Protein AF-A0AAN6M0U7-F1 (afdb_monomer)

Solvent-accessible surface area (backbone atoms only — not comparable to full-atom values): 28280 Å² total; per-residue (Å²): 135,63,72,52,74,40,36,27,44,81,74,29,41,81,88,40,36,76,38,84,53,20,48,44,66,71,53,47,57,76,80,60,44,86,78,57,84,77,58,72,67,93,69,64,72,50,48,48,64,58,48,49,39,26,59,69,40,37,64,84,67,47,64,60,60,38,55,77,67,38,46,66,39,51,91,37,41,65,60,54,50,52,48,49,50,54,52,50,50,49,35,51,50,56,59,31,68,68,37,42,51,46,51,34,52,55,49,39,52,51,38,53,46,29,48,54,46,28,52,30,49,35,52,43,31,50,76,69,71,39,86,80,72,67,59,49,37,59,51,49,50,52,50,51,52,51,39,55,51,41,21,31,52,48,41,48,51,50,50,54,52,54,52,49,50,23,43,53,48,30,49,51,55,36,56,48,46,49,68,76,42,67,89,41,60,65,64,38,20,55,39,42,44,57,38,47,55,50,44,52,55,52,47,59,51,52,58,49,44,70,40,44,53,45,69,51,56,59,83,32,74,95,52,82,72,60,95,48,49,52,38,41,54,61,66,57,29,45,54,50,50,49,59,51,52,72,74,50,84,56,66,36,55,50,52,53,53,54,50,62,71,65,60,50,69,61,73,63,87,46,73,67,49,44,54,47,26,74,73,74,44,73,55,75,48,77,74,92,33,60,61,61,68,44,57,56,43,34,52,56,50,48,55,50,50,51,53,53,43,44,35,72,53,72,41,78,86,72,84,78,70,54,42,63,70,57,52,52,51,50,53,50,51,49,47,45,72,74,69,50,73,88,53,93,75,60,54,82,26,40,71,44,48,30,35,40,27,55,76,90,62,53,74,68,57,48,51,53,49,48,55,51,51,55,51,43,19,60,56,37,29,79,82,43,59,68,32,81,84,49,49,92,31,57,48,73,50,76,39,58,26,72,85,73,73,36,58,74,62,42,60,66,55,48,46,57,48,46,66,67,71,42,76,68,47,64,38,61,66,78,79,61,77,49,48,34,35,36,37,32,62,67,26,52,40,27,62,78,60,57,62,79,81,87,74,73,55,64,88,91,47,50,71,40,98,73,82,60,62,38,31,31,33,40,37,51,66,70,88,71,60,66,72,56,37,58,74,77,41,65,88,65,76,53,58,43,85,36,58,45,63,48,74,98

Organism: NCBI:txid1892770

pLDDT: mean 83.92, std 13.7, range [38.03, 97.81]

Mean predicted aligned error: 9.3 Å

Foldseek 3Di:
DDQQAAQCLVQFDPPRVPGRGGLVSLLVCLLVVPPCPLPAPDDQPLLVVLLVCLLLLHESDFPVLCVVQPCLALVNVVLVLVSLVSVLSSLVSLQDPRRLVSVLVSLQSNLVSQVVVQVRVQVSCVVVVHPDGDDRSVVSVVVNVVSQVSSLQSHLVSLVVSLCSSLVVLVVQLVVQCVVCPPVQPSNLVSQVSSCVSNVSSLVSNLLSLLRRARACPNRPPDDDDPASNNDRSVVSNVLLVVLLVVADQPLVVVLVVLVVVQDQPDQPDPVQVVCCVVPNTDHGDRSRRPPVSSVCNSVSSSVSVVVSSCVRHNDRDDNDFRPVLVVLVVLLVCCVVPPDPPVLQLQADEFAEEEQEDPDDPVLVVVLVVVLFCLLLVSCVVTPNSVVRSVRYDYRYDYCVVVVHHRPRVVVVLVCLQVPPVFPSHSTDPPSFKHWYDHPVLSCLAVPFDDPPDADDPPDGRHSPPRHRWIKMAGSDDDDPVSCCVPPNPDPRIDTGHSSPPD

Structure (mmCIF, N/CA/C/O backbone):
data_AF-A0AAN6M0U7-F1
#
_entry.id   AF-A0AAN6M0U7-F1
#
loop_
_atom_site.group_PDB
_atom_site.id
_atom_site.type_symbol
_atom_site.label_atom_id
_atom_site.label_alt_id
_atom_site.label_comp_id
_atom_site.label_asym_id
_atom_site.label_entity_id
_atom_site.label_seq_id
_atom_site.pdbx_PDB_ins_code
_atom_site.Cartn_x
_atom_site.Cartn_y
_atom_site.Cartn_z
_atom_site.occupancy
_atom_site.B_iso_or_equiv
_atom_site.auth_seq_id
_atom_site.auth_comp_id
_atom_site.auth_asym_id
_atom_site.auth_atom_id
_atom_site.pdbx_PDB_model_num
ATOM 1 N N . MET A 1 1 ? 20.886 -4.375 -27.803 1.00 48.69 1 MET A N 1
ATOM 2 C CA . MET A 1 1 ? 19.687 -3.525 -27.634 1.00 48.69 1 MET A CA 1
ATOM 3 C C . MET A 1 1 ? 18.500 -4.249 -28.238 1.00 48.69 1 MET A C 1
ATOM 5 O O . MET A 1 1 ? 18.674 -4.862 -29.282 1.00 48.69 1 MET A O 1
ATOM 9 N N . GLY A 1 2 ? 17.346 -4.259 -27.567 1.00 78.06 2 GLY A N 1
ATOM 10 C CA . GLY A 1 2 ? 16.115 -4.837 -28.122 1.00 78.06 2 GLY A CA 1
ATOM 11 C C . GLY A 1 2 ? 15.474 -3.912 -29.163 1.00 78.06 2 GLY A C 1
ATOM 12 O O . GLY A 1 2 ? 15.731 -2.710 -29.140 1.00 78.06 2 GLY A O 1
ATOM 13 N N . LEU A 1 3 ? 14.624 -4.460 -30.040 1.00 88.75 3 LEU A N 1
ATOM 14 C CA . LEU A 1 3 ? 13.948 -3.723 -31.127 1.00 88.75 3 LEU A CA 1
ATOM 15 C C . LEU A 1 3 ? 13.138 -2.505 -30.648 1.00 88.75 3 LEU A C 1
ATOM 17 O O . LEU A 1 3 ? 12.924 -1.577 -31.416 1.00 88.75 3 LEU A O 1
ATOM 21 N N . LEU A 1 4 ? 12.737 -2.478 -29.373 1.00 88.44 4 LEU A N 1
ATOM 22 C CA . LEU A 1 4 ? 12.035 -1.355 -28.740 1.00 88.44 4 LEU A CA 1
ATOM 23 C C . LEU A 1 4 ? 12.787 -0.018 -28.842 1.00 88.44 4 LEU A C 1
ATOM 25 O O . LEU A 1 4 ? 12.147 1.026 -28.862 1.00 88.44 4 LEU A O 1
ATOM 29 N N . GLN A 1 5 ? 14.121 -0.065 -28.898 1.00 90.31 5 GLN A N 1
ATOM 30 C CA . GLN A 1 5 ? 15.014 1.102 -28.907 1.00 90.31 5 GLN A CA 1
ATOM 31 C C . GLN A 1 5 ? 15.569 1.416 -30.307 1.00 90.31 5 GLN A C 1
ATOM 33 O O . GLN A 1 5 ? 16.395 2.309 -30.458 1.00 90.31 5 GLN A O 1
ATOM 38 N N . VAL A 1 6 ? 15.193 0.638 -31.329 1.00 94.19 6 VAL A N 1
ATOM 39 C CA . VAL A 1 6 ? 15.719 0.790 -32.692 1.00 94.19 6 VAL A CA 1
ATOM 40 C C . VAL A 1 6 ? 14.633 1.406 -33.573 1.00 94.19 6 VAL A C 1
ATOM 42 O O . VAL A 1 6 ? 13.504 0.899 -33.554 1.00 94.19 6 VAL A O 1
ATOM 45 N N . PRO A 1 7 ? 14.939 2.454 -34.359 1.00 96.25 7 PRO A N 1
ATOM 46 C CA . PRO A 1 7 ? 13.989 3.029 -35.299 1.00 96.25 7 PRO A CA 1
ATOM 47 C C . PRO A 1 7 ? 13.366 1.980 -36.218 1.00 96.25 7 PRO A C 1
ATOM 49 O O . PRO A 1 7 ? 14.067 1.115 -36.748 1.00 96.25 7 PRO A O 1
ATOM 52 N N . TYR A 1 8 ? 12.054 2.058 -36.441 1.00 97.12 8 TYR A N 1
ATOM 53 C CA . TYR A 1 8 ? 11.343 1.059 -37.246 1.00 97.12 8 TYR A CA 1
ATOM 54 C C . TYR A 1 8 ? 11.919 0.921 -38.659 1.00 97.12 8 TYR A C 1
ATOM 56 O O . TYR A 1 8 ? 12.026 -0.195 -39.157 1.00 97.12 8 TYR A O 1
ATOM 64 N N . LYS A 1 9 ? 12.346 2.014 -39.302 1.00 96.81 9 LYS A N 1
ATOM 65 C CA . LYS A 1 9 ? 12.954 1.990 -40.645 1.00 96.81 9 LYS A CA 1
ATOM 66 C C . LYS A 1 9 ? 14.136 1.023 -40.794 1.00 96.81 9 LYS A C 1
ATOM 68 O O . LYS A 1 9 ? 14.389 0.556 -41.901 1.00 96.81 9 LYS A O 1
ATOM 73 N N . ASP A 1 10 ? 14.835 0.713 -39.702 1.00 96.38 10 ASP A N 1
ATOM 74 C CA . ASP A 1 10 ? 16.048 -0.105 -39.735 1.00 96.38 10 ASP A CA 1
ATOM 75 C C . ASP A 1 10 ? 15.751 -1.614 -39.689 1.00 96.38 10 ASP A C 1
ATOM 77 O O . ASP A 1 10 ? 16.620 -2.424 -40.015 1.00 96.38 10 ASP A O 1
ATOM 81 N N . TRP A 1 11 ? 14.539 -2.020 -39.293 1.00 95.69 11 TRP A N 1
ATOM 82 C CA . TRP A 1 11 ? 14.211 -3.438 -39.077 1.00 95.69 11 TRP A CA 1
ATOM 83 C C . TRP A 1 11 ? 12.787 -3.845 -39.470 1.00 95.69 11 TRP A C 1
ATOM 85 O O . TRP A 1 11 ? 12.545 -5.010 -39.798 1.00 95.69 11 TRP A O 1
ATOM 95 N N . ALA A 1 12 ? 11.828 -2.926 -39.412 1.00 96.50 12 ALA A N 1
ATOM 96 C CA . ALA A 1 12 ? 10.419 -3.233 -39.556 1.00 96.50 12 ALA A CA 1
ATOM 97 C C . ALA A 1 12 ? 10.022 -3.412 -41.029 1.00 96.50 12 ALA A C 1
ATOM 99 O O . ALA A 1 12 ? 10.479 -2.679 -41.906 1.00 96.50 12 ALA A O 1
ATOM 100 N N . PRO A 1 13 ? 9.125 -4.359 -41.334 1.00 96.25 13 PRO A N 1
ATOM 101 C CA . PRO A 1 13 ? 8.433 -4.438 -42.616 1.00 96.25 13 PRO A CA 1
ATOM 102 C C . PRO A 1 13 ? 7.582 -3.209 -42.956 1.00 96.25 13 PRO A C 1
ATOM 104 O O . PRO A 1 13 ? 7.108 -2.497 -42.074 1.00 96.25 13 PRO A O 1
ATOM 107 N N . ALA A 1 14 ? 7.283 -3.019 -44.246 1.00 94.00 14 ALA A N 1
ATOM 108 C CA . ALA A 1 14 ? 6.204 -2.123 -44.670 1.00 94.00 14 ALA A CA 1
ATOM 109 C C . ALA A 1 14 ? 4.868 -2.521 -44.000 1.00 94.00 14 ALA A C 1
ATOM 111 O O . ALA A 1 14 ? 4.598 -3.723 -43.915 1.00 94.00 14 ALA A O 1
ATOM 112 N N . PRO A 1 15 ? 4.035 -1.557 -43.557 1.00 95.69 15 PRO A N 1
ATOM 113 C CA . PRO A 1 15 ? 4.149 -0.109 -43.796 1.00 95.69 15 PRO A CA 1
ATOM 114 C C . PRO A 1 15 ? 5.032 0.658 -42.791 1.00 95.69 15 PRO A C 1
ATOM 116 O O . PRO A 1 15 ? 5.173 1.868 -42.915 1.00 95.69 15 PRO A O 1
ATOM 119 N N . TYR A 1 16 ? 5.628 -0.012 -41.804 1.00 96.88 16 TYR A N 1
ATOM 120 C CA . TYR A 1 16 ? 6.379 0.632 -40.716 1.00 96.88 16 TYR A CA 1
ATOM 121 C C . TYR A 1 16 ? 7.821 1.003 -41.092 1.00 96.88 16 TYR A C 1
ATOM 123 O O . TYR A 1 16 ? 8.460 1.793 -40.403 1.00 96.88 16 TYR A O 1
ATOM 131 N N . ASN A 1 17 ? 8.332 0.476 -42.209 1.00 95.88 17 ASN A N 1
ATOM 132 C CA . ASN A 1 17 ? 9.706 0.672 -42.683 1.00 95.88 17 ASN A CA 1
ATOM 133 C C . ASN A 1 17 ? 10.066 2.119 -43.078 1.00 95.88 17 ASN A C 1
ATOM 135 O O . ASN A 1 17 ? 11.190 2.372 -43.504 1.00 95.88 17 ASN A O 1
ATOM 139 N N . THR A 1 18 ? 9.127 3.061 -42.988 1.00 96.31 18 THR A N 1
ATOM 140 C CA . THR A 1 18 ? 9.360 4.491 -43.234 1.00 96.31 18 THR A CA 1
ATOM 141 C C . THR A 1 18 ? 9.397 5.326 -41.957 1.00 96.31 18 THR A C 1
ATOM 143 O O . THR A 1 18 ? 9.660 6.522 -42.042 1.00 96.31 18 THR A O 1
ATOM 146 N N . LEU A 1 19 ? 9.107 4.741 -40.790 1.00 96.44 19 LEU A N 1
ATOM 147 C CA . LEU A 1 19 ? 9.079 5.463 -39.518 1.00 96.44 19 LEU A CA 1
ATOM 148 C C . LEU A 1 19 ? 10.504 5.577 -38.959 1.00 96.44 19 LEU A C 1
ATOM 150 O O . LEU A 1 19 ? 11.207 4.581 -38.791 1.00 96.44 19 LEU A O 1
ATOM 154 N N . ASP A 1 20 ? 10.948 6.801 -38.696 1.00 96.44 20 ASP A N 1
ATOM 155 C CA . ASP A 1 20 ? 12.318 7.137 -38.299 1.00 96.44 20 ASP A CA 1
ATOM 156 C C . ASP A 1 20 ? 12.552 7.178 -36.785 1.00 96.44 20 ASP A C 1
ATOM 158 O O . ASP A 1 20 ? 13.669 7.459 -36.355 1.00 96.44 20 ASP A O 1
ATOM 162 N N . TYR A 1 21 ? 11.531 6.831 -36.008 1.00 94.94 21 TYR A N 1
ATOM 163 C CA . TYR A 1 21 ? 11.545 6.736 -34.553 1.00 94.94 21 TYR A CA 1
ATOM 164 C C . TYR A 1 21 ? 11.372 5.283 -34.090 1.00 94.94 21 TYR A C 1
ATOM 166 O O . TYR A 1 21 ? 10.974 4.408 -34.861 1.00 94.94 21 TYR A O 1
ATOM 174 N N . SER A 1 22 ? 11.694 5.011 -32.829 1.00 94.25 22 SER A N 1
ATOM 175 C CA . SER A 1 22 ? 11.481 3.729 -32.152 1.00 94.25 22 SER A CA 1
ATOM 176 C C . SER A 1 22 ? 10.204 3.735 -31.300 1.00 94.25 22 SER A C 1
ATOM 178 O O . SER A 1 22 ? 9.597 4.777 -31.044 1.00 94.25 22 SER A O 1
ATOM 180 N N . CYS A 1 23 ? 9.788 2.563 -30.810 1.00 91.94 23 CYS A N 1
ATOM 181 C CA . CYS A 1 23 ? 8.691 2.480 -29.840 1.00 91.94 23 CYS A CA 1
ATOM 182 C C . CYS A 1 23 ? 9.007 3.293 -28.571 1.00 91.94 23 CYS A C 1
ATOM 184 O O . CYS A 1 23 ? 8.139 3.988 -28.050 1.00 91.94 23 CYS A O 1
ATOM 186 N N . MET A 1 24 ? 10.260 3.262 -28.110 1.00 88.06 24 MET A N 1
ATOM 187 C CA . MET A 1 24 ? 10.688 4.003 -26.925 1.00 88.06 24 MET A CA 1
ATOM 188 C C . MET A 1 24 ? 10.735 5.510 -27.150 1.00 88.06 24 MET A C 1
ATOM 190 O O . MET A 1 24 ? 10.311 6.230 -26.257 1.00 88.06 24 MET A O 1
ATOM 194 N N . ASP A 1 25 ? 11.113 5.993 -28.336 1.00 88.06 25 ASP A N 1
ATOM 195 C CA . ASP A 1 25 ? 11.001 7.424 -28.673 1.00 88.06 25 ASP A CA 1
ATOM 196 C C . ASP A 1 25 ? 9.546 7.883 -28.625 1.00 88.06 25 ASP A C 1
ATOM 198 O O . ASP A 1 25 ? 9.230 8.979 -28.163 1.00 88.06 25 ASP A O 1
ATOM 202 N N . ARG A 1 26 ? 8.632 7.008 -29.060 1.00 87.12 26 ARG A N 1
ATOM 203 C CA . ARG A 1 26 ? 7.207 7.274 -28.945 1.00 87.12 26 ARG A CA 1
ATOM 204 C C . ARG A 1 26 ? 6.759 7.271 -27.494 1.00 87.12 26 ARG A C 1
ATOM 206 O O . ARG A 1 26 ? 5.876 8.057 -27.220 1.00 87.12 26 ARG A O 1
ATOM 213 N N . ILE A 1 27 ? 7.336 6.455 -26.603 1.00 84.88 27 ILE A N 1
ATOM 214 C CA . ILE A 1 27 ? 6.946 6.323 -25.184 1.00 84.88 27 ILE A CA 1
ATOM 215 C C . ILE A 1 27 ? 7.623 7.353 -24.248 1.00 84.88 27 ILE A C 1
ATOM 217 O O . ILE A 1 27 ? 7.022 7.762 -23.250 1.00 84.88 27 ILE A O 1
ATOM 221 N N . SER A 1 28 ? 8.830 7.822 -24.574 1.00 77.81 28 SER A N 1
ATOM 222 C CA . SER A 1 28 ? 9.637 8.729 -23.736 1.00 77.81 28 SER A CA 1
ATOM 223 C C . SER A 1 28 ? 8.909 10.006 -23.297 1.00 77.81 28 SER A C 1
ATOM 225 O O . SER A 1 28 ? 9.002 10.361 -22.122 1.00 77.81 28 SER A O 1
ATOM 227 N N . PRO A 1 29 ? 8.085 10.659 -24.148 1.00 76.31 29 PRO A N 1
ATOM 228 C CA . PRO A 1 29 ? 7.399 11.897 -23.776 1.00 76.31 29 PRO A CA 1
ATOM 229 C C . PRO A 1 29 ? 6.443 11.798 -22.578 1.00 76.31 29 PRO A C 1
ATOM 231 O O . PRO A 1 29 ? 6.055 12.830 -22.044 1.00 76.31 29 PRO A O 1
ATOM 234 N N . ILE A 1 30 ? 6.028 10.598 -22.143 1.00 69.62 30 ILE A N 1
ATOM 235 C CA . ILE A 1 30 ? 5.304 10.450 -20.862 1.00 69.62 30 ILE A CA 1
ATOM 236 C C . ILE A 1 30 ? 6.188 10.842 -19.683 1.00 69.62 30 ILE A C 1
ATOM 238 O O . ILE A 1 30 ? 5.698 11.404 -18.706 1.00 69.62 30 ILE A O 1
ATOM 242 N N . PHE A 1 31 ? 7.464 10.480 -19.747 1.00 61.75 31 PHE A N 1
ATOM 243 C CA . PHE A 1 31 ? 8.409 10.685 -18.661 1.00 61.75 31 PHE A CA 1
ATOM 244 C C . PHE A 1 31 ? 8.968 12.103 -18.661 1.00 61.75 31 PHE A C 1
ATOM 246 O O . PHE A 1 31 ? 9.351 12.585 -17.605 1.00 61.75 31 PHE A O 1
ATOM 253 N N . GLU A 1 32 ? 8.977 12.767 -19.816 1.00 59.16 32 GLU A N 1
ATOM 254 C CA . GLU A 1 32 ? 9.613 14.074 -20.005 1.00 59.16 32 GLU A CA 1
ATOM 255 C C . GLU A 1 32 ? 8.624 15.256 -20.021 1.00 59.16 32 GLU A C 1
ATOM 257 O O . GLU A 1 32 ? 9.087 16.388 -20.033 1.00 59.16 32 GLU A O 1
ATOM 262 N N . ASP A 1 33 ? 7.300 15.001 -20.012 1.00 59.03 33 ASP A N 1
ATOM 263 C CA . ASP A 1 33 ? 6.166 15.941 -20.221 1.00 59.03 33 ASP A CA 1
ATOM 264 C C . ASP A 1 33 ? 6.505 17.453 -20.170 1.00 59.03 33 ASP A C 1
ATOM 266 O O . ASP A 1 33 ? 6.201 18.130 -19.182 1.00 59.03 33 ASP A O 1
ATOM 270 N N . PRO A 1 34 ? 7.077 18.019 -21.253 1.00 46.75 34 PRO A N 1
ATOM 271 C CA . PRO A 1 34 ? 7.597 19.389 -21.241 1.00 46.75 34 PRO A CA 1
ATOM 272 C C . PRO A 1 34 ? 6.488 20.447 -21.192 1.00 46.75 34 PRO A C 1
ATOM 274 O O . PRO A 1 34 ? 6.724 21.595 -20.825 1.00 46.75 34 PRO A O 1
ATOM 277 N N . GLU A 1 35 ? 5.269 20.069 -21.589 1.00 46.78 35 GLU A N 1
ATOM 278 C CA . GLU A 1 35 ? 4.113 20.964 -21.703 1.00 46.78 35 GLU A CA 1
ATOM 279 C C . GLU A 1 35 ? 3.132 20.823 -20.527 1.00 46.78 35 GLU A C 1
ATOM 281 O O . GLU A 1 35 ? 2.128 21.536 -20.474 1.00 46.78 35 GLU A O 1
ATOM 286 N N . GLY A 1 36 ? 3.383 19.899 -19.590 1.00 52.44 36 GLY A N 1
ATOM 287 C CA . GLY A 1 36 ? 2.506 19.621 -18.447 1.00 52.44 36 GLY A CA 1
ATOM 288 C C . GLY A 1 36 ? 1.133 19.048 -18.825 1.00 52.44 36 GLY A C 1
ATOM 289 O O . GLY A 1 36 ? 0.261 18.916 -17.962 1.00 52.44 36 GLY A O 1
ATOM 290 N N . THR A 1 37 ? 0.909 18.718 -20.101 1.00 51.56 37 THR A N 1
ATOM 291 C CA . THR A 1 37 ? -0.397 18.305 -20.640 1.00 51.56 37 THR A CA 1
ATOM 292 C C . THR A 1 37 ? -0.739 16.850 -20.326 1.00 51.56 37 THR A C 1
ATOM 294 O O . THR A 1 37 ? -1.899 16.454 -20.464 1.00 51.56 37 THR A O 1
ATOM 297 N N . LYS A 1 38 ? 0.243 16.057 -19.878 1.00 58.09 38 LYS A N 1
ATOM 298 C CA . LYS A 1 38 ? 0.098 14.644 -19.485 1.00 58.09 38 LYS A CA 1
ATOM 299 C C . LYS A 1 38 ? 0.458 14.391 -18.016 1.00 58.09 38 LYS A C 1
ATOM 301 O O . LYS A 1 38 ? 0.418 13.244 -17.564 1.00 58.09 38 LYS A O 1
ATOM 306 N N . SER A 1 39 ? 0.784 15.445 -17.275 1.00 58.97 39 SER A N 1
ATOM 307 C CA . SER A 1 39 ? 1.132 15.390 -15.865 1.00 58.97 39 SER A CA 1
ATOM 308 C C . SER A 1 39 ? -0.091 15.016 -15.028 1.00 58.97 39 SER A C 1
ATOM 310 O O . SER A 1 39 ? -1.186 15.566 -15.179 1.00 58.97 39 SER A O 1
ATOM 312 N N . ALA A 1 40 ? 0.081 14.035 -14.138 1.00 62.97 40 ALA A N 1
ATOM 313 C CA . ALA A 1 40 ? -0.966 13.694 -13.186 1.00 62.97 40 ALA A CA 1
ATOM 314 C C . ALA A 1 40 ? -1.319 14.944 -12.356 1.00 62.97 40 ALA A C 1
ATOM 316 O O . ALA A 1 40 ? -0.405 15.690 -11.988 1.00 62.97 40 ALA A O 1
ATOM 317 N N . PRO A 1 41 ? -2.603 15.167 -12.011 1.00 73.69 41 PRO A N 1
ATOM 318 C CA . PRO A 1 41 ? -2.990 16.312 -11.199 1.00 73.69 41 PRO A CA 1
ATOM 319 C C . PRO A 1 41 ? -2.133 16.412 -9.938 1.00 73.69 41 PRO A C 1
ATOM 321 O O . PRO A 1 41 ? -1.808 15.387 -9.329 1.00 73.69 41 PRO A O 1
ATOM 324 N N . SER A 1 42 ? -1.794 17.642 -9.538 1.00 72.44 42 SER A N 1
ATOM 325 C CA . SER A 1 42 ? -0.986 17.885 -8.341 1.00 72.44 42 SER A CA 1
ATOM 326 C C . SER A 1 42 ? -1.522 17.078 -7.156 1.00 72.44 42 SER A C 1
ATOM 328 O O . SER A 1 42 ? -2.725 17.062 -6.875 1.00 72.44 42 SER A O 1
ATOM 330 N N . PHE A 1 43 ? -0.618 16.374 -6.482 1.00 79.31 43 PHE A N 1
ATOM 331 C CA . PHE A 1 43 ? -0.927 15.541 -5.332 1.00 79.31 43 PHE A CA 1
ATOM 332 C C . PHE A 1 43 ? -0.046 15.942 -4.157 1.00 79.31 43 PHE A C 1
ATOM 334 O O . PHE A 1 43 ? 1.059 16.456 -4.328 1.00 79.31 43 PHE A O 1
ATOM 341 N N . TRP A 1 44 ? -0.542 15.727 -2.942 1.00 75.94 44 TRP A N 1
ATOM 342 C CA . TRP A 1 44 ? 0.158 16.155 -1.740 1.00 75.94 44 TRP A CA 1
ATOM 343 C C . TRP A 1 44 ? 1.494 15.426 -1.619 1.00 75.94 44 TRP A C 1
ATOM 345 O O . TRP A 1 44 ? 1.521 14.202 -1.483 1.00 75.94 44 TRP A O 1
ATOM 355 N N . ALA A 1 45 ? 2.596 16.183 -1.615 1.00 72.94 45 ALA A N 1
ATOM 356 C CA . ALA A 1 45 ? 3.950 15.633 -1.563 1.00 72.94 45 ALA A CA 1
ATOM 357 C C . ALA A 1 45 ? 4.136 14.655 -0.390 1.00 72.94 45 ALA A C 1
ATOM 359 O O . ALA A 1 45 ? 4.662 13.560 -0.580 1.00 72.94 45 ALA A O 1
ATOM 360 N N . ARG A 1 46 ? 3.580 14.983 0.789 1.00 73.94 46 ARG A N 1
ATOM 361 C CA . ARG A 1 46 ? 3.620 14.114 1.978 1.00 73.94 46 ARG A CA 1
ATOM 362 C C . ARG A 1 46 ? 2.963 12.745 1.776 1.00 73.94 46 ARG A C 1
ATOM 364 O O . ARG A 1 46 ? 3.237 11.830 2.529 1.00 73.94 46 ARG A O 1
ATOM 371 N N . LEU A 1 47 ? 2.062 12.586 0.808 1.00 82.00 47 LEU A N 1
ATOM 372 C CA . LEU A 1 47 ? 1.358 11.325 0.552 1.00 82.00 47 LEU A CA 1
ATOM 373 C C . LEU A 1 47 ? 1.957 10.541 -0.620 1.00 82.00 47 LEU A C 1
ATOM 375 O O . LEU A 1 47 ? 1.509 9.427 -0.895 1.00 82.00 47 LEU A O 1
ATOM 379 N N . ASN A 1 48 ? 2.965 11.082 -1.314 1.00 78.06 48 ASN A N 1
ATOM 380 C CA . ASN A 1 48 ? 3.548 10.432 -2.486 1.00 78.06 48 ASN A CA 1
ATOM 381 C C . ASN A 1 48 ? 4.179 9.081 -2.155 1.00 78.06 48 ASN A C 1
ATOM 383 O O . ASN A 1 48 ? 3.964 8.132 -2.906 1.00 78.06 48 ASN A O 1
ATOM 387 N N . VAL A 1 49 ? 4.894 8.975 -1.033 1.00 77.94 49 VAL A N 1
ATOM 388 C CA . VAL A 1 49 ? 5.526 7.719 -0.599 1.00 77.94 49 VAL A CA 1
ATOM 389 C C . VAL A 1 49 ? 4.465 6.651 -0.338 1.00 77.94 49 VAL A C 1
ATOM 391 O O . VAL A 1 49 ? 4.526 5.566 -0.913 1.00 77.94 49 VAL A O 1
ATOM 394 N N . LEU A 1 50 ? 3.439 6.978 0.455 1.00 84.75 50 LEU A N 1
ATOM 395 C CA . LEU A 1 50 ? 2.322 6.074 0.736 1.00 84.75 50 LEU A CA 1
ATOM 396 C C . LEU A 1 50 ? 1.602 5.648 -0.554 1.00 84.75 50 LEU A C 1
ATOM 398 O O . LEU A 1 50 ? 1.349 4.463 -0.762 1.00 84.75 50 LEU A O 1
ATOM 402 N N . ARG A 1 51 ? 1.323 6.602 -1.454 1.00 88.44 51 ARG A N 1
ATOM 403 C CA . ARG A 1 51 ? 0.729 6.328 -2.769 1.00 88.44 51 ARG A CA 1
ATOM 404 C C . ARG A 1 51 ? 1.587 5.360 -3.579 1.00 88.44 51 ARG A C 1
ATOM 406 O O . ARG A 1 51 ? 1.043 4.410 -4.126 1.00 88.44 51 ARG A O 1
ATOM 413 N N . LYS A 1 52 ? 2.900 5.591 -3.666 1.00 84.12 52 LYS A N 1
ATOM 414 C CA . LYS A 1 52 ? 3.828 4.752 -4.439 1.00 84.12 52 LYS A CA 1
ATOM 415 C C . LYS A 1 52 ? 3.918 3.339 -3.866 1.00 84.12 52 LYS A C 1
ATOM 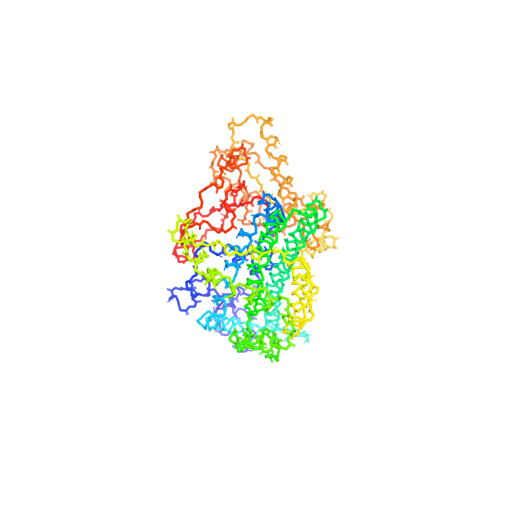417 O O . LYS A 1 52 ? 3.784 2.398 -4.638 1.00 84.12 52 LYS A O 1
ATOM 422 N N . LYS A 1 53 ? 4.024 3.182 -2.541 1.00 84.62 53 LYS A N 1
ATOM 423 C CA . LYS A 1 53 ? 3.981 1.864 -1.879 1.00 84.62 53 LYS A CA 1
ATOM 424 C C . LYS A 1 53 ? 2.735 1.078 -2.286 1.00 84.62 53 LYS A C 1
ATOM 426 O O . LYS A 1 53 ? 2.838 -0.022 -2.818 1.00 84.62 53 LYS A O 1
ATOM 431 N N . MET A 1 54 ? 1.554 1.677 -2.126 1.00 90.75 54 MET A N 1
ATOM 432 C CA . MET A 1 54 ? 0.300 1.017 -2.505 1.00 90.75 54 MET A CA 1
ATOM 433 C C . MET A 1 54 ? 0.233 0.733 -4.012 1.00 90.75 54 MET A C 1
ATOM 435 O O . MET A 1 54 ? -0.200 -0.348 -4.401 1.00 90.75 54 MET A O 1
ATOM 439 N N . TRP A 1 55 ? 0.698 1.660 -4.857 1.00 88.75 55 TRP A N 1
ATOM 440 C CA . TRP A 1 55 ? 0.734 1.499 -6.316 1.00 88.75 55 TRP A CA 1
ATOM 441 C C . TRP A 1 55 ? 1.586 0.308 -6.765 1.00 88.75 55 TRP A C 1
ATOM 443 O O . TRP A 1 55 ? 1.190 -0.424 -7.666 1.00 88.75 55 TRP A O 1
ATOM 453 N N . HIS A 1 56 ? 2.713 0.064 -6.092 1.00 84.62 56 HIS A N 1
ATOM 454 C CA . HIS A 1 56 ? 3.548 -1.124 -6.300 1.00 84.62 56 HIS A CA 1
ATOM 455 C C . HIS A 1 56 ? 2.964 -2.398 -5.673 1.00 84.62 56 HIS A C 1
ATOM 457 O O . HIS A 1 56 ? 3.583 -3.459 -5.710 1.00 84.62 56 HIS A O 1
ATOM 463 N N . GLY A 1 57 ? 1.749 -2.314 -5.130 1.00 85.75 57 GLY A N 1
ATOM 464 C CA . GLY A 1 57 ? 1.067 -3.426 -4.502 1.00 85.75 57 GLY A CA 1
ATOM 465 C C . GLY A 1 57 ? 1.649 -3.765 -3.141 1.00 85.75 57 GLY A C 1
ATOM 466 O O . GLY A 1 57 ? 1.548 -4.911 -2.748 1.00 85.75 57 GLY A O 1
ATOM 467 N N . MET A 1 58 ? 2.252 -2.830 -2.416 1.00 84.81 58 MET A N 1
ATOM 468 C CA . MET A 1 58 ? 2.772 -3.071 -1.068 1.00 84.81 58 MET A CA 1
ATOM 469 C C . MET A 1 58 ? 1.719 -2.734 -0.012 1.00 84.81 58 MET A C 1
ATOM 471 O O . MET A 1 58 ? 0.760 -1.998 -0.272 1.00 84.81 58 MET A O 1
ATOM 475 N N . VAL A 1 59 ? 1.891 -3.248 1.205 1.00 86.44 59 VAL A N 1
ATOM 476 C CA . VAL A 1 59 ? 1.036 -2.853 2.334 1.00 86.44 59 VAL A CA 1
ATOM 477 C C . VAL A 1 59 ? 1.325 -1.406 2.773 1.00 86.44 59 VAL A C 1
ATOM 479 O O . VAL A 1 59 ? 2.470 -0.959 2.695 1.00 86.44 59 VAL A O 1
ATOM 482 N N . PRO A 1 60 ? 0.322 -0.655 3.276 1.00 87.81 60 PRO A N 1
ATOM 483 C CA . PRO A 1 60 ? 0.525 0.722 3.739 1.00 87.81 60 PRO A CA 1
ATOM 484 C C . PRO A 1 60 ? 1.576 0.867 4.843 1.00 87.81 60 PRO A C 1
ATOM 486 O O . PRO A 1 60 ? 2.294 1.865 4.893 1.00 87.81 60 PRO A O 1
ATOM 489 N N . LEU A 1 61 ? 1.649 -0.128 5.730 1.00 85.94 61 LEU A N 1
ATOM 490 C CA . LEU A 1 61 ? 2.579 -0.172 6.845 1.00 85.94 61 LEU A CA 1
ATOM 491 C C . LEU A 1 61 ? 3.024 -1.613 7.107 1.00 85.94 61 LEU A C 1
ATOM 493 O O . LEU A 1 61 ? 2.194 -2.530 7.131 1.00 85.94 61 LEU A O 1
ATOM 497 N N . THR A 1 62 ? 4.327 -1.796 7.316 1.00 81.38 62 THR A N 1
ATOM 498 C CA . THR A 1 62 ? 4.919 -3.087 7.687 1.00 81.38 62 THR A CA 1
ATOM 499 C C . THR A 1 62 ? 4.512 -3.491 9.101 1.00 81.38 62 THR A C 1
ATOM 501 O O . THR A 1 62 ? 4.040 -2.676 9.900 1.00 81.38 62 THR A O 1
ATOM 504 N N . ARG A 1 63 ? 4.689 -4.773 9.425 1.00 83.38 63 ARG A N 1
ATOM 505 C CA . ARG A 1 63 ? 4.400 -5.298 10.761 1.00 83.38 63 ARG A CA 1
ATOM 506 C C . ARG A 1 63 ? 5.214 -4.612 11.838 1.00 83.38 63 ARG A C 1
ATOM 508 O O . ARG A 1 63 ? 4.701 -4.285 12.900 1.00 83.38 63 ARG A O 1
ATOM 515 N N . GLU A 1 64 ? 6.499 -4.476 11.575 1.00 80.50 64 GLU A N 1
ATOM 516 C CA . GLU A 1 64 ? 7.492 -4.027 12.530 1.00 80.50 64 GLU A CA 1
ATOM 517 C C . GLU A 1 64 ? 7.146 -2.596 12.921 1.00 80.50 64 GLU A C 1
ATOM 519 O O . GLU A 1 64 ? 6.922 -2.339 14.097 1.00 80.50 64 GLU A O 1
ATOM 524 N N . ARG A 1 65 ? 6.888 -1.711 11.946 1.00 80.62 65 ARG A N 1
ATOM 525 C CA . ARG A 1 65 ? 6.402 -0.358 12.245 1.00 80.62 65 ARG A CA 1
ATOM 526 C C . ARG A 1 65 ? 5.050 -0.336 12.932 1.00 80.62 65 ARG A C 1
ATOM 528 O O . ARG A 1 65 ? 4.840 0.507 13.802 1.00 80.62 65 ARG A O 1
ATOM 535 N N . TRP A 1 66 ? 4.138 -1.227 12.560 1.00 86.50 66 TRP A N 1
ATOM 536 C CA . TRP A 1 66 ? 2.846 -1.350 13.227 1.00 86.50 66 TRP A CA 1
ATOM 537 C C . TRP A 1 66 ? 3.001 -1.656 14.729 1.00 86.50 66 TRP A C 1
ATOM 539 O O . TRP A 1 66 ? 2.354 -1.011 15.557 1.00 86.50 66 TRP A O 1
ATOM 549 N N . LEU A 1 67 ? 3.900 -2.579 15.083 1.00 87.69 67 LEU A N 1
ATOM 550 C CA . LEU A 1 67 ? 4.173 -2.982 16.466 1.00 87.69 67 LEU A CA 1
ATOM 551 C C . LEU A 1 67 ? 5.060 -1.983 17.221 1.00 87.69 67 LEU A C 1
ATOM 553 O O . LEU A 1 67 ? 4.772 -1.682 18.378 1.00 87.69 67 LEU A O 1
ATOM 557 N N . ASP A 1 68 ? 6.087 -1.419 16.581 1.00 81.75 68 ASP A N 1
ATOM 558 C CA . ASP A 1 68 ? 6.963 -0.387 17.159 1.00 81.75 68 ASP A CA 1
ATOM 559 C C . ASP A 1 68 ? 6.140 0.816 17.631 1.00 81.75 68 ASP A C 1
ATOM 561 O O . ASP A 1 68 ? 6.335 1.345 18.727 1.00 81.75 68 ASP A O 1
ATOM 565 N N . LYS A 1 69 ? 5.157 1.210 16.813 1.00 80.12 69 LYS A N 1
ATOM 566 C CA . LYS A 1 69 ? 4.217 2.296 17.110 1.00 80.12 69 LYS A CA 1
ATOM 567 C C . LYS A 1 69 ? 3.082 1.881 18.043 1.00 80.12 69 LYS A C 1
ATOM 569 O O . LYS A 1 69 ? 2.232 2.713 18.357 1.00 80.12 69 LYS A O 1
ATOM 574 N N . LYS A 1 70 ? 3.046 0.615 18.474 1.00 89.38 70 LYS A N 1
ATOM 575 C CA . LYS A 1 70 ? 1.988 0.030 19.311 1.00 89.38 70 LYS A CA 1
ATOM 576 C C . LYS A 1 70 ? 0.596 0.319 18.754 1.00 89.38 70 LYS A C 1
ATOM 578 O O . LYS A 1 70 ? -0.332 0.616 19.508 1.00 89.38 70 LYS A O 1
ATOM 583 N N . MET A 1 71 ? 0.454 0.304 17.429 1.00 90.12 71 MET A N 1
ATOM 584 C CA . MET A 1 71 ? -0.826 0.578 16.767 1.00 90.12 71 MET A CA 1
ATOM 585 C C . MET A 1 71 ? -1.812 -0.582 16.928 1.00 90.12 71 MET A C 1
ATOM 587 O O . MET A 1 71 ? -3.002 -0.421 16.672 1.00 90.12 71 MET A O 1
ATOM 591 N N . ASP A 1 72 ? -1.325 -1.730 17.394 1.00 92.31 72 ASP A N 1
ATOM 592 C CA . ASP A 1 72 ? -2.113 -2.870 17.832 1.00 92.31 72 ASP A CA 1
ATOM 593 C C . ASP A 1 72 ? -2.729 -2.702 19.234 1.00 92.31 72 ASP A C 1
ATOM 595 O O . ASP A 1 72 ? -3.583 -3.502 19.619 1.00 92.31 72 ASP A O 1
ATOM 599 N N . ASP A 1 73 ? -2.326 -1.686 20.004 1.00 93.62 73 ASP A N 1
ATOM 600 C CA . ASP A 1 73 ? -2.955 -1.323 21.278 1.00 93.62 73 ASP A CA 1
ATOM 601 C C . ASP A 1 73 ? -4.192 -0.436 21.016 1.00 93.62 73 ASP A C 1
ATOM 603 O O . ASP A 1 73 ? -4.062 0.642 20.420 1.00 93.62 73 ASP A O 1
ATOM 607 N N . PRO A 1 74 ? -5.396 -0.825 21.487 1.00 94.25 74 PRO A N 1
ATOM 608 C CA . PRO A 1 74 ? -6.605 -0.013 21.374 1.00 94.25 74 PRO A CA 1
ATOM 609 C C . PRO A 1 74 ? -6.474 1.424 21.875 1.00 94.25 74 PRO A C 1
ATOM 611 O O . PRO A 1 74 ? -7.205 2.285 21.397 1.00 94.25 74 PRO A O 1
ATOM 614 N N . LYS A 1 75 ? -5.552 1.725 22.794 1.00 90.31 75 LYS A N 1
ATOM 615 C CA . LYS A 1 75 ? -5.302 3.092 23.285 1.00 90.31 75 LYS A CA 1
ATOM 616 C C . LYS A 1 75 ? -4.702 4.007 22.220 1.00 90.31 75 LYS A C 1
ATOM 618 O O . LYS A 1 75 ? -4.882 5.221 22.292 1.00 90.31 75 LYS A O 1
ATOM 623 N N . ASN A 1 76 ? -4.044 3.433 21.215 1.00 89.06 76 ASN A N 1
ATOM 624 C CA . ASN A 1 76 ? -3.380 4.157 20.134 1.00 89.06 76 ASN A CA 1
ATOM 625 C C . ASN A 1 76 ? -4.195 4.152 18.828 1.00 89.06 76 ASN A C 1
ATOM 627 O O . ASN A 1 76 ? -3.687 4.567 17.789 1.00 89.06 76 ASN A O 1
ATOM 631 N N . TYR A 1 77 ? -5.471 3.738 18.850 1.00 89.31 77 TYR A N 1
ATOM 632 C CA . TYR A 1 77 ? -6.298 3.571 17.642 1.00 89.31 77 TYR A CA 1
ATOM 633 C C . TYR A 1 77 ? -6.401 4.827 16.755 1.00 89.31 77 TYR A C 1
ATOM 635 O O . TYR A 1 77 ? -6.597 4.722 15.544 1.00 89.31 77 TYR A O 1
ATOM 643 N N . ARG A 1 78 ? -6.240 6.027 17.327 1.00 86.88 78 ARG A N 1
ATOM 644 C CA . ARG A 1 78 ? -6.252 7.293 16.573 1.00 86.88 78 ARG A CA 1
ATOM 645 C C . ARG A 1 78 ? -5.120 7.380 15.556 1.00 86.88 78 ARG A C 1
ATOM 647 O O . ARG A 1 78 ? -5.323 7.919 14.475 1.00 86.88 78 ARG A O 1
ATOM 654 N N . MET A 1 79 ? -3.973 6.773 15.855 1.00 86.50 79 MET A N 1
ATOM 655 C CA . MET A 1 79 ? -2.882 6.631 14.894 1.00 86.50 79 MET A CA 1
ATOM 656 C C . MET A 1 79 ? -3.349 5.822 13.675 1.00 86.50 79 MET A C 1
ATOM 658 O O . MET A 1 79 ? -3.135 6.224 12.538 1.00 86.50 79 MET A O 1
ATOM 662 N N . MET A 1 80 ? -4.076 4.720 13.884 1.00 90.12 80 MET A N 1
ATOM 663 C CA . MET A 1 80 ? -4.652 3.958 12.772 1.00 90.12 80 MET A CA 1
ATOM 664 C C . MET A 1 80 ? -5.659 4.793 11.966 1.00 90.12 80 MET A C 1
ATOM 666 O O . MET A 1 80 ? -5.648 4.744 10.738 1.00 90.12 80 MET A O 1
ATOM 670 N N . MET A 1 81 ? -6.496 5.603 12.623 1.00 88.44 81 MET A N 1
ATOM 671 C CA . MET A 1 81 ? -7.434 6.480 11.912 1.00 88.44 81 MET A CA 1
ATOM 672 C C . MET A 1 81 ? -6.735 7.479 10.994 1.00 88.44 81 MET A C 1
ATOM 674 O O . MET A 1 81 ? -7.196 7.689 9.876 1.00 88.44 81 MET A O 1
ATOM 678 N N . GLU A 1 82 ? -5.654 8.102 11.452 1.00 86.62 82 GLU A N 1
ATOM 679 C CA . GLU A 1 82 ? -4.888 9.063 10.656 1.00 86.62 82 GLU A CA 1
ATOM 680 C C . GLU A 1 82 ? -4.291 8.396 9.410 1.00 86.62 82 GLU A C 1
ATOM 682 O O . GLU A 1 82 ? -4.478 8.895 8.301 1.00 86.62 82 GLU A O 1
ATOM 687 N N . LEU A 1 83 ? -3.683 7.213 9.558 1.00 90.50 83 LEU A N 1
ATOM 688 C CA . LEU A 1 83 ? -3.211 6.430 8.413 1.00 90.50 83 LEU A CA 1
ATOM 689 C C . LEU A 1 83 ? -4.360 6.090 7.450 1.00 90.50 83 LEU A C 1
ATOM 691 O O . LEU A 1 83 ? -4.219 6.219 6.235 1.00 90.50 83 LEU A O 1
ATOM 695 N N . MET A 1 84 ? -5.527 5.699 7.972 1.00 93.88 84 MET A N 1
ATOM 696 C CA . MET A 1 84 ? -6.713 5.452 7.149 1.00 93.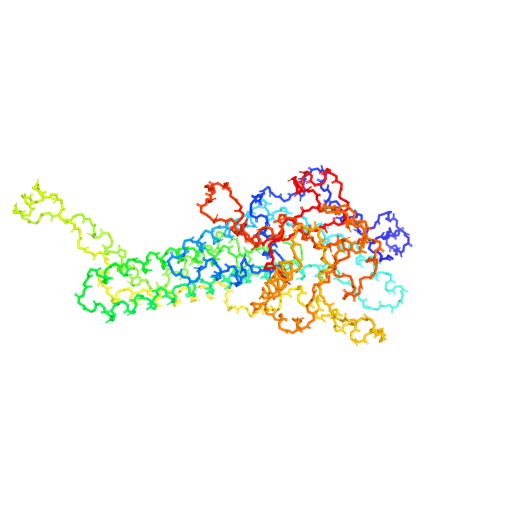88 84 MET A CA 1
ATOM 697 C C . MET A 1 84 ? -7.180 6.709 6.410 1.00 93.88 84 MET A C 1
ATOM 699 O O . MET A 1 84 ? -7.587 6.605 5.257 1.00 93.88 84 MET A O 1
ATOM 703 N N . GLN A 1 85 ? -7.136 7.889 7.033 1.00 91.75 85 GLN A N 1
ATOM 704 C CA . GLN A 1 85 ? -7.481 9.155 6.375 1.00 91.75 85 GLN A CA 1
ATOM 705 C C . GLN A 1 85 ? -6.524 9.461 5.223 1.00 91.75 85 GLN A C 1
ATOM 707 O O . GLN A 1 85 ? -6.977 9.843 4.142 1.00 91.75 85 GLN A O 1
ATOM 712 N N . ASP A 1 86 ? -5.227 9.234 5.417 1.00 90.88 86 ASP A N 1
ATOM 713 C CA . ASP A 1 86 ? -4.214 9.408 4.377 1.00 90.88 86 ASP A CA 1
ATOM 714 C C . ASP A 1 86 ? -4.437 8.438 3.206 1.00 90.88 86 ASP A C 1
ATOM 716 O O . ASP A 1 86 ? -4.469 8.863 2.048 1.00 90.88 86 ASP A O 1
ATOM 720 N N . ILE A 1 87 ? -4.713 7.160 3.490 1.00 95.19 87 ILE A N 1
ATOM 721 C CA . ILE A 1 87 ? -5.070 6.163 2.467 1.00 95.19 87 ILE A CA 1
ATOM 722 C C . ILE A 1 87 ? -6.341 6.585 1.716 1.00 95.19 87 ILE A C 1
ATOM 724 O O . ILE A 1 87 ? -6.360 6.608 0.485 1.00 95.19 87 ILE A O 1
ATOM 728 N N . LEU A 1 88 ? -7.409 6.960 2.427 1.00 95.50 88 LEU A N 1
ATOM 729 C CA . LEU A 1 88 ? -8.658 7.411 1.805 1.00 95.50 88 LEU A CA 1
ATOM 730 C C . LEU A 1 88 ? -8.451 8.663 0.947 1.00 95.50 88 LEU A C 1
ATOM 732 O O . LEU A 1 88 ? -9.097 8.791 -0.091 1.00 95.50 88 LEU A O 1
ATOM 736 N N . THR A 1 89 ? -7.547 9.561 1.342 1.00 94.00 89 THR A N 1
ATOM 737 C CA . THR A 1 89 ? -7.189 10.755 0.564 1.00 94.00 89 THR A CA 1
ATOM 738 C C . THR A 1 89 ? -6.527 10.365 -0.756 1.00 94.00 89 THR A C 1
ATOM 740 O O . THR A 1 89 ? -6.938 10.860 -1.807 1.00 94.00 89 THR A O 1
ATOM 743 N N . VAL A 1 90 ? -5.581 9.417 -0.733 1.00 94.38 90 VAL A N 1
ATOM 744 C CA . VAL A 1 90 ? -4.960 8.866 -1.953 1.00 94.38 90 VAL A CA 1
ATOM 745 C C . VAL A 1 90 ? -6.019 8.269 -2.881 1.00 94.38 90 VAL A C 1
ATOM 747 O O . VAL A 1 90 ? -6.067 8.611 -4.061 1.00 94.38 90 VAL A O 1
ATOM 750 N N . PHE A 1 91 ? -6.902 7.407 -2.367 1.00 96.31 91 PHE A N 1
ATOM 751 C CA . PHE A 1 91 ? -7.922 6.764 -3.202 1.00 96.31 91 PHE A CA 1
ATOM 752 C C . PHE A 1 91 ? -9.002 7.733 -3.684 1.00 96.31 91 PHE A C 1
ATOM 754 O O . PHE A 1 91 ? -9.506 7.566 -4.789 1.00 96.31 91 PHE A O 1
ATOM 761 N N . THR A 1 92 ? -9.337 8.765 -2.911 1.00 95.19 92 THR A N 1
ATOM 762 C CA . THR A 1 92 ? -10.251 9.821 -3.367 1.00 95.19 92 THR A CA 1
ATOM 763 C C . THR A 1 92 ? -9.637 10.593 -4.533 1.00 95.19 92 THR A C 1
ATOM 765 O O . THR A 1 92 ? -10.317 10.811 -5.532 1.00 95.19 92 THR A O 1
ATOM 768 N N . TRP A 1 93 ? -8.343 10.926 -4.456 1.00 94.12 93 TRP A N 1
ATOM 769 C CA . TRP A 1 93 ? -7.611 11.554 -5.560 1.00 94.12 93 TRP A CA 1
ATOM 770 C C . TRP A 1 93 ? -7.534 10.650 -6.798 1.00 94.12 93 TRP A C 1
ATOM 772 O O . TRP A 1 93 ? -7.836 11.110 -7.895 1.00 94.12 93 TRP A O 1
ATOM 782 N N . LEU A 1 94 ? -7.232 9.354 -6.630 1.00 93.88 94 LEU A N 1
ATOM 783 C CA . LEU A 1 94 ? -7.230 8.370 -7.728 1.00 93.88 94 LEU A CA 1
ATOM 784 C C . LEU A 1 94 ? -8.600 8.218 -8.405 1.00 93.88 94 LEU A C 1
ATOM 786 O O . LEU A 1 94 ? -8.668 7.848 -9.572 1.00 93.88 94 LEU A O 1
ATOM 790 N N . ASN A 1 95 ? -9.685 8.483 -7.675 1.00 94.75 95 ASN A N 1
ATOM 791 C CA . ASN A 1 95 ? -11.054 8.436 -8.184 1.00 94.75 95 ASN A CA 1
ATOM 792 C C . ASN A 1 95 ? -11.569 9.783 -8.701 1.00 94.75 95 ASN A C 1
ATOM 794 O O . ASN A 1 95 ? -12.706 9.837 -9.177 1.00 94.75 95 ASN A O 1
ATOM 798 N N . SER A 1 96 ? -10.790 10.865 -8.597 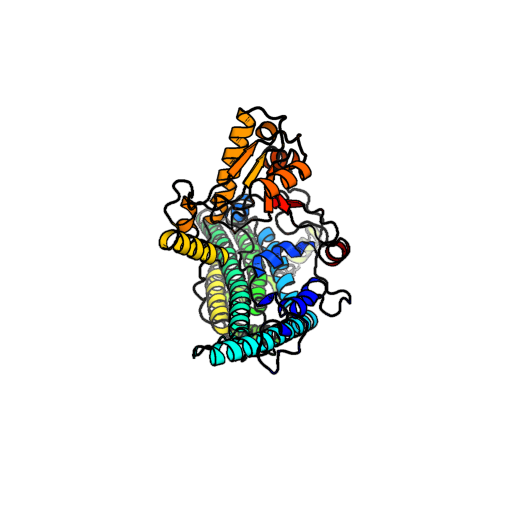1.00 93.69 96 SER A N 1
ATOM 799 C CA . SER A 1 96 ? -11.218 12.155 -9.131 1.00 93.69 96 SER A CA 1
ATOM 800 C C . SER A 1 96 ? -11.331 12.072 -10.651 1.00 93.69 96 SER A C 1
ATOM 802 O O . SER A 1 96 ? -10.613 11.316 -11.315 1.00 93.69 96 SER A O 1
ATOM 804 N N . LYS A 1 97 ? -12.261 12.846 -11.212 1.00 91.94 97 LYS A N 1
ATOM 805 C CA . LYS A 1 97 ? -12.505 12.848 -12.654 1.00 91.94 97 LYS A CA 1
ATOM 806 C C . LYS A 1 97 ? -11.235 13.235 -13.414 1.00 91.94 97 LYS A C 1
ATOM 808 O O . LYS A 1 97 ? -10.891 12.579 -14.389 1.00 91.94 97 LYS A O 1
ATOM 813 N N . GLU A 1 98 ? -10.534 14.254 -12.931 1.00 90.50 98 GLU A N 1
ATOM 814 C CA . GLU A 1 98 ? -9.299 14.784 -13.506 1.00 90.50 98 GLU A CA 1
ATOM 815 C C . GLU A 1 98 ? -8.204 13.713 -13.536 1.00 90.50 98 GLU A C 1
ATOM 817 O O . GLU A 1 98 ? -7.605 13.468 -14.583 1.00 90.50 98 GLU A O 1
ATOM 822 N N . THR A 1 99 ? -7.982 13.023 -12.412 1.00 89.88 99 THR A N 1
ATOM 823 C CA . THR A 1 99 ? -6.965 11.970 -12.314 1.00 89.88 99 THR A CA 1
ATOM 824 C C . THR A 1 99 ? -7.306 10.785 -13.210 1.00 89.88 99 THR A C 1
ATOM 826 O O . THR A 1 99 ? -6.433 10.290 -13.925 1.00 89.88 99 THR A O 1
ATOM 829 N N . LEU A 1 100 ? -8.568 10.341 -13.223 1.00 91.81 100 LEU A N 1
ATOM 830 C CA . LEU A 1 100 ? -9.010 9.237 -14.077 1.00 91.81 100 LEU A CA 1
ATOM 831 C C . LEU A 1 100 ? -8.925 9.587 -15.566 1.00 91.81 100 LEU A C 1
ATOM 833 O O . LEU A 1 100 ? -8.509 8.742 -16.351 1.00 91.81 100 LEU A O 1
ATOM 837 N N . ASP A 1 101 ? -9.304 10.803 -15.966 1.00 91.12 101 ASP A N 1
ATOM 838 C CA . ASP A 1 101 ? -9.219 11.258 -17.357 1.00 91.12 101 ASP A CA 1
ATOM 839 C C . ASP A 1 101 ? -7.759 11.329 -17.826 1.00 91.12 101 ASP A C 1
ATOM 841 O O . ASP A 1 101 ? -7.432 10.789 -18.884 1.00 91.12 101 ASP A O 1
ATOM 845 N N . CYS A 1 102 ? -6.873 11.911 -17.010 1.00 88.12 102 CYS A N 1
ATOM 846 C CA . CYS A 1 102 ? -5.436 11.951 -17.280 1.00 88.12 102 CYS A CA 1
ATOM 847 C C . CYS A 1 102 ? -4.860 10.535 -17.416 1.00 88.12 102 CYS A C 1
ATOM 849 O O . CYS A 1 102 ? -4.203 10.207 -18.403 1.00 88.12 102 CYS A O 1
ATOM 851 N N . THR A 1 103 ? -5.165 9.664 -16.452 1.00 89.75 103 THR A N 1
ATOM 852 C CA . THR A 1 103 ? -4.689 8.275 -16.439 1.00 89.75 103 THR A CA 1
ATOM 853 C C . THR A 1 103 ? -5.197 7.502 -17.658 1.00 89.75 103 THR A C 1
ATOM 855 O O . THR A 1 103 ? -4.425 6.780 -18.284 1.00 89.75 103 THR A O 1
ATOM 858 N N . ARG A 1 104 ? -6.466 7.693 -18.050 1.00 91.31 104 ARG A N 1
ATOM 859 C CA . ARG A 1 104 ? -7.042 7.109 -19.272 1.00 91.31 104 ARG A CA 1
ATOM 860 C C . ARG A 1 104 ? -6.325 7.587 -20.529 1.00 91.31 104 ARG A C 1
ATOM 862 O O . ARG A 1 104 ? -6.037 6.763 -21.393 1.00 91.31 104 ARG A O 1
ATOM 869 N N . GLY A 1 105 ? -6.022 8.881 -20.624 1.00 89.75 105 GLY A N 1
ATOM 870 C CA . GLY A 1 105 ? -5.289 9.455 -21.754 1.00 89.75 105 GLY A CA 1
ATOM 871 C C . GLY A 1 105 ? -3.886 8.864 -21.898 1.00 89.75 105 GLY A C 1
ATOM 872 O O . GLY A 1 105 ? -3.531 8.370 -22.967 1.00 89.75 105 GLY A O 1
ATOM 873 N N . VAL A 1 106 ? -3.124 8.837 -20.800 1.00 88.06 106 VAL A N 1
ATOM 874 C CA . VAL A 1 106 ? -1.774 8.250 -20.752 1.00 88.06 106 VAL A CA 1
ATOM 875 C C . VAL A 1 106 ? -1.809 6.758 -21.094 1.00 88.06 106 VAL A C 1
ATOM 877 O O . VAL A 1 106 ? -1.026 6.283 -21.915 1.00 88.06 106 VAL A O 1
ATOM 880 N N . TYR A 1 107 ? -2.757 6.018 -20.520 1.00 91.38 107 TYR A N 1
ATOM 881 C CA . TYR A 1 107 ? -2.932 4.598 -20.796 1.00 91.38 107 TYR A CA 1
ATOM 882 C C . TYR A 1 107 ? -3.272 4.329 -22.271 1.00 91.38 107 TYR A C 1
ATOM 884 O O . TYR A 1 107 ? -2.668 3.455 -22.887 1.00 91.38 107 TYR A O 1
ATOM 892 N N . ALA A 1 108 ? -4.219 5.072 -22.856 1.00 91.31 108 ALA A N 1
ATOM 893 C CA . ALA A 1 108 ? -4.619 4.886 -24.252 1.00 91.31 108 ALA A CA 1
ATOM 894 C C . ALA A 1 108 ? -3.457 5.164 -25.213 1.00 91.31 108 ALA A C 1
ATOM 896 O O . ALA A 1 108 ? -3.257 4.422 -26.171 1.00 91.31 108 ALA A O 1
ATOM 897 N N . TRP A 1 109 ? -2.655 6.182 -24.907 1.00 90.00 109 TRP A N 1
ATOM 898 C CA . TRP A 1 109 ? -1.458 6.508 -25.667 1.00 90.00 109 TRP A CA 1
ATOM 899 C C . TRP A 1 109 ? -0.396 5.403 -25.599 1.00 90.00 109 TRP A C 1
ATOM 901 O O . TRP A 1 109 ? 0.192 5.059 -26.625 1.00 90.00 109 TRP A O 1
ATOM 911 N N . LEU A 1 110 ? -0.189 4.795 -24.423 1.00 90.81 110 LEU A N 1
ATOM 912 C CA . LEU A 1 110 ? 0.697 3.634 -24.289 1.00 90.81 110 LEU A CA 1
ATOM 913 C C . LEU A 1 110 ? 0.179 2.460 -25.115 1.00 90.81 110 LEU A C 1
ATOM 915 O O . LEU A 1 110 ? 0.955 1.840 -25.834 1.00 90.81 110 LEU A O 1
ATOM 919 N N . VAL A 1 111 ? -1.122 2.171 -25.056 1.00 92.19 111 VAL A N 1
ATOM 920 C CA . VAL A 1 111 ? -1.735 1.122 -25.884 1.00 92.19 111 VAL A CA 1
ATOM 921 C C . VAL A 1 111 ? -1.480 1.384 -27.371 1.00 92.19 111 VAL A C 1
ATOM 923 O O . VAL A 1 111 ? -1.083 0.466 -28.077 1.00 92.19 111 VAL A O 1
ATOM 926 N N . ASP A 1 112 ? -1.634 2.620 -27.850 1.00 92.62 112 ASP A N 1
ATOM 927 C CA . ASP A 1 112 ? -1.375 2.963 -29.256 1.00 92.62 112 ASP A CA 1
ATOM 928 C C . ASP A 1 112 ? 0.077 2.707 -29.676 1.00 92.62 112 ASP A C 1
ATOM 930 O O . ASP A 1 112 ? 0.318 2.180 -30.763 1.00 92.62 112 ASP A O 1
ATOM 934 N N . ALA A 1 113 ? 1.042 3.049 -28.817 1.00 92.69 113 ALA A N 1
ATOM 935 C CA . ALA A 1 113 ? 2.455 2.776 -29.072 1.00 92.69 113 ALA A CA 1
ATOM 936 C C . ALA A 1 113 ? 2.751 1.265 -29.122 1.00 92.69 113 ALA A C 1
ATOM 938 O O . ALA A 1 113 ? 3.501 0.814 -29.989 1.00 92.69 113 ALA A O 1
ATOM 939 N N . HIS A 1 114 ? 2.127 0.474 -28.241 1.00 93.25 114 HIS A N 1
ATOM 940 C CA . HIS A 1 114 ? 2.264 -0.985 -28.244 1.00 93.25 114 HIS A CA 1
ATOM 941 C C . HIS A 1 114 ? 1.609 -1.633 -29.472 1.00 93.25 114 HIS A C 1
ATOM 943 O O . HIS A 1 114 ? 2.211 -2.534 -30.048 1.00 93.25 114 HIS A O 1
ATOM 949 N N . VAL A 1 115 ? 0.439 -1.153 -29.917 1.00 95.12 115 VAL A N 1
ATOM 950 C CA . VAL A 1 115 ? -0.243 -1.648 -31.131 1.00 95.12 115 VAL A CA 1
ATOM 951 C C . VAL A 1 115 ? 0.591 -1.401 -32.395 1.00 95.12 115 VAL A C 1
ATOM 953 O O . VAL A 1 115 ? 0.661 -2.249 -33.285 1.00 95.12 115 VAL A O 1
ATOM 956 N N . GLU A 1 116 ? 1.250 -0.246 -32.504 1.00 96.00 116 GLU A N 1
ATOM 957 C CA . GLU A 1 116 ? 2.162 0.007 -33.625 1.00 96.00 116 GLU A CA 1
ATOM 958 C C . GLU A 1 116 ? 3.365 -0.940 -33.595 1.00 96.00 116 GLU A C 1
ATOM 960 O O . GLU A 1 116 ? 3.694 -1.568 -34.606 1.00 96.00 116 GLU A O 1
ATOM 965 N N . PHE A 1 117 ? 3.982 -1.084 -32.419 1.00 95.81 117 PHE A N 1
ATOM 966 C CA . PHE A 1 117 ? 5.147 -1.939 -32.244 1.00 95.81 117 PHE A CA 1
ATOM 967 C C . PHE A 1 117 ? 4.835 -3.414 -32.513 1.00 95.81 117 PHE A C 1
ATOM 969 O O . PHE A 1 117 ? 5.552 -4.071 -33.270 1.00 95.81 117 PHE A O 1
ATOM 976 N N . GLU A 1 118 ? 3.752 -3.943 -31.941 1.00 95.31 118 GLU A N 1
ATOM 977 C CA . GLU A 1 118 ? 3.348 -5.335 -32.148 1.00 95.31 118 GLU A CA 1
ATOM 978 C C . GLU A 1 118 ? 2.961 -5.599 -33.607 1.00 95.31 118 GLU A C 1
ATOM 980 O O . GLU A 1 118 ? 3.254 -6.674 -34.124 1.00 95.31 118 GLU A O 1
ATOM 985 N N . GLY A 1 119 ? 2.364 -4.625 -34.306 1.00 96.25 119 GLY A N 1
ATOM 986 C CA . GLY A 1 119 ? 2.071 -4.727 -35.734 1.00 96.25 119 GLY A CA 1
ATOM 987 C C . GLY A 1 119 ? 3.344 -4.929 -36.558 1.00 96.25 119 GLY A C 1
ATOM 988 O O . GLY A 1 119 ? 3.426 -5.861 -37.362 1.00 96.25 119 GLY A O 1
ATOM 989 N N . ALA A 1 120 ? 4.370 -4.115 -36.302 1.00 96.50 120 ALA A N 1
ATOM 990 C CA . ALA A 1 120 ? 5.674 -4.230 -36.952 1.00 96.50 120 ALA A CA 1
ATOM 991 C C . ALA A 1 120 ? 6.379 -5.561 -36.633 1.00 96.50 120 ALA A C 1
ATOM 993 O O . ALA A 1 120 ? 6.882 -6.235 -37.538 1.00 96.50 120 ALA A O 1
ATOM 994 N N . VAL A 1 121 ? 6.386 -5.970 -35.359 1.00 95.94 121 VAL A N 1
ATOM 995 C CA . VAL A 1 121 ? 6.988 -7.238 -34.916 1.00 95.94 121 VAL A CA 1
ATOM 996 C C . VAL A 1 121 ? 6.270 -8.438 -35.528 1.00 95.94 121 VAL A C 1
ATOM 998 O O . VAL A 1 121 ? 6.926 -9.351 -36.023 1.00 95.94 121 VAL A O 1
ATOM 1001 N N . ASN A 1 122 ? 4.938 -8.443 -35.546 1.00 96.81 122 ASN A N 1
ATOM 1002 C CA . ASN A 1 122 ? 4.161 -9.557 -36.084 1.00 96.81 122 ASN A CA 1
ATOM 1003 C C . ASN A 1 122 ? 4.372 -9.733 -37.589 1.00 96.81 122 ASN A C 1
ATOM 1005 O O . ASN A 1 122 ? 4.571 -10.858 -38.034 1.00 96.81 122 ASN A O 1
ATOM 1009 N N . LEU A 1 123 ? 4.451 -8.646 -38.364 1.00 96.12 123 LEU A N 1
ATOM 1010 C CA . LEU A 1 123 ? 4.806 -8.738 -39.785 1.00 96.12 123 LEU A CA 1
ATOM 1011 C C . LEU A 1 123 ? 6.217 -9.303 -39.997 1.00 96.12 123 LEU A C 1
ATOM 1013 O O . LEU A 1 123 ? 6.463 -10.034 -40.959 1.00 96.12 123 LEU A O 1
ATOM 1017 N N . LEU A 1 124 ? 7.167 -8.960 -39.121 1.00 94.62 124 LEU A N 1
ATOM 1018 C CA . LEU A 1 124 ? 8.527 -9.492 -39.199 1.00 94.62 124 LEU A CA 1
ATOM 1019 C C . LEU A 1 124 ? 8.551 -10.996 -38.887 1.00 94.62 124 LEU A C 1
ATOM 1021 O O . LEU A 1 124 ? 9.224 -11.763 -39.582 1.00 94.62 124 LEU A O 1
ATOM 1025 N N . ARG A 1 125 ? 7.798 -11.414 -37.866 1.00 94.44 125 ARG A N 1
ATOM 1026 C CA . ARG A 1 125 ? 7.631 -12.817 -37.461 1.00 94.44 125 ARG A CA 1
ATOM 1027 C C . ARG A 1 125 ? 6.985 -13.642 -38.570 1.00 94.44 125 ARG A C 1
ATOM 1029 O O . ARG A 1 125 ? 7.553 -14.661 -38.954 1.00 94.44 125 ARG A O 1
ATOM 1036 N N . GLU A 1 126 ? 5.907 -13.143 -39.172 1.00 94.81 126 GLU A N 1
ATOM 1037 C CA . GLU A 1 126 ? 5.237 -13.773 -40.317 1.00 94.81 126 GLU A CA 1
ATOM 1038 C C . GLU A 1 126 ? 6.202 -13.995 -41.492 1.00 94.81 126 GLU A C 1
ATOM 1040 O O . GLU A 1 126 ? 6.290 -15.099 -42.029 1.00 94.81 126 GLU A O 1
ATOM 1045 N N . ARG A 1 127 ? 7.001 -12.981 -41.857 1.00 92.81 127 ARG A N 1
ATOM 1046 C CA . ARG A 1 127 ? 8.029 -13.109 -42.912 1.00 92.81 127 ARG A CA 1
ATOM 1047 C C . ARG A 1 127 ? 9.122 -14.119 -42.574 1.00 92.81 127 ARG A C 1
ATOM 1049 O O . ARG A 1 127 ? 9.714 -14.700 -43.478 1.00 92.81 127 ARG A O 1
ATOM 1056 N N . SER A 1 128 ? 9.384 -14.310 -41.287 1.00 91.62 128 SER A N 1
ATOM 1057 C CA . SER A 1 128 ? 10.367 -15.265 -40.774 1.00 91.62 128 SER A CA 1
ATOM 1058 C C . SER A 1 128 ? 9.773 -16.664 -40.555 1.00 91.62 128 SER A C 1
ATOM 1060 O O . SER A 1 128 ? 10.457 -17.532 -40.018 1.00 91.62 128 SER A O 1
ATOM 1062 N N . GLY A 1 129 ? 8.512 -16.894 -40.949 1.00 93.00 129 GLY A N 1
ATOM 1063 C CA . GLY A 1 129 ? 7.818 -18.174 -40.793 1.00 93.00 129 GLY A CA 1
ATOM 1064 C C . GLY A 1 129 ? 7.385 -18.492 -39.358 1.00 93.00 129 GLY A C 1
ATOM 1065 O O . GLY A 1 129 ? 7.132 -19.652 -39.047 1.00 93.00 129 GLY A O 1
ATOM 1066 N N . GLN A 1 130 ? 7.322 -17.496 -38.470 1.00 93.19 130 GLN A N 1
ATOM 1067 C CA . GLN A 1 130 ? 6.828 -17.658 -37.102 1.00 93.19 130 GLN A CA 1
ATOM 1068 C C . GLN A 1 130 ? 5.329 -17.346 -37.048 1.00 93.19 130 GLN A C 1
ATOM 1070 O O . GLN A 1 130 ? 4.923 -16.205 -37.258 1.00 93.19 130 GLN A O 1
ATOM 1075 N N . GLU A 1 131 ? 4.515 -18.362 -36.754 1.00 88.69 131 GLU A N 1
ATOM 1076 C CA . GLU A 1 131 ? 3.047 -18.246 -36.703 1.00 88.69 131 GLU A CA 1
ATOM 1077 C C . GLU A 1 131 ? 2.534 -17.582 -35.416 1.00 88.69 131 GLU A C 1
ATOM 1079 O O . GLU A 1 131 ? 1.472 -16.961 -35.407 1.00 88.69 131 GLU A O 1
ATOM 1084 N N . GLU A 1 132 ? 3.284 -17.703 -34.319 1.00 92.75 132 GLU A N 1
ATOM 1085 C CA . GLU A 1 132 ? 2.912 -17.105 -33.039 1.00 92.75 132 GLU A CA 1
ATOM 1086 C C . GLU A 1 132 ? 3.024 -15.579 -33.115 1.00 92.75 132 GLU A C 1
ATOM 1088 O O . GLU A 1 132 ? 4.095 -15.038 -33.409 1.00 92.75 132 GLU A O 1
ATOM 1093 N N . ARG A 1 133 ? 1.925 -14.893 -32.796 1.00 94.12 133 ARG A N 1
ATOM 1094 C CA . ARG A 1 133 ? 1.849 -13.433 -32.737 1.00 94.12 133 ARG A CA 1
ATOM 1095 C C . ARG A 1 133 ? 2.089 -12.934 -31.318 1.00 94.12 133 ARG A C 1
ATOM 1097 O O . ARG A 1 133 ? 1.695 -13.570 -30.348 1.00 94.12 133 ARG A O 1
ATOM 1104 N N . VAL A 1 134 ? 2.688 -11.759 -31.225 1.00 93.62 134 VAL A N 1
ATOM 1105 C CA . VAL A 1 134 ? 2.822 -10.987 -29.993 1.00 93.62 134 VAL A CA 1
ATOM 1106 C C . VAL A 1 134 ? 1.597 -10.083 -29.840 1.00 93.62 134 VAL A C 1
ATOM 1108 O O . VAL A 1 134 ? 1.190 -9.443 -30.811 1.00 93.62 134 VAL A O 1
ATOM 1111 N N . ASP A 1 135 ? 1.048 -10.022 -28.629 1.00 92.88 135 ASP A N 1
ATOM 1112 C CA . ASP A 1 135 ? -0.021 -9.104 -28.220 1.00 92.88 135 ASP A CA 1
ATOM 1113 C C . ASP A 1 135 ? 0.484 -8.233 -27.059 1.00 92.88 135 ASP A C 1
ATOM 1115 O O . ASP A 1 135 ? 0.275 -8.517 -25.875 1.00 92.88 135 ASP A O 1
ATOM 1119 N N . MET A 1 136 ? 1.255 -7.200 -27.403 1.00 91.62 136 MET A N 1
ATOM 1120 C CA . MET A 1 136 ? 1.845 -6.294 -26.417 1.00 91.62 136 MET A CA 1
ATOM 1121 C C . MET A 1 136 ? 0.770 -5.419 -25.780 1.00 91.62 136 MET A C 1
ATOM 1123 O O . MET A 1 136 ? 0.824 -5.156 -24.578 1.00 91.62 136 MET A O 1
ATOM 1127 N N . ALA A 1 137 ? -0.200 -4.966 -26.575 1.00 91.25 137 ALA A N 1
ATOM 1128 C CA . ALA A 1 137 ? -1.291 -4.129 -26.102 1.00 91.25 137 ALA A CA 1
ATOM 1129 C C . ALA A 1 137 ? -2.190 -4.877 -25.105 1.00 91.25 137 ALA A C 1
ATOM 1131 O O . ALA A 1 137 ? -2.515 -4.328 -24.047 1.00 91.25 137 ALA A O 1
ATOM 1132 N N . GLY A 1 138 ? -2.540 -6.131 -25.401 1.00 91.44 138 GLY A N 1
ATOM 1133 C CA . GLY A 1 138 ? -3.264 -7.018 -24.493 1.00 91.44 138 GLY A CA 1
ATOM 1134 C C . GLY A 1 138 ? -2.473 -7.303 -23.220 1.00 91.44 138 GLY A C 1
ATOM 1135 O O . GLY A 1 138 ? -2.994 -7.107 -22.123 1.00 91.44 138 GLY A O 1
ATOM 1136 N N . THR A 1 139 ? -1.183 -7.634 -23.343 1.00 91.00 139 THR A N 1
ATOM 1137 C CA . THR A 1 139 ? -0.304 -7.868 -22.180 1.00 91.00 139 THR A CA 1
ATOM 1138 C C . THR A 1 139 ? -0.210 -6.633 -21.276 1.00 91.00 139 THR A C 1
ATOM 1140 O O . THR A 1 139 ? -0.273 -6.747 -20.051 1.00 91.00 139 THR A O 1
ATOM 1143 N N . TRP A 1 140 ? -0.106 -5.429 -21.852 1.00 90.50 140 TRP A N 1
ATOM 1144 C CA . TRP A 1 140 ? -0.123 -4.175 -21.094 1.00 90.50 140 TRP A CA 1
ATOM 1145 C C . TRP A 1 140 ? -1.454 -3.961 -20.361 1.00 90.50 140 TRP A C 1
ATOM 1147 O O . TRP A 1 140 ? -1.457 -3.576 -19.189 1.00 90.50 140 TRP A O 1
ATOM 1157 N N . ALA A 1 141 ? -2.582 -4.234 -21.023 1.00 90.62 141 ALA A N 1
ATOM 1158 C CA . ALA A 1 141 ? -3.905 -4.117 -20.418 1.00 90.62 141 ALA A CA 1
ATOM 1159 C C . ALA A 1 141 ? -4.081 -5.076 -19.232 1.00 90.62 141 ALA A C 1
ATOM 1161 O O . ALA A 1 141 ? -4.558 -4.670 -18.167 1.00 90.62 141 ALA A O 1
ATOM 1162 N N . GLU A 1 142 ? -3.649 -6.328 -19.392 1.00 89.81 142 GLU A N 1
ATOM 1163 C CA . GLU A 1 142 ? -3.658 -7.337 -18.334 1.00 89.81 142 GLU A CA 1
ATOM 1164 C C . GLU A 1 142 ? -2.762 -6.936 -17.161 1.00 89.81 142 GLU A C 1
ATOM 1166 O O . GLU A 1 142 ? -3.217 -6.947 -16.012 1.00 89.81 142 GLU A O 1
ATOM 1171 N N . PHE A 1 143 ? -1.525 -6.512 -17.441 1.00 89.06 143 PHE A N 1
ATOM 1172 C CA . PHE A 1 143 ? -0.581 -6.031 -16.433 1.00 89.06 143 PHE A CA 1
ATOM 1173 C C . PHE A 1 143 ? -1.160 -4.862 -15.632 1.00 89.06 143 PHE A C 1
ATOM 1175 O O . PHE A 1 143 ? -1.181 -4.891 -14.399 1.00 89.06 143 PHE A O 1
ATOM 1182 N N . TYR A 1 144 ? -1.676 -3.843 -16.320 1.00 90.94 144 TYR A N 1
ATOM 1183 C CA . TYR A 1 144 ? -2.202 -2.649 -15.671 1.00 90.94 144 TYR A CA 1
ATOM 1184 C C . TYR A 1 144 ? -3.425 -2.973 -14.803 1.00 90.94 144 TYR A C 1
ATOM 1186 O O . TYR A 1 144 ? -3.519 -2.526 -13.656 1.00 90.94 144 TYR A O 1
ATOM 1194 N N . HIS A 1 145 ? -4.342 -3.803 -15.309 1.00 90.44 145 HIS A N 1
ATOM 1195 C CA . HIS A 1 145 ? -5.497 -4.262 -14.541 1.00 90.44 145 HIS A CA 1
ATOM 1196 C C . HIS A 1 145 ? -5.086 -5.087 -13.313 1.00 90.44 145 HIS A C 1
ATOM 1198 O O . HIS A 1 145 ? -5.648 -4.896 -12.228 1.00 90.44 145 HIS A O 1
ATOM 1204 N N . ALA A 1 146 ? -4.091 -5.968 -13.446 1.00 89.12 146 ALA A N 1
ATOM 1205 C CA . ALA A 1 146 ? -3.549 -6.743 -12.334 1.00 89.12 146 ALA A CA 1
ATOM 1206 C C . ALA A 1 146 ? -2.898 -5.842 -11.272 1.00 89.12 146 ALA A C 1
ATOM 1208 O O . ALA A 1 146 ? -3.142 -6.035 -10.079 1.00 89.12 146 ALA A O 1
ATOM 1209 N N . MET A 1 147 ? -2.142 -4.823 -11.686 1.00 90.00 147 MET A N 1
ATOM 1210 C CA . MET A 1 147 ? -1.516 -3.842 -10.796 1.00 90.00 147 MET A CA 1
ATOM 1211 C C . MET A 1 147 ? -2.565 -3.059 -9.993 1.00 90.00 147 MET A C 1
ATOM 1213 O O . MET A 1 147 ? -2.522 -3.050 -8.761 1.00 90.00 147 MET A O 1
ATOM 1217 N N . VAL A 1 148 ? -3.563 -2.469 -10.663 1.00 92.00 148 VAL A N 1
ATOM 1218 C CA . VAL A 1 148 ? -4.639 -1.706 -10.000 1.00 92.00 148 VAL A CA 1
ATOM 1219 C C . VAL A 1 148 ? -5.478 -2.599 -9.078 1.00 92.00 148 VAL A C 1
ATOM 1221 O O . VAL A 1 148 ? -5.804 -2.213 -7.949 1.00 92.00 148 VAL A O 1
ATOM 1224 N N . SER A 1 149 ? -5.794 -3.818 -9.520 1.00 90.75 149 SER A N 1
ATOM 1225 C CA . SER A 1 149 ? -6.508 -4.806 -8.702 1.00 90.75 149 SER A CA 1
ATOM 1226 C C . SER A 1 149 ? -5.711 -5.191 -7.453 1.00 90.75 149 SER A C 1
ATOM 1228 O O . SER A 1 149 ? -6.267 -5.248 -6.360 1.00 90.75 149 SER A O 1
ATOM 1230 N N . THR A 1 150 ? -4.405 -5.417 -7.589 1.00 90.56 150 THR A N 1
ATOM 1231 C CA . THR A 1 150 ? -3.535 -5.796 -6.466 1.00 90.56 150 THR A CA 1
ATOM 1232 C C . THR A 1 150 ? -3.420 -4.661 -5.457 1.00 90.56 150 THR A C 1
ATOM 1234 O O . THR A 1 150 ? -3.622 -4.892 -4.267 1.00 90.56 150 THR A O 1
ATOM 1237 N N . MET A 1 151 ? -3.184 -3.429 -5.922 1.00 92.44 151 MET A N 1
ATOM 1238 C CA . MET A 1 151 ? -3.162 -2.231 -5.077 1.00 92.44 151 MET A CA 1
ATOM 1239 C C . MET A 1 151 ? -4.451 -2.107 -4.252 1.00 92.44 151 MET A C 1
ATOM 1241 O O . MET A 1 151 ? -4.406 -1.998 -3.023 1.00 92.44 151 MET A O 1
ATOM 1245 N N . THR A 1 152 ? -5.604 -2.122 -4.930 1.00 94.25 152 THR A N 1
ATOM 1246 C CA . THR A 1 152 ? -6.914 -1.900 -4.298 1.00 94.25 152 THR A CA 1
ATOM 1247 C C . THR A 1 152 ? -7.251 -2.989 -3.281 1.00 94.25 152 THR A C 1
ATOM 1249 O O . THR A 1 152 ? -7.609 -2.665 -2.146 1.00 94.25 152 THR A O 1
ATOM 1252 N N . GLU A 1 153 ? -7.097 -4.265 -3.643 1.00 92.88 153 GLU A N 1
ATOM 1253 C CA . GLU A 1 153 ? -7.486 -5.372 -2.766 1.00 92.88 153 GLU A CA 1
ATOM 1254 C C . GLU A 1 153 ? -6.510 -5.587 -1.620 1.00 92.88 153 GLU A C 1
ATOM 1256 O O . GLU A 1 153 ? -6.945 -5.817 -0.493 1.00 92.88 153 GLU A O 1
ATOM 1261 N N . ARG A 1 154 ? -5.201 -5.458 -1.856 1.00 92.62 154 ARG A N 1
ATOM 1262 C CA . ARG A 1 154 ? -4.218 -5.623 -0.783 1.00 92.62 154 ARG A CA 1
ATOM 1263 C C . ARG A 1 154 ? -4.340 -4.528 0.264 1.00 92.62 154 ARG A C 1
ATOM 1265 O O . ARG A 1 154 ? -4.355 -4.832 1.454 1.00 92.62 154 ARG A O 1
ATOM 1272 N N . THR A 1 155 ? -4.492 -3.271 -0.158 1.00 94.38 155 THR A N 1
ATOM 1273 C CA . THR A 1 155 ? -4.698 -2.167 0.791 1.00 94.38 155 THR A CA 1
ATOM 1274 C C . THR A 1 155 ? -6.001 -2.346 1.568 1.00 94.38 155 THR A C 1
ATOM 1276 O O . THR A 1 155 ? -6.022 -2.168 2.787 1.00 94.38 155 THR A O 1
ATOM 1279 N N . HIS A 1 156 ? -7.089 -2.733 0.894 1.00 95.94 156 HIS A N 1
ATOM 1280 C CA . HIS A 1 156 ? -8.384 -2.928 1.547 1.00 95.94 156 HIS A CA 1
ATOM 1281 C C . HIS A 1 156 ? -8.355 -4.072 2.565 1.00 95.94 156 HIS A C 1
ATOM 1283 O O . HIS A 1 156 ? -8.744 -3.871 3.716 1.00 95.94 156 HIS A O 1
ATOM 1289 N N . GLN A 1 157 ? -7.828 -5.238 2.190 1.00 94.00 157 GLN A N 1
ATOM 1290 C CA . GLN A 1 157 ? -7.707 -6.377 3.101 1.00 94.00 157 GLN A CA 1
ATOM 1291 C C . GLN A 1 157 ? -6.794 -6.070 4.286 1.00 94.00 157 GLN A C 1
ATOM 1293 O O . GLN A 1 157 ? -7.127 -6.428 5.417 1.00 94.00 157 GLN A O 1
ATOM 1298 N N . TRP A 1 158 ? -5.687 -5.357 4.053 1.00 93.50 158 TRP A N 1
ATOM 1299 C CA . TRP A 1 158 ? -4.806 -4.909 5.127 1.00 93.50 158 TRP A CA 1
ATOM 1300 C C . TRP A 1 158 ? -5.557 -4.022 6.130 1.00 93.50 158 TRP A C 1
ATOM 1302 O O . TRP A 1 158 ? -5.502 -4.283 7.332 1.00 93.50 158 TRP A O 1
ATOM 1312 N N . LEU A 1 159 ? -6.337 -3.040 5.658 1.00 96.00 159 LEU A N 1
ATOM 1313 C CA . LEU A 1 159 ? -7.162 -2.193 6.527 1.00 96.00 159 LEU A CA 1
ATOM 1314 C C . LEU A 1 159 ? -8.187 -2.997 7.330 1.00 96.00 159 LEU A C 1
ATOM 1316 O O . LEU A 1 159 ? -8.313 -2.793 8.536 1.00 96.00 159 LEU A O 1
ATOM 1320 N N . VAL A 1 160 ? -8.907 -3.914 6.678 1.00 96.06 160 VAL A N 1
ATOM 1321 C CA . VAL A 1 160 ? -9.914 -4.757 7.338 1.00 96.06 160 VAL A CA 1
ATOM 1322 C C . VAL A 1 160 ? -9.274 -5.609 8.434 1.00 96.06 160 VAL A C 1
ATOM 1324 O O . VAL A 1 160 ? -9.805 -5.665 9.543 1.00 96.06 160 VAL A O 1
ATOM 1327 N N . ALA A 1 161 ? -8.122 -6.224 8.156 1.00 94.50 161 ALA A N 1
ATOM 1328 C CA . ALA A 1 161 ? -7.401 -7.042 9.123 1.00 94.50 161 ALA A CA 1
ATOM 1329 C C . ALA A 1 161 ? -6.921 -6.221 10.331 1.00 94.50 161 ALA A C 1
ATOM 1331 O O . ALA A 1 161 ? -7.143 -6.625 11.471 1.00 94.50 161 ALA A O 1
ATOM 1332 N N . ARG A 1 162 ? -6.315 -5.049 10.100 1.00 95.38 162 ARG A N 1
ATOM 1333 C CA . ARG A 1 162 ? -5.787 -4.185 11.171 1.00 95.38 162 ARG A CA 1
ATOM 1334 C C . ARG A 1 162 ? -6.884 -3.568 12.034 1.00 95.38 162 ARG A C 1
ATOM 1336 O O . ARG A 1 162 ? -6.764 -3.548 13.256 1.00 95.38 162 ARG A O 1
ATOM 1343 N N . VAL A 1 163 ? -7.984 -3.122 11.423 1.00 96.94 163 VAL A N 1
ATOM 1344 C CA . VAL A 1 163 ? -9.159 -2.656 12.174 1.00 96.94 163 VAL A CA 1
ATOM 1345 C C . VAL A 1 163 ? -9.751 -3.800 12.997 1.00 96.94 163 VAL A C 1
ATOM 1347 O O . VAL A 1 163 ? -10.014 -3.616 14.183 1.00 96.94 163 VAL A O 1
ATOM 1350 N N . GLY A 1 164 ? -9.905 -4.989 12.406 1.00 96.75 164 GLY A N 1
ATOM 1351 C CA . GLY A 1 164 ? -10.409 -6.167 13.113 1.00 96.75 164 GLY A CA 1
ATOM 1352 C C . GLY A 1 164 ? -9.540 -6.568 14.308 1.00 96.75 164 GLY A C 1
ATOM 1353 O O . GLY A 1 164 ? -10.074 -6.902 15.366 1.00 96.75 164 GLY A O 1
ATOM 1354 N N . GLU A 1 165 ? -8.214 -6.480 14.174 1.00 96.12 165 GLU A N 1
ATOM 1355 C CA . GLU A 1 165 ? -7.256 -6.739 15.253 1.00 96.12 165 GLU A CA 1
ATOM 1356 C C . GLU A 1 165 ? -7.452 -5.779 16.437 1.00 96.12 165 GLU A C 1
ATOM 1358 O O . GLU A 1 165 ? -7.629 -6.239 17.568 1.00 96.12 165 GLU A O 1
ATOM 1363 N N . ILE A 1 166 ? -7.501 -4.463 16.184 1.00 97.25 166 ILE A N 1
ATOM 1364 C CA . ILE A 1 166 ? -7.719 -3.458 17.239 1.00 97.25 166 ILE A CA 1
ATOM 1365 C C . ILE A 1 166 ? -9.084 -3.660 17.906 1.00 97.25 166 ILE A C 1
ATOM 1367 O O . ILE A 1 166 ? -9.176 -3.684 19.132 1.00 97.25 166 ILE A O 1
ATOM 1371 N N . GLN A 1 167 ? -10.149 -3.832 17.117 1.00 97.00 167 GLN A N 1
ATOM 1372 C CA . GLN A 1 167 ? -11.506 -3.993 17.645 1.00 97.00 167 GLN A CA 1
ATOM 1373 C C . GLN A 1 167 ? -11.639 -5.250 18.509 1.00 97.00 167 GLN A C 1
ATOM 1375 O O . GLN A 1 167 ? -12.259 -5.200 19.572 1.00 97.00 167 GLN A O 1
ATOM 1380 N N . SER A 1 168 ? -11.018 -6.356 18.092 1.00 97.12 168 SER A N 1
ATOM 1381 C CA . SER A 1 168 ? -11.014 -7.608 18.855 1.00 97.12 168 SER A CA 1
ATOM 1382 C C . SER A 1 168 ? -10.292 -7.450 20.192 1.00 97.12 168 SER A C 1
ATOM 1384 O O . SER A 1 168 ? -10.781 -7.925 21.217 1.00 97.12 168 SER A O 1
ATOM 1386 N N . ARG A 1 169 ? -9.152 -6.747 20.210 1.00 97.31 169 ARG A N 1
ATOM 1387 C CA . ARG A 1 169 ? -8.409 -6.458 21.445 1.00 97.31 169 ARG A CA 1
ATOM 1388 C C . ARG A 1 169 ? -9.178 -5.510 22.364 1.00 97.31 169 ARG A C 1
ATOM 1390 O O . ARG A 1 169 ? -9.319 -5.811 23.546 1.00 97.31 169 ARG A O 1
ATOM 1397 N N . ALA A 1 170 ? -9.759 -4.437 21.824 1.00 96.88 170 ALA A N 1
ATOM 1398 C CA . ALA A 1 170 ? -10.600 -3.505 22.580 1.00 96.88 170 ALA A CA 1
ATOM 1399 C C . ALA A 1 170 ? -11.785 -4.230 23.238 1.00 96.88 170 ALA A C 1
ATOM 1401 O O . ALA A 1 170 ? -12.100 -4.008 24.407 1.00 96.88 170 ALA A O 1
ATOM 1402 N N . PHE A 1 171 ? -12.418 -5.146 22.502 1.00 97.19 171 PHE A N 1
ATOM 1403 C CA . PHE A 1 171 ? -13.503 -5.975 23.014 1.00 97.19 171 PHE A CA 1
ATOM 1404 C C . PHE A 1 171 ? -13.034 -6.959 24.099 1.00 97.19 171 PHE A C 1
ATOM 1406 O O . PHE A 1 171 ? -13.706 -7.137 25.118 1.00 97.19 171 PHE A O 1
ATOM 1413 N N . ALA A 1 172 ? -11.862 -7.576 23.934 1.00 97.25 172 ALA A N 1
ATOM 1414 C CA . ALA A 1 172 ? -11.276 -8.454 24.946 1.00 97.25 172 ALA A CA 1
ATOM 1415 C C . ALA A 1 172 ? -10.954 -7.701 26.256 1.00 97.25 172 ALA A C 1
ATOM 1417 O O . ALA A 1 172 ? -11.271 -8.187 27.342 1.00 97.25 172 ALA A O 1
ATOM 1418 N N . GLU A 1 173 ? -10.392 -6.492 26.173 1.00 96.06 173 GLU A N 1
ATOM 1419 C CA . GLU A 1 173 ? -10.122 -5.634 27.338 1.00 96.06 173 GLU A CA 1
ATOM 1420 C C . GLU A 1 173 ? -11.409 -5.184 28.042 1.00 96.06 173 GLU A C 1
ATOM 1422 O O . GLU A 1 173 ? -11.505 -5.215 29.275 1.00 96.06 173 GLU A O 1
ATOM 1427 N N . TYR A 1 174 ? -12.427 -4.822 27.260 1.00 95.50 174 TYR A N 1
ATOM 1428 C CA . TYR A 1 174 ? -13.747 -4.465 27.767 1.00 95.50 174 TYR A CA 1
ATOM 1429 C C . TYR A 1 174 ? -14.402 -5.624 28.527 1.00 95.50 174 TYR A C 1
ATOM 1431 O O . TYR A 1 174 ? -14.774 -5.488 29.695 1.00 95.50 174 TYR A O 1
ATOM 1439 N N . THR A 1 175 ? -14.488 -6.796 27.896 1.00 95.62 175 THR A N 1
ATOM 1440 C CA . THR A 1 175 ? -15.107 -7.989 28.496 1.00 95.62 175 THR A CA 1
ATOM 1441 C C . THR A 1 175 ? -14.360 -8.479 29.733 1.00 95.62 175 THR A C 1
ATOM 1443 O O . THR A 1 175 ? -14.990 -8.948 30.683 1.00 95.62 175 THR A O 1
ATOM 1446 N N . LYS A 1 176 ? -13.029 -8.339 29.767 1.00 95.75 176 LYS A N 1
ATOM 1447 C CA . LYS A 1 176 ? -12.226 -8.588 30.968 1.00 95.75 176 LYS A CA 1
ATOM 1448 C C . LYS A 1 176 ? -12.615 -7.636 32.101 1.00 95.75 176 LYS A C 1
ATOM 1450 O O . LYS A 1 176 ? -12.864 -8.094 33.214 1.00 95.75 176 LYS A O 1
ATOM 1455 N N . THR A 1 177 ? -12.746 -6.343 31.810 1.00 93.50 177 THR A N 1
ATOM 1456 C CA . THR A 1 177 ? -13.100 -5.330 32.816 1.00 93.50 177 THR A CA 1
ATOM 1457 C C . THR A 1 177 ? -14.488 -5.574 33.407 1.00 93.50 177 THR A C 1
ATOM 1459 O O . THR A 1 177 ? -14.637 -5.528 34.625 1.00 93.50 177 THR A O 1
ATOM 1462 N N . ILE A 1 178 ? -15.485 -5.927 32.584 1.00 92.81 178 ILE A N 1
ATOM 1463 C CA . ILE A 1 178 ? -16.829 -6.300 33.070 1.00 92.81 178 ILE A CA 1
ATOM 1464 C C . ILE A 1 178 ? -16.757 -7.467 34.067 1.00 92.81 178 ILE A C 1
ATOM 1466 O O . ILE A 1 178 ? -17.451 -7.463 35.083 1.00 92.81 178 ILE A O 1
ATOM 1470 N N . LYS A 1 179 ? -15.912 -8.471 33.794 1.00 92.69 179 LYS A N 1
ATOM 1471 C CA . LYS A 1 179 ? -15.750 -9.647 34.662 1.00 92.69 179 LYS A CA 1
ATOM 1472 C C . LYS A 1 179 ? -15.034 -9.326 35.974 1.00 92.69 179 LYS A C 1
ATOM 1474 O O . LYS A 1 179 ? -15.408 -9.878 37.001 1.00 92.69 179 LYS A O 1
ATOM 1479 N N . GLU A 1 180 ? -14.014 -8.473 35.947 1.00 94.25 180 GLU A N 1
ATOM 1480 C CA . GLU A 1 180 ? -13.197 -8.143 37.126 1.00 94.25 180 GLU A CA 1
ATOM 1481 C C . GLU A 1 180 ? -13.841 -7.089 38.034 1.00 94.25 180 GLU A C 1
ATOM 1483 O O . GLU A 1 180 ? -13.609 -7.085 39.242 1.00 94.25 180 GLU A O 1
ATOM 1488 N N . LYS A 1 181 ? -14.641 -6.184 37.464 1.00 90.25 181 LYS A N 1
ATOM 1489 C CA . LYS A 1 181 ? -15.258 -5.041 38.153 1.00 90.25 181 LYS A CA 1
ATOM 1490 C C . LYS A 1 181 ? -16.760 -5.228 38.361 1.00 90.25 181 LYS A C 1
ATOM 1492 O O . LYS A 1 181 ? -17.512 -4.259 38.359 1.00 90.25 181 LYS A O 1
ATOM 1497 N N . GLN A 1 182 ? -17.207 -6.474 38.526 1.00 80.81 182 GLN A N 1
ATOM 1498 C CA . GLN A 1 182 ? -18.620 -6.794 38.748 1.00 80.81 182 GLN A CA 1
ATOM 1499 C C . GLN A 1 182 ? -19.220 -5.919 39.860 1.00 80.81 182 GLN A C 1
ATOM 1501 O O . GLN A 1 182 ? -18.698 -5.867 40.971 1.00 80.81 182 GLN A O 1
ATOM 1506 N N . GLY A 1 183 ? -20.316 -5.224 39.546 1.00 78.69 183 GLY A N 1
ATOM 1507 C CA . GLY A 1 183 ? -21.010 -4.324 40.473 1.00 78.69 183 GLY A CA 1
ATOM 1508 C C . GLY A 1 183 ? -20.440 -2.902 40.568 1.00 78.69 183 GLY A C 1
ATOM 1509 O O . GLY A 1 183 ? -21.141 -2.020 41.061 1.00 78.69 183 GLY A O 1
ATOM 1510 N N . ASP A 1 184 ? -19.236 -2.637 40.049 1.00 88.00 184 ASP A N 1
ATOM 1511 C CA . ASP A 1 184 ? -18.694 -1.280 39.908 1.00 88.00 184 ASP A CA 1
ATOM 1512 C C . ASP A 1 184 ? -19.202 -0.654 38.605 1.00 88.00 184 ASP A C 1
ATOM 1514 O O . ASP A 1 184 ? -18.599 -0.729 37.530 1.00 88.00 184 ASP A O 1
ATOM 1518 N N . VAL A 1 185 ? -20.380 -0.050 38.722 1.00 84.81 185 VAL A N 1
ATOM 1519 C CA . VAL A 1 185 ? -21.111 0.543 37.604 1.00 84.81 185 VAL A CA 1
ATOM 1520 C C . VAL A 1 185 ? -20.313 1.663 36.920 1.00 84.81 185 VAL A C 1
ATOM 1522 O O . VAL A 1 185 ? -20.456 1.858 35.712 1.00 84.81 185 VAL A O 1
ATOM 1525 N N . GLU A 1 186 ? -19.466 2.388 37.655 1.00 84.50 186 GLU A N 1
ATOM 1526 C CA . GLU A 1 186 ? -18.692 3.504 37.103 1.00 84.50 186 GLU A CA 1
ATOM 1527 C C . GLU A 1 186 ? -17.478 3.006 36.317 1.00 84.50 186 GLU A C 1
ATOM 1529 O O . GLU A 1 186 ? -17.247 3.446 35.188 1.00 84.50 186 GLU A O 1
ATOM 1534 N N . ALA A 1 187 ? -16.753 2.018 36.851 1.00 87.12 187 ALA A N 1
ATOM 1535 C CA . ALA A 1 187 ? -15.662 1.379 36.119 1.00 87.12 187 ALA A CA 1
ATOM 1536 C C . ALA A 1 187 ? -16.156 0.720 34.819 1.00 87.12 187 ALA A C 1
ATOM 1538 O O . ALA A 1 187 ? -15.504 0.839 33.779 1.00 87.12 187 ALA A O 1
ATOM 1539 N N . ILE A 1 188 ? -17.328 0.074 34.854 1.00 88.50 188 ILE A N 1
ATOM 1540 C CA . ILE A 1 188 ? -17.960 -0.510 33.663 1.00 88.50 188 ILE A CA 1
ATOM 1541 C C . ILE A 1 188 ? -18.348 0.583 32.662 1.00 88.50 188 ILE A C 1
ATOM 1543 O O . ILE A 1 188 ? -18.052 0.444 31.477 1.00 88.50 188 ILE A O 1
ATOM 1547 N N . ALA A 1 189 ? -18.952 1.686 33.116 1.00 86.81 189 ALA A N 1
ATOM 1548 C CA . ALA A 1 189 ? -19.316 2.796 32.237 1.00 86.81 189 ALA A CA 1
ATOM 1549 C C . ALA A 1 189 ? -18.092 3.404 31.536 1.00 86.81 189 ALA A C 1
ATOM 1551 O O . ALA A 1 189 ? -18.110 3.623 30.323 1.00 86.81 189 ALA A O 1
ATOM 1552 N N . GLN A 1 190 ? -16.999 3.616 32.269 1.00 88.50 190 GLN A N 1
ATOM 1553 C CA . GLN A 1 190 ? -15.762 4.128 31.691 1.00 88.50 190 GLN A CA 1
ATOM 1554 C C . GLN A 1 190 ? -15.154 3.147 30.676 1.00 88.50 190 GLN A C 1
ATOM 1556 O O . GLN A 1 190 ? -14.695 3.567 29.613 1.00 88.50 190 GLN A O 1
ATOM 1561 N N . ALA A 1 191 ? -15.191 1.843 30.962 1.00 90.75 191 ALA A N 1
ATOM 1562 C CA . ALA A 1 191 ? -14.713 0.820 30.039 1.00 90.75 191 ALA A CA 1
ATOM 1563 C C . ALA A 1 191 ? -15.561 0.750 28.758 1.00 90.75 191 ALA A C 1
ATOM 1565 O O . ALA A 1 191 ? -14.992 0.725 27.665 1.00 90.75 191 ALA A O 1
ATOM 1566 N N . SER A 1 192 ? -16.900 0.784 28.857 1.00 90.75 192 SER A N 1
ATOM 1567 C CA . SER A 1 192 ? -17.756 0.768 27.662 1.00 90.75 192 SER A CA 1
ATOM 1568 C C . SER A 1 192 ? -17.576 2.035 26.826 1.00 90.75 192 SER A C 1
ATOM 1570 O O . SER A 1 192 ? -17.634 1.955 25.602 1.00 90.75 192 SER A O 1
ATOM 1572 N N . LYS A 1 193 ? -17.313 3.192 27.455 1.00 88.81 193 LYS A N 1
ATOM 1573 C CA . LYS A 1 193 ? -16.990 4.439 26.745 1.00 88.81 193 LYS A CA 1
ATOM 1574 C C . LYS A 1 193 ? -15.726 4.297 25.900 1.00 88.81 193 LYS A C 1
ATOM 1576 O O . LYS A 1 193 ? -15.779 4.544 24.700 1.00 88.81 193 LYS A O 1
ATOM 1581 N N . ILE A 1 194 ? -14.618 3.874 26.515 1.00 89.62 194 ILE A N 1
ATOM 1582 C CA . ILE A 1 194 ? -13.325 3.699 25.830 1.00 89.62 194 ILE A CA 1
ATOM 1583 C C . ILE A 1 194 ? -13.469 2.716 24.663 1.00 89.62 194 ILE A C 1
ATOM 1585 O O . ILE A 1 194 ? -13.029 2.994 23.547 1.00 89.62 194 ILE A O 1
ATOM 1589 N N . TYR A 1 195 ? -14.129 1.583 24.912 1.00 94.38 195 TYR A N 1
ATOM 1590 C CA . TYR A 1 195 ? -14.426 0.586 23.890 1.00 94.38 195 TYR A CA 1
ATOM 1591 C C . TYR A 1 195 ? -15.253 1.173 22.738 1.00 94.38 195 TYR A C 1
ATOM 1593 O O . TYR A 1 195 ? -14.886 1.022 21.572 1.00 94.38 195 TYR A O 1
ATOM 1601 N N . TYR A 1 196 ? -16.357 1.855 23.052 1.00 91.69 196 TYR A N 1
ATOM 1602 C CA . TYR A 1 196 ? -17.267 2.398 22.051 1.00 91.69 196 TYR A CA 1
ATOM 1603 C C . TYR A 1 196 ? -16.606 3.466 21.183 1.00 91.69 196 TYR A C 1
ATOM 1605 O O . TYR A 1 196 ? -16.753 3.404 19.967 1.00 91.69 196 TYR A O 1
ATOM 1613 N N . GLU A 1 197 ? -15.864 4.404 21.779 1.00 89.00 197 GLU A N 1
ATOM 1614 C CA . GLU A 1 197 ? -15.135 5.446 21.044 1.00 89.00 197 GLU A CA 1
ATOM 1615 C C . GLU A 1 197 ? -14.148 4.817 20.050 1.00 89.00 197 GLU A C 1
ATOM 1617 O O . GLU A 1 197 ? -14.228 5.088 18.853 1.00 89.00 197 GLU A O 1
ATOM 1622 N N . CYS A 1 198 ? -13.306 3.887 20.514 1.00 92.31 198 CYS A N 1
ATOM 1623 C CA . CYS A 1 198 ? -12.354 3.170 19.664 1.00 92.31 198 CYS A CA 1
ATOM 1624 C C . CYS A 1 198 ? -13.047 2.433 18.506 1.00 92.31 198 CYS A C 1
ATOM 1626 O O . CYS A 1 198 ? -12.698 2.601 17.334 1.00 92.31 198 CYS A O 1
ATOM 1628 N N . VAL A 1 199 ? -14.069 1.630 18.811 1.00 93.75 199 VAL A N 1
ATOM 1629 C CA . VAL A 1 199 ? -14.743 0.805 17.805 1.00 93.75 199 VAL A CA 1
ATOM 1630 C C . VAL A 1 199 ? -15.533 1.656 16.817 1.00 93.75 199 VAL A C 1
ATOM 1632 O O . VAL A 1 199 ? -15.446 1.410 15.613 1.00 93.75 199 VAL A O 1
ATOM 1635 N N . GLN A 1 200 ? -16.295 2.645 17.286 1.00 90.06 200 GLN A N 1
ATOM 1636 C CA . GLN A 1 200 ? -17.158 3.458 16.432 1.00 90.06 200 GLN A CA 1
ATOM 1637 C C . GLN A 1 200 ? -16.360 4.358 15.488 1.00 90.06 200 GLN A C 1
ATOM 1639 O O . GLN A 1 200 ? -16.709 4.471 14.310 1.00 90.06 200 GLN A O 1
ATOM 1644 N N . ASP A 1 201 ? -15.261 4.932 15.967 1.00 89.62 201 ASP A N 1
ATOM 1645 C CA . ASP A 1 201 ? -14.375 5.747 15.144 1.00 89.62 201 ASP A CA 1
ATOM 1646 C C . ASP A 1 201 ? -13.735 4.920 14.016 1.00 89.62 201 ASP A C 1
ATOM 1648 O O . ASP A 1 201 ? -13.777 5.305 12.841 1.00 89.62 201 ASP A O 1
ATOM 1652 N N . LEU A 1 202 ? -13.211 3.731 14.339 1.00 95.06 202 LEU A N 1
ATOM 1653 C CA . LEU A 1 202 ? -12.667 2.812 13.334 1.00 95.06 202 LEU A CA 1
ATOM 1654 C C . LEU A 1 202 ? -13.750 2.311 12.367 1.00 95.06 202 LEU A C 1
ATOM 1656 O O . LEU A 1 202 ? -13.491 2.162 11.171 1.00 95.06 202 LEU A O 1
ATOM 1660 N N . ASN A 1 203 ? -14.979 2.104 12.849 1.00 93.94 203 ASN A N 1
ATOM 1661 C CA . ASN A 1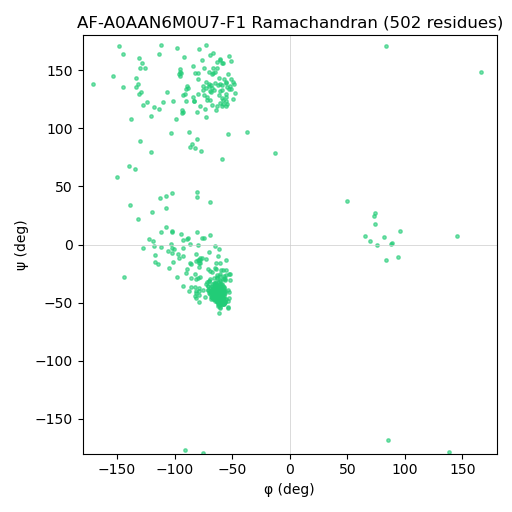 203 ? -16.108 1.707 12.009 1.00 93.94 203 ASN A CA 1
ATOM 1662 C C . ASN A 1 203 ? -16.454 2.765 10.966 1.00 93.94 203 ASN A C 1
ATOM 1664 O O . ASN A 1 203 ? -16.699 2.418 9.808 1.00 93.94 203 ASN A O 1
ATOM 1668 N N . ALA A 1 204 ? -16.452 4.043 11.345 1.00 91.31 204 ALA A N 1
ATOM 1669 C CA . ALA A 1 204 ? -16.699 5.137 10.412 1.00 91.31 204 ALA A CA 1
ATOM 1670 C C . ALA A 1 204 ? -15.652 5.158 9.285 1.00 91.31 204 ALA A C 1
ATOM 1672 O O . ALA A 1 204 ? -15.987 5.374 8.119 1.00 91.31 204 ALA A O 1
ATOM 1673 N N . MET A 1 205 ? -14.390 4.880 9.619 1.00 94.00 205 MET A N 1
ATOM 1674 C CA . MET A 1 205 ? -13.288 4.858 8.659 1.00 94.00 205 MET A CA 1
ATOM 1675 C C . MET A 1 205 ? -13.318 3.627 7.747 1.00 94.00 205 MET A C 1
ATOM 1677 O O . MET A 1 205 ? -13.189 3.770 6.530 1.00 94.00 205 MET A O 1
ATOM 1681 N N . ILE A 1 206 ? -13.539 2.424 8.289 1.00 96.19 206 ILE A N 1
ATOM 1682 C CA . ILE A 1 206 ? -13.555 1.197 7.474 1.00 96.19 206 ILE A CA 1
ATOM 1683 C C . ILE A 1 206 ? -14.783 1.136 6.559 1.00 96.19 206 ILE A C 1
ATOM 1685 O O . ILE A 1 206 ? -14.687 0.662 5.431 1.00 96.19 206 ILE A O 1
ATOM 1689 N N . THR A 1 207 ? -15.909 1.707 7.002 1.00 94.75 207 THR A N 1
ATOM 1690 C CA . THR A 1 207 ? -17.114 1.891 6.180 1.00 94.75 207 THR A CA 1
ATOM 1691 C C . THR A 1 207 ? -16.800 2.708 4.931 1.00 94.75 207 THR A C 1
ATOM 1693 O O . THR A 1 207 ? -17.149 2.305 3.825 1.00 94.75 207 THR A O 1
ATOM 1696 N N . LYS A 1 208 ? -16.078 3.828 5.085 1.00 96.38 208 LYS A N 1
ATOM 1697 C CA . LYS A 1 208 ? -15.607 4.619 3.940 1.00 96.38 208 LYS A CA 1
ATOM 1698 C C . LYS A 1 208 ? -14.678 3.802 3.052 1.00 96.38 208 LYS A C 1
ATOM 1700 O O . LYS A 1 208 ? -14.815 3.830 1.832 1.00 96.38 208 LYS A O 1
ATOM 1705 N N . ALA A 1 209 ? -13.757 3.050 3.652 1.00 96.75 209 ALA A N 1
ATOM 1706 C CA . ALA A 1 209 ? -12.798 2.260 2.895 1.00 96.75 209 ALA A CA 1
ATOM 1707 C C . ALA A 1 209 ? -13.465 1.205 1.998 1.00 96.75 209 ALA A C 1
ATOM 1709 O O . ALA A 1 209 ? -13.006 0.998 0.877 1.00 96.75 209 ALA A O 1
ATOM 1710 N N . ASP A 1 210 ? -14.573 0.603 2.440 1.00 96.38 210 ASP A N 1
ATOM 1711 C CA . ASP A 1 210 ? -15.297 -0.422 1.679 1.00 96.38 210 ASP A CA 1
ATOM 1712 C C . ASP A 1 210 ? -15.753 0.054 0.294 1.00 96.38 210 ASP A C 1
ATOM 1714 O O . ASP A 1 210 ? -15.681 -0.722 -0.664 1.00 96.38 210 ASP A O 1
ATOM 1718 N N . TYR A 1 211 ? -16.166 1.321 0.165 1.00 95.75 211 TYR A N 1
ATOM 1719 C CA . TYR A 1 211 ? -16.606 1.891 -1.111 1.00 95.75 211 TYR A CA 1
ATOM 1720 C C . TYR A 1 211 ? -15.585 2.837 -1.764 1.00 95.75 211 TYR A C 1
ATOM 1722 O O . TYR A 1 211 ? -15.652 3.027 -2.976 1.00 95.75 211 TYR A O 1
ATOM 1730 N N . VAL A 1 212 ? -14.621 3.399 -1.024 1.00 96.75 212 VAL A N 1
ATOM 1731 C CA . VAL A 1 212 ? -13.581 4.290 -1.580 1.00 96.75 212 VAL A CA 1
ATOM 1732 C C . VAL A 1 212 ? -12.433 3.513 -2.231 1.00 96.75 212 VAL A C 1
ATOM 1734 O O . VAL A 1 212 ? -11.974 3.909 -3.303 1.00 96.75 212 VAL A O 1
ATOM 1737 N N . LEU A 1 213 ? -11.982 2.398 -1.639 1.00 95.06 213 LEU A N 1
ATOM 1738 C CA . LEU A 1 213 ? -10.813 1.644 -2.122 1.00 95.06 213 LEU A CA 1
ATOM 1739 C C . LEU A 1 213 ? -11.163 0.798 -3.349 1.00 95.06 213 LEU A C 1
ATOM 1741 O O . LEU A 1 213 ? -11.424 -0.399 -3.270 1.00 95.06 213 LEU A O 1
ATOM 1745 N N . GLY A 1 214 ? -11.185 1.447 -4.499 1.00 92.62 214 GLY A N 1
ATOM 1746 C CA . GLY A 1 214 ? -11.403 0.861 -5.814 1.00 92.62 214 GLY A CA 1
ATOM 1747 C C . GLY A 1 214 ? -11.123 1.935 -6.851 1.00 92.62 214 GLY A C 1
ATOM 1748 O O . GLY A 1 214 ? -11.495 3.087 -6.625 1.00 92.62 214 GLY A O 1
ATOM 1749 N N . VAL A 1 215 ? -10.447 1.586 -7.939 1.00 93.94 215 VAL A N 1
ATOM 1750 C CA . VAL A 1 215 ? -10.132 2.513 -9.033 1.00 93.94 215 VAL A CA 1
ATOM 1751 C C . VAL A 1 215 ? -10.764 1.941 -10.300 1.00 93.94 215 VAL A C 1
ATOM 1753 O O . VAL A 1 215 ? -10.323 0.882 -10.750 1.00 93.94 215 VAL A O 1
ATOM 1756 N N . PRO A 1 216 ? -11.815 2.578 -10.844 1.00 94.00 216 PRO A N 1
ATOM 1757 C CA . PRO A 1 216 ? -12.536 2.033 -11.979 1.00 94.00 216 PRO A CA 1
ATOM 1758 C C . PRO A 1 216 ? -11.712 2.157 -13.254 1.00 94.00 216 PRO A C 1
ATOM 1760 O O . PRO A 1 216 ? -11.177 3.222 -13.564 1.00 94.00 216 PRO A O 1
ATOM 1763 N N . MET A 1 217 ? -11.675 1.073 -14.027 1.00 93.00 217 MET A N 1
ATOM 1764 C CA . MET A 1 217 ? -11.060 1.046 -15.356 1.00 93.00 217 MET A CA 1
ATOM 1765 C C . MET A 1 217 ? -12.071 1.290 -16.486 1.00 93.00 217 MET A C 1
ATOM 1767 O O . MET A 1 217 ? -11.750 1.183 -17.669 1.00 93.00 217 MET A O 1
ATOM 1771 N N . THR A 1 218 ? -13.303 1.669 -16.148 1.00 91.88 218 THR A N 1
ATOM 1772 C CA . THR A 1 218 ? -14.333 2.037 -17.124 1.00 91.88 218 THR A CA 1
ATOM 1773 C C . THR A 1 218 ? -13.832 3.151 -18.049 1.00 91.88 218 THR A C 1
ATOM 1775 O O . THR A 1 218 ? -13.421 4.221 -17.599 1.00 91.88 218 THR A O 1
ATOM 1778 N N . GLY A 1 219 ? -13.867 2.891 -19.360 1.00 90.94 219 GLY A N 1
ATOM 1779 C CA . GLY A 1 219 ? -13.399 3.814 -20.399 1.00 90.94 219 GLY A CA 1
ATOM 1780 C C . GLY A 1 219 ? -11.912 3.700 -20.754 1.00 90.94 219 GLY A C 1
ATOM 1781 O O . GLY A 1 219 ? -11.449 4.447 -21.613 1.00 90.94 219 GLY A O 1
ATOM 1782 N N . PHE A 1 220 ? -11.154 2.792 -20.132 1.00 92.81 220 PHE A N 1
ATOM 1783 C CA . PHE A 1 220 ? -9.791 2.477 -20.566 1.00 92.81 220 PHE A CA 1
ATOM 1784 C C . PHE A 1 220 ? -9.827 1.675 -21.876 1.00 92.81 220 PHE A C 1
ATOM 1786 O O . PHE A 1 220 ? -10.666 0.793 -22.065 1.00 92.81 220 PHE A O 1
ATOM 1793 N N . LYS A 1 221 ? -8.913 1.979 -22.804 1.00 90.94 221 LYS A N 1
ATOM 1794 C CA . LYS A 1 221 ? -8.859 1.327 -24.120 1.00 90.94 221 LYS A CA 1
ATOM 1795 C C . LYS A 1 221 ? -8.611 -0.186 -23.980 1.00 90.94 221 LYS A C 1
ATOM 1797 O O . LYS A 1 221 ? -7.690 -0.607 -23.293 1.00 90.94 221 LYS A O 1
ATOM 1802 N N . GLY A 1 222 ? -9.433 -1.011 -24.626 1.00 85.00 222 GLY A N 1
ATOM 1803 C CA . GLY A 1 222 ? -9.320 -2.474 -24.533 1.00 85.00 222 GLY A CA 1
ATOM 1804 C C . GLY A 1 222 ? -9.833 -3.081 -23.218 1.00 85.00 222 GLY A C 1
ATOM 1805 O O . GLY A 1 222 ? -9.832 -4.300 -23.084 1.00 85.00 222 GLY A O 1
ATOM 1806 N N . TYR A 1 223 ? -10.316 -2.269 -22.270 1.00 89.06 223 TYR A N 1
ATOM 1807 C CA . TYR A 1 223 ? -10.950 -2.766 -21.052 1.00 89.06 223 TYR A CA 1
ATOM 1808 C C . TYR A 1 223 ? -12.461 -2.923 -21.241 1.00 89.06 223 TYR A C 1
ATOM 1810 O O . TYR 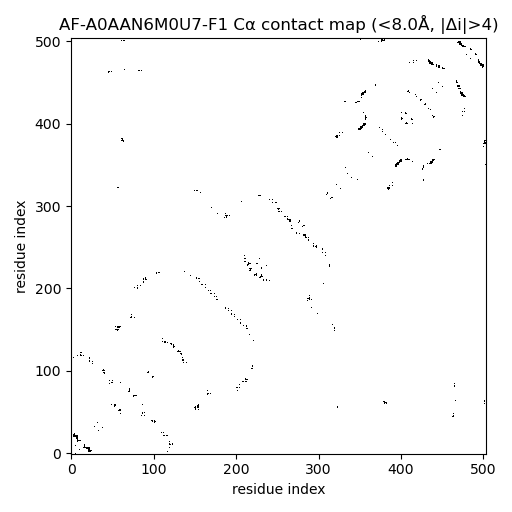A 1 223 ? -13.147 -1.986 -21.654 1.00 89.06 223 TYR A O 1
ATOM 1818 N N . ASN A 1 224 ? -12.989 -4.093 -20.883 1.00 87.69 224 ASN A N 1
ATOM 1819 C CA . ASN A 1 224 ? -14.423 -4.365 -20.896 1.00 87.69 224 ASN A CA 1
ATOM 1820 C C . ASN A 1 224 ? -14.986 -4.214 -19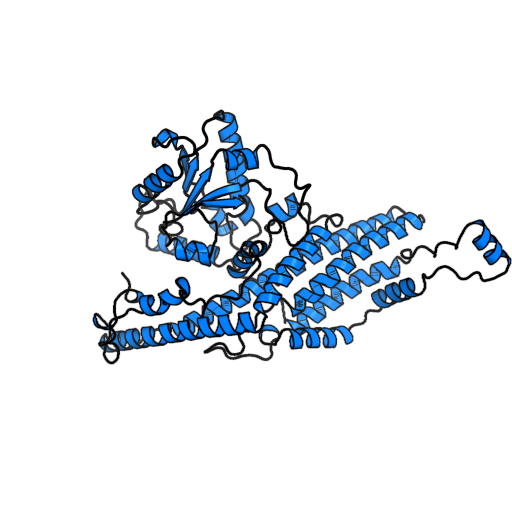.476 1.00 87.69 224 ASN A C 1
ATOM 1822 O O . ASN A 1 224 ? -14.714 -5.075 -18.634 1.00 87.69 224 ASN A O 1
ATOM 1826 N N . PRO A 1 225 ? -15.762 -3.152 -19.188 1.00 86.31 225 PRO A N 1
ATOM 1827 C CA . PRO A 1 225 ? -16.301 -2.933 -17.855 1.00 86.31 225 PRO A CA 1
ATOM 1828 C C . PRO A 1 225 ? -17.316 -4.013 -17.479 1.00 86.31 225 PRO A C 1
ATOM 1830 O O . PRO A 1 225 ? -18.060 -4.526 -18.318 1.00 86.31 225 PRO A O 1
ATOM 1833 N N . SER A 1 226 ? -17.368 -4.330 -16.191 1.00 87.00 226 SER A N 1
ATOM 1834 C CA . SER A 1 226 ? -18.330 -5.254 -15.603 1.00 87.00 226 SER A CA 1
ATOM 1835 C C . SER A 1 226 ? -19.322 -4.527 -14.688 1.00 87.00 226 SER A C 1
ATOM 1837 O O . SER A 1 226 ? -19.153 -3.361 -14.348 1.00 87.00 226 SER A O 1
ATOM 1839 N N . ASN A 1 227 ? -20.358 -5.234 -14.226 1.00 84.06 227 ASN A N 1
ATOM 1840 C CA . ASN A 1 227 ? -21.285 -4.714 -13.209 1.00 84.06 227 ASN A CA 1
ATOM 1841 C C . ASN A 1 227 ? -20.729 -4.822 -11.774 1.00 84.06 227 ASN A C 1
ATOM 1843 O O . ASN A 1 227 ? -21.478 -4.677 -10.806 1.00 84.06 227 ASN A O 1
ATOM 1847 N N . LYS A 1 228 ? -19.440 -5.145 -11.607 1.00 88.12 228 LYS A N 1
ATOM 1848 C CA . LYS A 1 228 ? -18.807 -5.257 -10.288 1.00 88.12 228 LYS A CA 1
ATOM 1849 C C . LYS A 1 228 ? -18.567 -3.872 -9.703 1.00 88.12 228 LYS A C 1
ATOM 1851 O O . LYS A 1 228 ? -18.306 -2.918 -10.429 1.00 88.12 228 LYS A O 1
ATOM 1856 N N . ALA A 1 229 ? -18.561 -3.775 -8.373 1.00 87.94 229 ALA A N 1
ATOM 1857 C CA . ALA A 1 229 ? -18.322 -2.507 -7.688 1.00 87.94 229 ALA A CA 1
ATOM 1858 C C . ALA A 1 229 ? -17.000 -1.832 -8.087 1.00 87.94 229 ALA A C 1
ATOM 1860 O O . ALA A 1 229 ? -16.948 -0.607 -8.100 1.00 87.94 229 ALA A O 1
ATOM 1861 N N . SER A 1 230 ? -15.967 -2.600 -8.452 1.00 85.75 230 SER A N 1
ATOM 1862 C CA . SER A 1 230 ? -14.676 -2.071 -8.912 1.00 85.75 230 SER A CA 1
ATOM 1863 C C . SER A 1 230 ? -14.785 -1.145 -10.125 1.00 85.75 230 SER A C 1
ATOM 1865 O O . SER A 1 230 ? -13.983 -0.227 -10.228 1.00 85.75 230 SER A O 1
ATOM 1867 N N . ASP A 1 231 ? -15.788 -1.340 -10.987 1.00 91.62 231 ASP A N 1
ATOM 1868 C CA . ASP A 1 231 ? -15.976 -0.574 -12.231 1.00 91.62 231 ASP A CA 1
ATOM 1869 C C . ASP A 1 231 ? -16.976 0.577 -12.087 1.00 91.62 231 ASP A C 1
ATOM 1871 O O . ASP A 1 231 ? -17.119 1.417 -12.982 1.00 91.62 231 ASP A O 1
ATOM 1875 N N . LEU A 1 232 ? -17.661 0.642 -10.944 1.00 93.00 232 LEU A N 1
ATOM 1876 C CA . LEU A 1 232 ? -18.619 1.692 -10.637 1.00 93.00 232 LEU A CA 1
ATOM 1877 C C . LEU A 1 232 ? -17.907 2.972 -10.182 1.00 93.00 232 LEU A C 1
ATOM 1879 O O . LEU A 1 232 ? -16.878 2.950 -9.490 1.00 93.00 232 LEU A O 1
ATOM 1883 N N . SER A 1 233 ? -18.518 4.116 -10.502 1.00 93.25 233 SER A N 1
ATOM 1884 C CA . SER A 1 233 ? -18.089 5.405 -9.957 1.00 93.25 233 SER A CA 1
ATOM 1885 C C . SER A 1 233 ? -18.129 5.391 -8.425 1.00 93.25 233 SER A C 1
ATOM 1887 O O . SER A 1 233 ? -18.865 4.618 -7.802 1.00 93.25 233 SER A O 1
ATOM 1889 N N . LEU A 1 234 ? -17.335 6.263 -7.801 1.00 94.25 234 LEU A N 1
ATOM 1890 C CA . LEU A 1 234 ? -17.289 6.366 -6.343 1.00 94.25 234 LEU A CA 1
ATOM 1891 C C . LEU A 1 234 ? -18.671 6.680 -5.739 1.00 94.25 234 LEU A C 1
ATOM 1893 O O . LEU A 1 234 ? -19.047 6.098 -4.722 1.00 94.25 234 LEU A O 1
ATOM 1897 N N . GLU A 1 235 ? -19.442 7.551 -6.390 1.00 94.69 235 GLU A N 1
ATOM 1898 C CA . GLU A 1 235 ? -20.809 7.895 -5.981 1.00 94.69 235 GLU A CA 1
ATOM 1899 C C . GLU A 1 235 ? -21.731 6.674 -6.021 1.00 94.69 235 GLU A C 1
ATOM 1901 O O . GLU A 1 235 ? -22.380 6.360 -5.025 1.00 94.69 235 GLU A O 1
ATOM 1906 N N . LEU A 1 236 ? -21.715 5.912 -7.120 1.00 95.06 236 LEU A N 1
ATOM 1907 C CA . LEU A 1 236 ? -22.536 4.709 -7.249 1.00 95.06 236 LEU A CA 1
ATOM 1908 C C . LEU A 1 236 ? -22.137 3.623 -6.247 1.00 95.06 236 LEU A C 1
ATOM 1910 O O . LEU A 1 236 ? -23.015 2.935 -5.721 1.00 95.06 236 LEU A O 1
ATOM 1914 N N . ARG A 1 237 ? -20.842 3.466 -5.939 1.00 96.19 237 ARG A N 1
ATOM 1915 C CA . ARG A 1 237 ? -20.383 2.546 -4.884 1.00 96.19 237 ARG A CA 1
ATOM 1916 C C . ARG A 1 237 ? -20.887 2.963 -3.509 1.00 96.19 237 ARG A C 1
ATOM 1918 O O . ARG A 1 237 ? -21.381 2.110 -2.776 1.00 96.19 237 ARG A O 1
ATOM 1925 N N . ARG A 1 238 ? -20.794 4.253 -3.170 1.00 96.44 238 ARG A N 1
ATOM 1926 C CA . ARG A 1 238 ? -21.301 4.801 -1.903 1.00 96.44 238 ARG A CA 1
ATOM 1927 C C . ARG A 1 238 ? -22.804 4.567 -1.769 1.00 96.44 238 ARG A C 1
ATOM 1929 O O . ARG A 1 238 ? -23.255 4.065 -0.744 1.00 96.44 238 ARG A O 1
ATOM 1936 N N . ASP A 1 239 ? -23.568 4.882 -2.808 1.00 96.94 239 ASP A N 1
ATOM 1937 C CA . ASP A 1 239 ? -25.023 4.737 -2.789 1.00 96.94 239 ASP A CA 1
ATOM 1938 C C . ASP A 1 239 ? -25.431 3.254 -2.740 1.00 96.94 239 ASP A C 1
ATOM 1940 O O . ASP A 1 239 ? -26.384 2.880 -2.059 1.00 96.94 239 ASP A O 1
ATOM 1944 N N . THR A 1 240 ? -24.673 2.379 -3.409 1.00 96.50 240 THR A N 1
ATOM 1945 C CA . THR A 1 240 ? -24.858 0.923 -3.318 1.00 96.50 240 THR A CA 1
ATOM 1946 C C . THR A 1 240 ? -24.559 0.411 -1.913 1.00 96.50 240 THR A C 1
ATOM 1948 O O . THR A 1 240 ? -25.356 -0.356 -1.379 1.00 96.50 240 THR A O 1
ATOM 1951 N N . TYR A 1 241 ? -23.467 0.864 -1.289 1.00 97.00 241 TYR A N 1
ATOM 1952 C CA . TYR A 1 241 ? -23.151 0.532 0.100 1.00 97.00 241 TYR A CA 1
ATOM 1953 C C . TYR A 1 241 ? -24.299 0.930 1.032 1.00 97.00 241 TYR A C 1
ATOM 1955 O O . TYR A 1 241 ? -24.755 0.096 1.808 1.00 97.00 241 TYR A O 1
ATOM 1963 N N . ALA A 1 242 ? -24.791 2.171 0.925 1.00 97.06 242 ALA A N 1
ATOM 1964 C CA . ALA A 1 242 ? -25.883 2.678 1.755 1.00 97.06 242 ALA A CA 1
ATOM 1965 C C . ALA A 1 242 ? -27.144 1.811 1.621 1.00 97.06 242 ALA A C 1
ATOM 1967 O O . ALA A 1 242 ? -27.657 1.324 2.624 1.00 97.06 242 ALA A O 1
ATOM 1968 N N . ARG A 1 243 ? -27.561 1.494 0.386 1.00 97.62 243 ARG A N 1
ATOM 1969 C CA . ARG A 1 243 ? -28.713 0.610 0.145 1.00 97.62 243 ARG A CA 1
ATOM 1970 C C . ARG A 1 243 ? -28.547 -0.771 0.772 1.00 97.62 243 ARG A C 1
ATOM 1972 O O . ARG A 1 243 ? -29.513 -1.307 1.299 1.00 97.62 243 ARG A O 1
ATOM 1979 N N . ILE A 1 244 ? -27.355 -1.367 0.704 1.00 97.44 244 ILE A N 1
ATOM 1980 C CA . ILE A 1 244 ? -27.104 -2.674 1.331 1.00 97.44 244 ILE A CA 1
ATOM 1981 C C . ILE A 1 244 ? -27.127 -2.530 2.858 1.00 97.44 244 ILE A C 1
ATOM 1983 O O . ILE A 1 244 ? -27.724 -3.365 3.537 1.00 97.44 244 ILE A O 1
ATOM 1987 N N . ALA A 1 245 ? -26.513 -1.479 3.403 1.00 96.75 245 ALA A N 1
ATOM 1988 C CA . ALA A 1 245 ? -26.470 -1.218 4.838 1.00 96.75 245 ALA A CA 1
ATOM 1989 C C . ALA A 1 245 ? -27.866 -0.997 5.446 1.00 96.75 245 ALA A C 1
ATOM 1991 O O . ALA A 1 245 ? -28.112 -1.480 6.551 1.00 96.75 245 ALA A O 1
ATOM 1992 N N . ASP A 1 246 ? -28.784 -0.366 4.708 1.00 97.00 246 ASP A N 1
ATOM 1993 C CA . ASP A 1 246 ? -30.181 -0.149 5.116 1.00 97.00 246 ASP A CA 1
ATOM 1994 C C . ASP A 1 246 ? -30.979 -1.458 5.251 1.00 97.00 246 ASP A C 1
ATOM 1996 O O . ASP A 1 246 ? -31.994 -1.504 5.944 1.00 97.00 246 ASP A O 1
ATOM 2000 N N . THR A 1 247 ? -30.522 -2.551 4.625 1.00 97.25 247 THR A N 1
ATOM 2001 C CA . THR A 1 247 ? -31.150 -3.878 4.773 1.00 97.25 247 THR A CA 1
ATOM 2002 C C . THR A 1 247 ? -30.719 -4.621 6.038 1.00 97.25 247 THR A C 1
ATOM 2004 O O . THR A 1 247 ? -31.256 -5.693 6.326 1.00 97.25 247 THR A O 1
ATOM 2007 N N . LYS A 1 248 ? -29.727 -4.108 6.777 1.00 97.06 248 LYS A N 1
ATOM 2008 C CA . LYS A 1 248 ? -29.152 -4.790 7.942 1.00 97.06 248 LYS A CA 1
ATOM 2009 C C . LYS A 1 248 ? -29.795 -4.325 9.250 1.00 97.06 248 LYS A C 1
ATOM 2011 O O . LYS A 1 248 ? -30.111 -3.144 9.390 1.00 97.06 248 LYS A O 1
ATOM 2016 N N . PRO A 1 249 ? -29.967 -5.224 10.237 1.00 95.62 249 PRO A N 1
ATOM 2017 C CA . PRO A 1 249 ? -30.409 -4.824 11.564 1.00 95.62 249 PRO A CA 1
ATOM 2018 C C . PRO A 1 249 ? -29.277 -4.076 12.276 1.00 95.62 249 PRO A C 1
ATOM 2020 O O . PRO A 1 249 ? -28.183 -4.606 12.418 1.00 95.62 249 PRO A O 1
ATOM 2023 N N . TRP A 1 250 ? -29.530 -2.853 12.735 1.00 94.62 250 TRP A N 1
ATOM 2024 C CA . TRP A 1 250 ? -28.587 -2.062 13.543 1.00 94.62 250 TRP A CA 1
ATOM 2025 C C . TRP A 1 250 ? -29.111 -1.882 14.969 1.00 94.62 250 TRP A C 1
ATOM 2027 O O . TRP A 1 250 ? -29.028 -0.803 15.553 1.00 94.62 250 TRP A O 1
ATOM 2037 N N . THR A 1 251 ? -29.700 -2.943 15.517 1.00 95.69 251 THR A N 1
ATOM 2038 C CA . THR A 1 251 ? -30.487 -2.949 16.753 1.00 95.69 251 THR A CA 1
ATOM 2039 C C . THR A 1 251 ? -29.721 -2.346 17.921 1.00 95.69 251 THR A C 1
ATOM 2041 O O . THR A 1 251 ? -30.247 -1.507 18.656 1.00 95.69 251 THR A O 1
ATOM 2044 N N . TYR A 1 252 ? -28.477 -2.776 18.113 1.00 94.62 252 TYR A N 1
ATOM 2045 C CA . TYR A 1 252 ? -27.676 -2.367 19.259 1.00 94.62 252 TYR A CA 1
ATOM 2046 C C . TYR A 1 252 ? -27.088 -0.974 19.062 1.00 94.62 252 TYR A C 1
ATOM 2048 O O . TYR A 1 252 ? -27.095 -0.174 19.995 1.00 94.62 252 TYR A O 1
ATOM 2056 N N . LEU A 1 253 ? -26.672 -0.636 17.838 1.00 91.25 253 LEU A N 1
ATOM 2057 C CA . LEU A 1 253 ? -26.222 0.718 17.514 1.00 91.25 253 LEU A CA 1
ATOM 2058 C C . LEU A 1 253 ? -27.351 1.744 17.697 1.00 91.25 253 LEU A C 1
ATOM 2060 O O . LEU A 1 253 ? -27.133 2.785 18.316 1.00 91.25 253 LEU A O 1
ATOM 2064 N N . SER A 1 254 ? -28.565 1.439 17.229 1.00 91.94 254 SER A N 1
ATOM 2065 C CA . SER A 1 254 ? -29.743 2.290 17.425 1.00 91.94 254 SER A CA 1
ATOM 2066 C C . SER A 1 254 ? -30.048 2.496 18.907 1.00 91.94 254 SER A C 1
ATOM 2068 O O . SER A 1 254 ? -30.262 3.631 19.321 1.00 91.94 254 SER A O 1
ATOM 2070 N N . LYS A 1 255 ? -29.972 1.442 19.735 1.00 91.00 255 LYS A N 1
ATOM 2071 C CA . LYS A 1 255 ? -30.134 1.567 21.195 1.00 91.00 255 LYS A CA 1
ATOM 2072 C C . LYS A 1 255 ? -29.107 2.517 21.818 1.00 91.00 255 LYS A C 1
ATOM 2074 O O . LYS A 1 255 ? -29.496 3.345 22.640 1.00 91.00 255 LYS A O 1
ATOM 2079 N N . ILE A 1 256 ? -27.836 2.438 21.409 1.00 87.44 256 ILE A N 1
ATOM 2080 C CA . ILE A 1 256 ? -26.782 3.356 21.880 1.00 87.44 256 ILE A CA 1
ATOM 2081 C C . ILE A 1 256 ? -27.097 4.795 21.453 1.00 87.44 256 ILE A C 1
ATOM 2083 O O . ILE A 1 256 ? -27.072 5.700 22.284 1.00 87.44 256 ILE A O 1
ATOM 2087 N N . MET A 1 257 ? -27.439 5.019 20.182 1.00 85.62 257 MET A N 1
ATOM 2088 C CA . MET A 1 257 ? -27.768 6.357 19.673 1.00 85.62 257 MET A CA 1
ATOM 2089 C C . MET A 1 257 ? -29.012 6.953 20.345 1.00 85.62 257 MET A C 1
ATOM 2091 O O . MET A 1 257 ? -29.049 8.146 20.647 1.00 85.62 257 MET A O 1
ATOM 2095 N N . ASP A 1 258 ? -30.035 6.142 20.605 1.00 85.06 258 ASP A N 1
ATOM 2096 C CA . ASP A 1 258 ? -31.252 6.591 21.278 1.00 85.06 258 ASP A CA 1
ATOM 2097 C C . ASP A 1 258 ? -31.018 6.877 22.760 1.00 85.06 258 ASP A C 1
ATOM 2099 O O . ASP A 1 258 ? -31.672 7.762 23.312 1.00 85.06 258 ASP A O 1
ATOM 2103 N N . ALA A 1 259 ? -30.111 6.148 23.417 1.00 80.50 259 ALA A N 1
ATOM 2104 C CA . ALA A 1 259 ? -29.647 6.494 24.758 1.00 80.50 259 ALA A CA 1
ATOM 2105 C C . ALA A 1 259 ? -28.926 7.855 24.737 1.00 80.50 259 ALA A C 1
ATOM 2107 O O . ALA A 1 259 ? -29.321 8.761 25.464 1.00 80.50 259 ALA A O 1
ATOM 2108 N N . GLN A 1 260 ? -27.998 8.065 23.794 1.00 73.94 260 GLN A N 1
ATOM 2109 C CA . GLN A 1 260 ? -27.276 9.338 23.639 1.00 73.94 260 GLN A CA 1
ATOM 2110 C C . GLN A 1 260 ? -28.200 10.543 23.406 1.00 73.94 260 GLN A C 1
ATOM 2112 O O . GLN A 1 260 ? -27.948 11.622 23.937 1.00 73.94 260 GLN A O 1
ATOM 2117 N N . LYS A 1 261 ? -29.276 10.381 22.624 1.00 73.75 261 LYS A N 1
ATOM 2118 C CA . LYS A 1 261 ? -30.271 11.445 22.390 1.00 73.75 261 LYS A CA 1
ATOM 2119 C C . LYS A 1 261 ? -31.108 11.768 23.629 1.00 73.75 261 LYS A C 1
ATOM 2121 O O . LYS A 1 261 ? -31.585 12.893 23.756 1.00 73.75 261 LYS A O 1
ATOM 2126 N N . ARG A 1 262 ? -31.324 10.787 24.511 1.00 69.62 262 ARG A N 1
ATOM 2127 C CA . ARG A 1 262 ? -32.082 10.950 25.761 1.00 69.62 262 ARG A CA 1
ATOM 2128 C C . ARG A 1 262 ? -31.256 11.622 26.866 1.00 69.62 262 ARG A C 1
ATOM 2130 O O . ARG A 1 262 ? -31.852 12.225 27.750 1.00 69.62 262 ARG A O 1
ATOM 2137 N N . ASP A 1 263 ? -29.927 11.624 26.751 1.00 59.91 263 ASP A N 1
ATOM 2138 C CA . ASP A 1 263 ? -28.972 12.195 27.718 1.00 59.91 263 ASP A CA 1
ATOM 2139 C C . ASP A 1 263 ? -28.774 13.726 27.620 1.00 59.91 263 ASP A C 1
ATOM 2141 O O . ASP A 1 263 ? -27.652 14.242 27.748 1.00 59.91 263 ASP A O 1
ATOM 2145 N N . GLY A 1 264 ? -29.865 14.472 27.413 1.00 57.16 264 GLY A N 1
ATOM 2146 C CA . GLY A 1 264 ? -29.918 15.880 27.827 1.00 57.16 264 GLY A CA 1
ATOM 2147 C C . GLY A 1 264 ? -29.881 15.991 29.362 1.00 57.16 264 GLY A C 1
ATOM 2148 O O . GLY A 1 264 ? -30.082 14.978 30.033 1.00 57.16 264 GLY A O 1
ATOM 2149 N N . PRO A 1 265 ? -29.619 17.178 29.950 1.00 58.19 265 PRO A N 1
ATOM 2150 C CA . PRO A 1 265 ? -29.716 17.346 31.402 1.00 58.19 265 PRO A CA 1
ATOM 2151 C C . PRO A 1 265 ? -31.076 16.831 31.890 1.00 58.19 265 PRO A C 1
ATOM 2153 O O . PRO A 1 265 ? -32.101 17.109 31.252 1.00 58.19 265 PRO A O 1
ATOM 2156 N N . GLU A 1 266 ? -31.078 16.043 32.973 1.00 57.25 266 GLU A N 1
ATOM 2157 C CA . GLU A 1 266 ? -32.323 15.559 33.570 1.00 57.25 266 GLU A CA 1
ATOM 2158 C C . GLU A 1 266 ? -33.199 16.770 33.879 1.00 57.25 266 GLU A C 1
ATOM 2160 O O . GLU A 1 266 ? -32.803 17.660 34.628 1.00 57.25 266 GLU A O 1
ATOM 2165 N N . LYS A 1 267 ? -34.385 16.834 33.266 1.00 62.88 267 LYS A N 1
ATOM 2166 C CA . LYS A 1 267 ? -35.318 17.917 33.566 1.00 62.88 267 LYS A CA 1
ATOM 2167 C C . LYS A 1 267 ? -35.834 17.722 34.994 1.00 62.88 267 LYS A C 1
ATOM 2169 O O . LYS A 1 267 ? -36.274 16.610 35.305 1.00 62.88 267 LYS A O 1
ATOM 2174 N N . PRO A 1 268 ? -35.846 18.767 35.835 1.00 66.75 268 PRO A N 1
ATOM 2175 C CA . PRO A 1 268 ? -36.330 18.662 37.203 1.00 66.75 268 PRO A CA 1
ATOM 2176 C C . PRO A 1 268 ? -37.799 18.227 37.188 1.00 66.75 268 PRO A C 1
ATOM 2178 O O . PRO A 1 268 ? -38.644 18.872 36.565 1.00 66.75 268 PRO A O 1
ATOM 2181 N N . GLN A 1 269 ? -38.105 17.096 37.831 1.00 75.00 269 GLN A N 1
ATOM 2182 C CA . GLN A 1 269 ? -39.449 16.504 37.800 1.00 75.00 269 GLN A CA 1
ATOM 2183 C C . GLN A 1 269 ? -40.375 17.069 38.884 1.00 75.00 269 GLN A C 1
ATOM 2185 O O . GLN A 1 269 ? -41.593 16.913 38.806 1.00 75.00 269 GLN A O 1
ATOM 2190 N N . ASN A 1 270 ? -39.818 17.734 39.896 1.00 81.69 270 ASN A N 1
ATOM 2191 C CA . ASN A 1 270 ? -40.560 18.365 40.983 1.00 81.69 270 ASN A CA 1
ATOM 2192 C C . ASN A 1 270 ? -39.833 19.624 41.496 1.00 81.69 270 ASN A C 1
ATOM 2194 O O . ASN A 1 270 ? -38.695 19.905 41.124 1.00 81.69 270 ASN A O 1
ATOM 2198 N N . ILE A 1 271 ? -40.508 20.392 42.360 1.00 81.69 271 ILE A N 1
ATOM 2199 C CA . ILE A 1 271 ? -39.973 21.633 42.952 1.00 81.69 271 ILE A CA 1
ATOM 2200 C C . ILE A 1 271 ? -38.685 21.382 43.746 1.00 81.69 271 ILE A C 1
ATOM 2202 O O . ILE A 1 271 ? -37.798 22.230 43.745 1.00 81.69 271 ILE A O 1
ATOM 2206 N N . THR A 1 272 ? -38.563 20.230 44.402 1.00 81.44 272 THR A N 1
ATOM 2207 C CA . THR A 1 272 ? -37.382 19.869 45.193 1.00 81.44 272 THR A CA 1
ATOM 2208 C C . THR A 1 272 ? -36.156 19.683 44.299 1.00 81.44 272 THR A C 1
ATOM 2210 O O . THR A 1 272 ? -35.115 20.272 44.569 1.00 81.44 272 THR A O 1
ATOM 2213 N N . ASP A 1 273 ? -36.309 18.962 43.186 1.00 71.50 273 ASP A N 1
ATOM 2214 C CA . ASP A 1 273 ? -35.265 18.765 42.174 1.00 71.50 273 ASP A CA 1
ATOM 2215 C C . ASP A 1 273 ? -34.838 20.091 41.531 1.00 71.50 273 ASP A C 1
ATOM 2217 O O . ASP A 1 273 ? -33.658 20.302 41.273 1.00 71.50 273 ASP A O 1
ATOM 2221 N N . LEU A 1 274 ? -35.791 21.004 41.327 1.00 76.31 274 LEU A N 1
ATOM 2222 C CA . LEU A 1 274 ? -35.553 22.328 40.749 1.00 76.31 274 LEU A CA 1
ATOM 2223 C C . LEU A 1 274 ? -34.763 23.235 41.711 1.00 76.31 274 LEU A C 1
ATOM 2225 O O . LEU A 1 274 ? -33.853 23.949 41.297 1.00 76.31 274 LEU A O 1
ATOM 2229 N N . VAL A 1 275 ? -35.070 23.178 43.012 1.00 79.94 275 VAL A N 1
ATOM 2230 C CA . VAL A 1 275 ? -34.334 23.903 44.063 1.00 79.94 275 VAL A CA 1
ATOM 2231 C C . VAL A 1 275 ? -32.925 23.334 44.258 1.00 79.94 275 VAL A C 1
ATOM 2233 O O . VAL A 1 275 ? -31.989 24.105 44.479 1.00 79.94 275 VAL A O 1
ATOM 2236 N N . ASP A 1 276 ? -32.755 22.015 44.163 1.00 77.00 276 ASP A N 1
ATOM 2237 C CA . ASP A 1 276 ? -31.439 21.370 44.220 1.00 77.00 276 ASP A CA 1
ATOM 2238 C C . ASP A 1 276 ? -30.583 21.705 42.993 1.00 77.00 276 ASP A C 1
ATOM 2240 O O . ASP A 1 276 ? -29.396 21.992 43.147 1.00 77.00 276 ASP A O 1
ATOM 2244 N N . GLU A 1 277 ? -31.181 21.757 41.801 1.00 74.31 277 GLU A N 1
ATOM 2245 C CA . GLU A 1 277 ? -30.513 22.188 40.569 1.00 74.31 277 GLU A CA 1
ATOM 2246 C C . GLU A 1 277 ? -30.083 23.663 40.627 1.00 74.31 277 GLU A C 1
ATOM 2248 O O . GLU A 1 277 ? -28.971 24.006 40.228 1.00 74.31 277 GLU A O 1
ATOM 2253 N N . MET A 1 278 ? -30.903 24.546 41.207 1.00 76.12 278 MET A N 1
ATOM 2254 C CA . MET A 1 278 ? -30.527 25.951 41.426 1.00 76.12 278 MET A CA 1
ATOM 2255 C C . MET A 1 278 ? -29.367 26.123 42.419 1.00 76.12 278 MET A C 1
ATOM 2257 O O . MET A 1 278 ? -28.630 27.104 42.328 1.00 76.12 278 MET A O 1
ATOM 2261 N N . LYS A 1 279 ? -29.214 25.206 43.383 1.00 79.25 279 LYS A N 1
ATOM 2262 C CA . LYS A 1 279 ? -28.155 25.261 44.406 1.00 79.25 279 LYS A CA 1
ATOM 2263 C C . LYS A 1 279 ? -26.855 24.604 43.956 1.00 79.25 279 LYS A C 1
ATOM 2265 O O . LYS A 1 279 ? -25.785 25.112 44.273 1.00 79.25 279 LYS A O 1
ATOM 2270 N N . ASN A 1 280 ? -26.957 23.480 43.254 1.00 77.12 280 ASN A N 1
ATOM 2271 C CA . ASN A 1 280 ? -25.831 22.587 42.978 1.00 77.12 280 ASN A CA 1
ATOM 2272 C C . ASN A 1 280 ? -25.516 22.452 41.477 1.00 77.12 280 ASN A C 1
ATOM 2274 O O . ASN A 1 280 ? -24.559 21.770 41.117 1.00 77.12 280 ASN A O 1
ATOM 2278 N N . GLY A 1 281 ? -26.288 23.113 40.609 1.00 59.44 281 GLY A N 1
ATOM 2279 C CA . GLY A 1 281 ? -26.236 22.945 39.157 1.00 59.44 281 GLY A CA 1
ATOM 2280 C C . GLY A 1 281 ? -27.073 21.752 38.665 1.00 59.44 281 GLY A C 1
ATOM 2281 O O . GLY A 1 281 ? -27.559 20.961 39.476 1.00 59.44 281 GLY A O 1
ATOM 2282 N N . PRO A 1 282 ? -27.252 21.604 37.337 1.00 61.34 282 PRO A N 1
ATOM 2283 C CA . PRO A 1 282 ? -28.013 20.502 36.744 1.00 61.34 282 PRO A CA 1
ATOM 2284 C C . PRO A 1 282 ? -27.485 19.152 37.215 1.00 61.34 282 PRO A C 1
ATOM 2286 O O . PRO A 1 282 ? -26.269 18.931 37.210 1.00 61.34 282 PRO A O 1
ATOM 2289 N N . LYS A 1 283 ? -28.386 18.229 37.581 1.00 53.53 283 LYS A N 1
ATOM 2290 C CA . LYS A 1 283 ? -27.976 16.851 37.866 1.00 53.53 283 LYS A CA 1
ATOM 2291 C C . LYS A 1 283 ? -27.299 16.287 36.608 1.00 53.53 283 LYS A C 1
ATOM 2293 O O . LYS A 1 283 ? -27.879 16.363 35.519 1.00 53.53 283 LYS A O 1
ATOM 2298 N N . PRO A 1 284 ? -26.069 15.759 36.719 1.00 49.88 284 PRO A N 1
ATOM 2299 C CA . PRO A 1 284 ? -25.409 15.141 35.582 1.00 49.88 284 PRO A CA 1
ATOM 2300 C C . PRO A 1 284 ? -26.252 13.957 35.101 1.00 49.88 284 PRO A C 1
ATOM 2302 O O . PRO A 1 284 ? -26.781 13.201 35.915 1.00 49.88 284 PRO A O 1
ATOM 2305 N N . ALA A 1 285 ? -26.387 13.808 33.781 1.00 55.94 285 ALA A N 1
ATOM 2306 C CA . ALA A 1 285 ? -27.117 12.692 33.187 1.00 55.94 285 ALA A CA 1
ATOM 2307 C C . ALA A 1 285 ? -26.582 11.349 33.714 1.00 55.94 285 ALA A C 1
ATOM 2309 O O . ALA A 1 285 ? -25.378 11.209 33.964 1.00 55.94 285 ALA A O 1
ATOM 2310 N N . ALA A 1 286 ? -27.466 10.357 33.858 1.00 53.88 286 ALA A N 1
ATOM 2311 C CA . ALA A 1 286 ? -27.065 8.997 34.200 1.00 53.88 286 ALA A CA 1
ATOM 2312 C C . ALA A 1 286 ? -25.921 8.525 33.268 1.00 53.88 286 ALA A C 1
ATOM 2314 O O . ALA A 1 286 ? -25.945 8.823 32.072 1.00 53.88 286 ALA A O 1
ATOM 2315 N N . PRO A 1 287 ? -24.897 7.809 33.769 1.00 54.69 287 PRO A N 1
ATOM 2316 C CA . PRO A 1 287 ? -23.753 7.448 32.939 1.00 54.69 287 PRO A CA 1
ATOM 2317 C C . PRO A 1 287 ? -24.149 6.624 31.713 1.00 54.69 287 PRO A C 1
ATOM 2319 O O . PRO A 1 287 ? -24.652 5.504 31.817 1.00 54.69 287 PRO A O 1
ATOM 2322 N N . ARG A 1 288 ? -23.852 7.203 30.546 1.00 67.12 288 ARG A N 1
ATOM 2323 C CA . ARG A 1 288 ? -24.306 6.836 29.190 1.00 67.12 288 ARG A CA 1
ATOM 2324 C C . ARG A 1 288 ? -23.906 5.435 28.698 1.00 67.12 288 ARG A C 1
ATOM 2326 O O . ARG A 1 288 ? -24.248 5.033 27.593 1.00 67.12 288 ARG A O 1
ATOM 2333 N N . PHE A 1 289 ? -23.128 4.706 29.492 1.00 75.56 289 PHE A N 1
ATOM 2334 C CA . PHE A 1 289 ? -22.283 3.594 29.052 1.00 75.56 289 PHE A CA 1
ATOM 2335 C C . PHE A 1 289 ? -22.431 2.331 29.931 1.00 75.56 289 PHE A C 1
ATOM 2337 O O . PHE A 1 289 ? -21.541 1.484 29.969 1.00 75.56 289 PHE A O 1
ATOM 2344 N N . ARG A 1 290 ? -23.549 2.198 30.658 1.00 77.56 290 ARG A N 1
ATOM 2345 C CA . ARG A 1 290 ? -23.768 1.139 31.668 1.00 77.56 290 ARG A CA 1
ATOM 2346 C C . ARG A 1 290 ? -24.388 -0.160 31.138 1.00 77.56 290 ARG A C 1
ATOM 2348 O O . ARG A 1 290 ? -24.272 -1.184 31.802 1.00 77.56 290 ARG A O 1
ATOM 2355 N N . ASP A 1 291 ? -25.056 -0.125 29.987 1.00 85.62 291 ASP A N 1
ATOM 2356 C CA . ASP A 1 291 ? -25.772 -1.287 29.440 1.00 85.62 291 ASP A CA 1
ATOM 2357 C C . ASP A 1 291 ? -24.807 -2.252 28.736 1.00 85.62 291 ASP A C 1
ATOM 2359 O O . ASP A 1 291 ? -24.510 -2.114 27.548 1.00 85.62 291 ASP A O 1
ATOM 2363 N N . THR A 1 292 ? -24.288 -3.224 29.487 1.00 88.12 292 THR A N 1
ATOM 2364 C CA . THR A 1 292 ? -23.303 -4.192 28.988 1.00 88.12 292 THR A CA 1
ATOM 2365 C C . THR A 1 292 ? -23.834 -5.035 27.837 1.00 88.12 292 THR A C 1
ATOM 2367 O O . THR A 1 292 ? -23.103 -5.281 26.878 1.00 88.12 292 THR A O 1
ATOM 2370 N N . ASP A 1 293 ? -25.104 -5.442 27.885 1.00 90.94 293 ASP A N 1
ATOM 2371 C CA . ASP A 1 293 ? -25.710 -6.283 26.850 1.00 90.94 293 ASP A CA 1
ATOM 2372 C C . ASP A 1 293 ? -25.778 -5.540 25.517 1.00 90.94 293 ASP A C 1
ATOM 2374 O O . ASP A 1 293 ? -25.555 -6.127 24.452 1.00 90.94 293 ASP A O 1
ATOM 2378 N N . VAL A 1 294 ? -26.015 -4.226 25.567 1.00 91.56 294 VAL A N 1
ATOM 2379 C CA . VAL A 1 294 ? -26.011 -3.387 24.374 1.00 91.56 294 VAL A CA 1
ATOM 2380 C C . VAL A 1 294 ? -24.627 -3.297 23.730 1.00 91.56 294 VAL A C 1
ATOM 2382 O O . VAL A 1 294 ? -24.524 -3.431 22.509 1.00 91.56 294 VAL A O 1
ATOM 2385 N N . PHE A 1 295 ? -23.553 -3.127 24.506 1.00 91.69 295 PHE A N 1
ATOM 2386 C CA . PHE A 1 295 ? -22.193 -3.050 23.949 1.00 91.69 295 PHE A CA 1
ATOM 2387 C C . PHE A 1 295 ? -21.669 -4.404 23.452 1.00 91.69 295 PHE A C 1
ATOM 2389 O O . PHE A 1 295 ? -20.972 -4.443 22.432 1.00 91.69 295 PHE A O 1
ATOM 2396 N N . LEU A 1 296 ? -22.038 -5.506 24.118 1.00 93.31 296 LEU A N 1
ATOM 2397 C CA . LEU A 1 296 ? -21.762 -6.867 23.644 1.00 93.31 296 LEU A CA 1
ATOM 2398 C C . LEU A 1 296 ? -22.451 -7.129 22.300 1.00 93.31 296 LEU A C 1
ATOM 2400 O O . LEU A 1 296 ? -21.809 -7.563 21.343 1.00 93.31 296 LEU A O 1
ATOM 2404 N N . GLY A 1 297 ? -23.741 -6.802 22.202 1.00 93.75 297 GLY A N 1
ATOM 2405 C CA . GLY A 1 297 ? -24.498 -6.929 20.961 1.00 93.75 297 GLY A CA 1
ATOM 2406 C C . GLY A 1 297 ? -23.962 -6.042 19.836 1.00 93.75 297 GLY A C 1
ATOM 2407 O O . GLY A 1 297 ? -23.820 -6.508 18.707 1.00 93.75 297 GLY A O 1
ATOM 2408 N N . HIS A 1 298 ? -23.575 -4.799 20.147 1.00 94.44 298 HIS A N 1
ATOM 2409 C CA . HIS A 1 298 ? -22.984 -3.860 19.187 1.00 94.44 298 HIS A CA 1
ATOM 2410 C C . HIS A 1 298 ? -21.719 -4.415 18.517 1.00 94.44 298 HIS A C 1
ATOM 2412 O O . HIS A 1 298 ? -21.532 -4.220 17.314 1.00 94.44 298 HIS A O 1
ATOM 2418 N N . TYR A 1 299 ? -20.867 -5.125 19.269 1.00 94.81 299 TYR A N 1
ATOM 2419 C CA . TYR A 1 299 ? -19.680 -5.771 18.707 1.00 94.81 299 TYR A CA 1
ATOM 2420 C C . TYR A 1 299 ? -20.060 -6.810 17.647 1.00 94.81 299 TYR A C 1
ATOM 2422 O O . TYR A 1 299 ? -19.660 -6.707 16.487 1.00 94.81 299 TYR A O 1
ATOM 2430 N N . HIS A 1 300 ? -20.858 -7.802 18.049 1.00 95.50 300 HIS A N 1
ATOM 2431 C CA . HIS A 1 300 ? -21.172 -8.959 17.216 1.00 95.50 300 HIS A CA 1
ATOM 2432 C C . HIS A 1 300 ? -22.032 -8.584 16.004 1.00 95.50 300 HIS A C 1
ATOM 2434 O O . HIS A 1 300 ? -21.682 -8.951 14.882 1.00 95.50 300 HIS A O 1
ATOM 2440 N N . GLU A 1 301 ? -23.095 -7.797 16.211 1.00 96.12 301 GLU A N 1
ATOM 2441 C CA . GLU A 1 301 ? -23.960 -7.298 15.131 1.00 96.12 301 GLU A CA 1
ATOM 2442 C C . GLU A 1 301 ? -23.149 -6.444 14.146 1.00 96.12 301 GLU A C 1
ATOM 2444 O O . GLU A 1 301 ? -23.224 -6.636 12.933 1.00 96.12 301 GLU A O 1
ATOM 2449 N N . GLY A 1 302 ? -22.298 -5.545 14.656 1.00 94.06 302 GLY A N 1
ATOM 2450 C CA . GLY A 1 302 ? -21.484 -4.669 13.821 1.00 94.06 302 GLY A CA 1
ATOM 2451 C C . GLY A 1 302 ? -20.469 -5.419 12.955 1.00 94.06 302 GLY A C 1
ATOM 2452 O O . GLY A 1 302 ? -20.357 -5.136 11.759 1.00 94.06 302 GLY A O 1
ATOM 2453 N N . VAL A 1 303 ? -19.722 -6.363 13.539 1.00 94.19 303 VAL A N 1
ATOM 2454 C CA . VAL A 1 303 ? -18.732 -7.176 12.809 1.00 94.19 303 VAL A CA 1
ATOM 2455 C C . VAL A 1 303 ? -19.415 -7.992 11.711 1.00 94.19 303 VAL A C 1
ATOM 2457 O O . VAL A 1 303 ? -18.968 -7.956 10.561 1.00 94.19 303 VAL A O 1
ATOM 2460 N N . GLN A 1 304 ? -20.518 -8.668 12.042 1.00 96.25 304 GLN A N 1
ATOM 2461 C CA . GLN A 1 304 ? -21.266 -9.482 11.088 1.00 96.25 304 GLN A CA 1
ATOM 2462 C C . GLN A 1 304 ? -21.827 -8.634 9.940 1.00 96.25 304 GLN A C 1
ATOM 2464 O O . GLN A 1 304 ? -21.547 -8.917 8.774 1.00 96.25 304 GLN A O 1
ATOM 2469 N N . ASN A 1 305 ? -22.556 -7.559 10.250 1.00 97.19 305 ASN A N 1
ATOM 2470 C CA . ASN A 1 305 ? -23.177 -6.713 9.233 1.00 97.19 305 ASN A CA 1
ATOM 2471 C C . ASN A 1 305 ? -22.149 -6.148 8.255 1.00 97.19 305 ASN A C 1
ATOM 2473 O O . ASN A 1 305 ? -22.364 -6.194 7.046 1.00 97.19 305 ASN A O 1
ATOM 2477 N N . ARG A 1 306 ? -21.011 -5.637 8.748 1.00 95.38 306 ARG A N 1
ATOM 2478 C CA . ARG A 1 306 ? -19.970 -5.077 7.870 1.00 95.38 306 ARG A CA 1
ATOM 2479 C C . ARG A 1 306 ? -19.326 -6.143 6.996 1.00 95.38 306 ARG A C 1
ATOM 2481 O O . ARG A 1 306 ? -19.046 -5.858 5.835 1.00 95.38 306 ARG A O 1
ATOM 2488 N N . ALA A 1 307 ? -19.108 -7.352 7.514 1.00 95.88 307 ALA A N 1
ATOM 2489 C CA . ALA A 1 307 ? -18.607 -8.461 6.708 1.00 95.88 307 ALA A CA 1
ATOM 2490 C C . ALA A 1 307 ? -19.590 -8.825 5.581 1.00 95.88 307 ALA A C 1
ATOM 2492 O O . ALA A 1 307 ? -19.179 -8.963 4.429 1.00 95.88 307 ALA A O 1
ATOM 2493 N N . GLU A 1 308 ? -20.888 -8.898 5.881 1.00 97.50 308 GLU A N 1
ATOM 2494 C CA . GLU A 1 308 ? -21.929 -9.188 4.891 1.00 97.50 308 GLU A CA 1
ATOM 2495 C C . GLU A 1 308 ? -22.094 -8.068 3.853 1.00 97.50 308 GLU A C 1
ATOM 2497 O O . GLU A 1 308 ? -22.190 -8.354 2.660 1.00 97.50 308 GLU A O 1
ATOM 2502 N N . ILE A 1 309 ? -22.096 -6.797 4.277 1.00 97.75 309 ILE A N 1
ATOM 2503 C CA . ILE A 1 309 ? -22.176 -5.639 3.371 1.00 97.75 309 ILE A CA 1
ATOM 2504 C C . ILE A 1 309 ? -20.967 -5.622 2.434 1.00 97.75 309 ILE A C 1
ATOM 2506 O O . ILE A 1 309 ? -21.121 -5.495 1.220 1.00 97.75 309 ILE A O 1
ATOM 2510 N N . ARG A 1 310 ? -19.761 -5.793 2.984 1.00 96.56 310 ARG A N 1
ATOM 2511 C CA . ARG A 1 310 ? -18.515 -5.844 2.214 1.00 96.56 310 ARG A CA 1
ATOM 2512 C C . ARG A 1 310 ? -18.532 -6.971 1.196 1.00 96.56 310 ARG A C 1
ATOM 2514 O O . ARG A 1 310 ? -18.192 -6.731 0.043 1.00 96.56 310 ARG A O 1
ATOM 2521 N N . LYS A 1 311 ? -18.967 -8.166 1.598 1.00 96.38 311 LYS A N 1
ATOM 2522 C CA . LYS A 1 311 ? -19.115 -9.318 0.704 1.00 96.38 311 LYS A CA 1
ATOM 2523 C C . LYS A 1 311 ? -20.125 -9.051 -0.412 1.00 96.38 311 LYS A C 1
ATOM 2525 O O . LYS A 1 311 ? -19.861 -9.382 -1.561 1.00 96.38 311 LYS A O 1
ATOM 2530 N N . ALA A 1 312 ? -21.258 -8.425 -0.098 1.00 96.31 312 ALA A N 1
ATOM 2531 C CA . ALA A 1 312 ? -22.265 -8.072 -1.096 1.00 96.31 312 ALA A CA 1
ATOM 2532 C C . ALA A 1 312 ? -21.769 -7.004 -2.088 1.00 96.31 312 ALA A C 1
ATOM 2534 O O . ALA A 1 312 ? -22.087 -7.078 -3.271 1.00 96.31 312 ALA A O 1
ATOM 2535 N N . LEU A 1 313 ? -20.979 -6.030 -1.624 1.00 95.38 313 LEU A N 1
ATOM 2536 C CA . LEU A 1 313 ? -20.445 -4.962 -2.468 1.00 95.38 313 LEU A CA 1
ATOM 2537 C C . LEU A 1 313 ? -19.240 -5.421 -3.306 1.00 95.38 313 LEU A C 1
ATOM 2539 O O . LEU A 1 313 ? -19.193 -5.172 -4.506 1.00 95.38 313 LEU A O 1
ATOM 2543 N N . ARG A 1 314 ? -18.246 -6.057 -2.677 1.00 92.94 314 ARG A N 1
ATOM 2544 C CA . ARG A 1 314 ? -16.930 -6.352 -3.275 1.00 92.94 314 ARG A CA 1
ATOM 2545 C C . ARG A 1 314 ? -16.781 -7.798 -3.752 1.00 92.94 314 ARG A C 1
ATOM 2547 O O . ARG A 1 314 ? -15.880 -8.088 -4.533 1.00 92.94 314 ARG A O 1
ATOM 2554 N N . GLY A 1 315 ? -17.668 -8.693 -3.325 1.00 93.19 315 GLY A N 1
ATOM 2555 C CA . GLY A 1 315 ? -17.529 -10.134 -3.516 1.00 93.19 315 GLY A CA 1
ATOM 2556 C C . GLY A 1 315 ? -16.692 -10.793 -2.419 1.00 93.19 315 GLY A C 1
ATOM 2557 O O . GLY A 1 315 ? -16.407 -10.197 -1.379 1.00 93.19 315 GLY A O 1
ATOM 2558 N N . GLU A 1 316 ? -16.319 -12.052 -2.647 1.00 91.56 316 GLU A N 1
ATOM 2559 C CA . GLU A 1 316 ? -15.421 -12.770 -1.740 1.00 91.56 316 GLU A CA 1
ATOM 2560 C C . GLU A 1 316 ? -14.029 -12.121 -1.728 1.00 91.56 316 GLU A C 1
ATOM 2562 O O . GLU A 1 316 ? -13.520 -11.766 -2.799 1.00 91.56 316 GLU A O 1
ATOM 2567 N N . PRO A 1 317 ? -13.382 -11.995 -0.553 1.00 86.25 317 PRO A N 1
ATOM 2568 C CA . PRO A 1 317 ? -11.992 -11.576 -0.482 1.00 86.25 317 PRO A CA 1
ATOM 2569 C C . PRO A 1 317 ? -11.126 -12.490 -1.349 1.00 86.25 317 PRO A C 1
ATOM 2571 O O . PRO A 1 317 ? -11.088 -13.707 -1.156 1.00 86.25 317 PRO A O 1
ATOM 2574 N N . LYS A 1 318 ? -10.431 -11.906 -2.324 1.00 84.56 318 LYS A N 1
ATOM 2575 C CA . LYS A 1 318 ? -9.489 -12.657 -3.154 1.00 84.56 318 LYS A CA 1
ATOM 2576 C C . LYS A 1 318 ? -8.296 -13.073 -2.305 1.00 84.56 318 LYS A C 1
ATOM 2578 O O . LYS A 1 318 ? -7.769 -12.249 -1.560 1.00 84.56 318 LYS A O 1
ATOM 2583 N N . ALA A 1 319 ? -7.831 -14.309 -2.467 1.00 79.25 319 ALA A N 1
ATOM 2584 C CA . ALA A 1 319 ? -6.515 -14.679 -1.969 1.00 79.25 319 ALA A CA 1
ATOM 2585 C C . ALA A 1 319 ? -5.490 -13.748 -2.625 1.00 79.25 319 ALA A C 1
ATOM 2587 O O . ALA A 1 319 ? -5.421 -13.660 -3.854 1.00 79.25 319 ALA A O 1
ATOM 2588 N N . LEU A 1 320 ? -4.753 -13.002 -1.809 1.00 74.44 320 LEU A N 1
ATOM 2589 C CA . LEU A 1 320 ? -3.664 -12.192 -2.322 1.00 74.44 320 LEU A CA 1
ATOM 2590 C C . LEU A 1 320 ? -2.551 -13.148 -2.766 1.00 74.44 320 LEU A C 1
ATOM 2592 O O . LEU A 1 320 ? -2.282 -14.159 -2.119 1.00 74.44 320 LEU A O 1
ATOM 2596 N N . GLY A 1 321 ? -1.969 -12.871 -3.928 1.00 78.56 321 GLY A N 1
ATOM 2597 C CA . GLY A 1 321 ? -0.737 -13.526 -4.345 1.00 78.56 321 GLY A CA 1
ATOM 2598 C C . GLY A 1 321 ? 0.458 -12.954 -3.590 1.00 78.56 321 GLY A C 1
ATOM 2599 O O . GLY A 1 321 ? 0.327 -12.031 -2.779 1.00 78.56 321 GLY A O 1
ATOM 2600 N N . GLU A 1 322 ? 1.632 -13.477 -3.913 1.00 84.50 322 GLU A N 1
ATOM 2601 C CA . GLU A 1 322 ? 2.909 -12.886 -3.513 1.00 84.50 322 GLU A CA 1
ATOM 2602 C C . GLU A 1 322 ? 3.025 -11.460 -4.061 1.00 84.50 322 GLU A C 1
ATOM 2604 O O . GLU A 1 322 ? 2.351 -11.087 -5.026 1.00 84.50 322 GLU A O 1
ATOM 2609 N N . GLU A 1 323 ? 3.840 -10.614 -3.432 1.00 81.62 323 GLU A N 1
ATOM 2610 C CA . GLU A 1 323 ? 4.125 -9.310 -4.036 1.00 81.62 323 GLU A CA 1
ATOM 2611 C C . GLU A 1 323 ? 4.854 -9.504 -5.367 1.00 81.62 323 GLU A C 1
ATOM 2613 O O . GLU A 1 323 ? 5.578 -10.484 -5.579 1.00 81.62 323 GLU A O 1
ATOM 2618 N N . HIS A 1 324 ? 4.681 -8.548 -6.275 1.00 78.44 324 HIS A N 1
ATOM 2619 C CA . HIS A 1 324 ? 5.249 -8.664 -7.612 1.00 78.44 324 HIS A CA 1
ATOM 2620 C C . HIS A 1 324 ? 6.781 -8.777 -7.582 1.00 78.44 324 HIS A C 1
ATOM 2622 O O . HIS A 1 324 ? 7.355 -9.587 -8.307 1.00 78.44 324 HIS A O 1
ATOM 2628 N N . TRP A 1 325 ? 7.445 -8.039 -6.687 1.00 78.44 325 TRP A N 1
ATOM 2629 C CA . TRP A 1 325 ? 8.901 -8.086 -6.537 1.00 78.44 325 TRP A CA 1
ATOM 2630 C C . TRP A 1 325 ? 9.404 -9.457 -6.041 1.00 78.44 325 TRP A C 1
ATOM 2632 O O . TRP A 1 325 ? 10.448 -9.917 -6.503 1.00 78.44 325 TRP A O 1
ATOM 2642 N N . ILE A 1 326 ? 8.634 -10.161 -5.198 1.00 83.69 326 ILE A N 1
ATOM 2643 C CA . ILE A 1 326 ? 8.939 -11.539 -4.769 1.00 83.69 326 ILE A CA 1
ATOM 2644 C C . ILE A 1 326 ? 8.837 -12.494 -5.952 1.00 83.69 326 ILE A C 1
ATOM 2646 O O . ILE A 1 326 ? 9.722 -13.323 -6.161 1.00 83.69 326 ILE A O 1
ATOM 2650 N N . THR A 1 327 ? 7.780 -12.354 -6.753 1.00 84.50 327 THR A N 1
ATOM 2651 C CA . THR A 1 327 ? 7.573 -13.199 -7.937 1.00 84.50 327 THR A CA 1
ATOM 2652 C C . THR A 1 327 ? 8.727 -13.020 -8.929 1.00 84.50 327 THR A C 1
ATOM 2654 O O . THR A 1 327 ? 9.330 -14.005 -9.353 1.00 84.50 327 THR A O 1
ATOM 2657 N N . ILE A 1 328 ? 9.126 -11.770 -9.202 1.00 81.50 328 ILE A N 1
ATOM 2658 C CA . ILE A 1 328 ? 10.285 -11.450 -10.052 1.00 81.50 328 ILE A CA 1
ATOM 2659 C C . ILE A 1 328 ? 11.567 -12.086 -9.500 1.00 81.50 328 ILE A C 1
ATOM 2661 O O . ILE A 1 328 ? 12.347 -12.666 -10.259 1.00 81.50 328 ILE A O 1
ATOM 2665 N N . LEU A 1 329 ? 11.810 -11.974 -8.190 1.00 81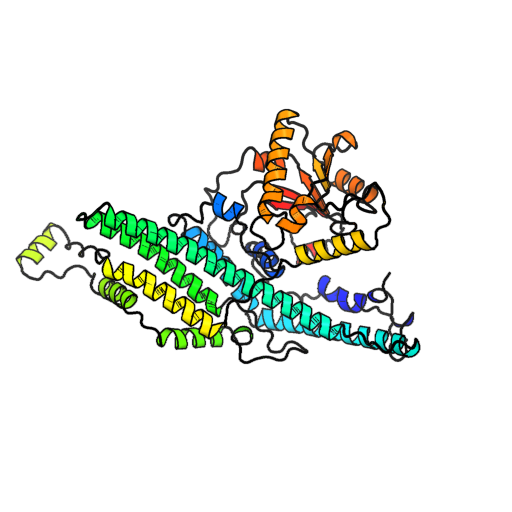.94 329 LEU A N 1
ATOM 2666 C CA . LEU A 1 329 ? 12.986 -12.567 -7.553 1.00 81.94 329 LEU A CA 1
ATOM 2667 C C . LEU A 1 329 ? 13.018 -14.079 -7.746 1.00 81.94 329 LEU A C 1
ATOM 2669 O O . LEU A 1 329 ? 14.035 -14.615 -8.181 1.00 81.94 329 LEU A O 1
ATOM 2673 N N . LYS A 1 330 ? 11.900 -14.759 -7.489 1.00 85.38 330 LYS A N 1
ATOM 2674 C CA . LYS A 1 330 ? 11.783 -16.209 -7.659 1.00 85.38 330 LYS A CA 1
ATOM 2675 C C . LYS A 1 330 ? 12.013 -16.651 -9.089 1.00 85.38 330 LYS A C 1
ATOM 2677 O O . LYS A 1 330 ? 12.768 -17.594 -9.308 1.00 85.38 330 LYS A O 1
ATOM 2682 N N . GLU A 1 331 ? 11.392 -15.980 -10.052 1.00 83.25 331 GLU A N 1
ATOM 2683 C CA . GLU A 1 331 ? 11.558 -16.290 -11.471 1.00 83.25 331 GLU A CA 1
ATOM 2684 C C . GLU A 1 331 ? 13.011 -16.114 -11.906 1.00 83.25 331 GLU A C 1
ATOM 2686 O O . GLU A 1 331 ? 13.565 -16.986 -12.575 1.00 83.25 331 GLU A O 1
ATOM 2691 N N . ARG A 1 332 ? 13.675 -15.038 -11.460 1.00 78.06 332 ARG A N 1
ATOM 2692 C CA . ARG A 1 332 ? 15.105 -14.832 -11.719 1.00 78.06 332 ARG A CA 1
ATOM 2693 C C . ARG A 1 332 ? 15.946 -15.919 -11.064 1.00 78.06 332 ARG A C 1
ATOM 2695 O O . ARG A 1 332 ? 16.775 -16.521 -11.739 1.00 78.06 332 ARG A O 1
ATOM 2702 N N . MET A 1 333 ? 15.728 -16.207 -9.783 1.00 78.00 333 MET A N 1
ATOM 2703 C CA . MET A 1 333 ? 16.434 -17.277 -9.071 1.00 78.00 333 MET A CA 1
ATOM 2704 C C . MET A 1 333 ? 16.276 -18.618 -9.789 1.00 78.00 333 MET A C 1
ATOM 2706 O O . MET A 1 333 ? 17.270 -19.297 -10.031 1.00 78.00 333 MET A O 1
ATOM 2710 N N . ALA A 1 334 ? 15.054 -18.972 -10.187 1.00 81.06 334 ALA A N 1
ATOM 2711 C CA . ALA A 1 334 ? 14.765 -20.187 -10.938 1.00 81.06 334 ALA A CA 1
ATOM 2712 C C . ALA A 1 334 ? 15.465 -20.192 -12.303 1.00 81.06 334 ALA A C 1
ATOM 2714 O O . ALA A 1 334 ? 16.094 -21.188 -12.660 1.00 81.06 334 ALA A O 1
ATOM 2715 N N . PHE A 1 335 ? 15.423 -19.076 -13.035 1.00 77.88 335 PHE A N 1
ATOM 2716 C CA . PHE A 1 335 ? 16.116 -18.925 -14.310 1.00 77.88 335 PHE A CA 1
ATOM 2717 C C . PHE A 1 335 ? 17.621 -19.172 -14.164 1.00 77.88 335 PHE A C 1
ATOM 2719 O O . PHE A 1 335 ? 18.176 -19.966 -14.923 1.00 77.88 335 PHE A O 1
ATOM 2726 N N . TYR A 1 336 ? 18.274 -18.559 -13.170 1.00 73.88 336 TYR A N 1
ATOM 2727 C CA . TYR A 1 336 ? 19.705 -18.750 -12.919 1.00 73.88 336 TYR A CA 1
ATOM 2728 C C . TYR A 1 336 ? 20.042 -20.168 -12.459 1.00 73.88 336 TYR A C 1
ATOM 2730 O O . TYR A 1 336 ? 21.036 -20.722 -12.916 1.00 73.88 336 TYR A O 1
ATOM 2738 N N . LEU A 1 337 ? 19.201 -20.796 -11.636 1.00 75.19 337 LEU A N 1
ATOM 2739 C CA . LEU A 1 337 ? 19.395 -22.193 -11.242 1.00 75.19 337 LEU A CA 1
ATOM 2740 C C . LEU A 1 337 ? 19.285 -23.160 -12.434 1.00 75.19 337 LEU A C 1
ATOM 2742 O O . LEU A 1 337 ? 19.951 -24.192 -12.443 1.00 75.19 337 LEU A O 1
ATOM 2746 N N . GLN A 1 338 ? 18.453 -22.839 -13.430 1.00 77.25 338 GLN A N 1
ATOM 2747 C CA . GLN A 1 338 ? 18.240 -23.670 -14.620 1.00 77.25 338 GLN A CA 1
ATOM 2748 C C . GLN A 1 338 ? 19.260 -23.414 -15.742 1.00 77.25 338 GLN A C 1
ATOM 2750 O O . GLN A 1 338 ? 19.643 -24.352 -16.437 1.00 77.25 338 GLN A O 1
ATOM 2755 N N . HIS A 1 339 ? 19.685 -22.161 -15.935 1.00 72.44 339 HIS A N 1
ATOM 2756 C CA . HIS A 1 339 ? 20.475 -21.727 -17.100 1.00 72.44 339 HIS A CA 1
ATOM 2757 C C . HIS A 1 339 ? 21.877 -21.222 -16.744 1.00 72.44 339 HIS A C 1
ATOM 2759 O O . HIS A 1 339 ? 22.722 -21.070 -17.629 1.00 72.44 339 HIS A O 1
ATOM 2765 N N . GLY A 1 340 ? 22.141 -20.930 -15.471 1.00 62.09 340 GLY A N 1
ATOM 2766 C CA . GLY A 1 340 ? 23.450 -20.499 -15.009 1.00 62.09 340 GLY A CA 1
ATOM 2767 C C . GLY A 1 340 ? 24.451 -21.640 -15.134 1.00 62.09 340 GLY A C 1
ATOM 2768 O O . GLY A 1 340 ? 24.302 -22.690 -14.509 1.00 62.09 340 GLY A O 1
ATOM 2769 N N . GLN A 1 341 ? 25.512 -21.432 -15.918 1.00 52.72 341 GLN A N 1
ATOM 2770 C CA . GLN A 1 341 ? 26.722 -22.233 -15.748 1.00 52.72 341 GLN A CA 1
ATOM 2771 C C . GLN A 1 341 ? 27.155 -22.096 -14.284 1.00 52.72 341 GLN A C 1
ATOM 2773 O O . GLN A 1 341 ? 27.048 -21.002 -13.729 1.00 52.72 341 GLN A O 1
ATOM 2778 N N . ARG A 1 342 ? 27.600 -23.193 -13.654 1.00 48.50 342 ARG A N 1
ATOM 2779 C CA . ARG A 1 342 ? 28.155 -23.218 -12.289 1.00 48.50 342 ARG A CA 1
ATOM 2780 C C . ARG A 1 342 ? 29.381 -22.297 -12.195 1.00 48.50 342 ARG A C 1
ATOM 2782 O O . ARG A 1 342 ? 30.511 -22.766 -12.153 1.00 48.50 342 ARG A O 1
ATOM 2789 N N . HIS A 1 343 ? 29.178 -20.989 -12.181 1.00 49.19 343 HIS A N 1
ATOM 2790 C CA . HIS A 1 343 ? 30.178 -20.061 -11.708 1.00 49.19 343 HIS A CA 1
ATOM 2791 C C . HIS A 1 343 ? 30.202 -20.236 -10.194 1.00 49.19 343 HIS A C 1
ATOM 2793 O O . HIS A 1 343 ? 29.242 -19.888 -9.509 1.00 49.19 343 HIS A O 1
ATOM 2799 N N . GLU A 1 344 ? 31.287 -20.814 -9.680 1.00 49.56 344 GLU A N 1
ATOM 2800 C CA . GLU A 1 344 ? 31.520 -21.057 -8.247 1.00 49.56 344 GLU A CA 1
ATOM 2801 C C . GLU A 1 344 ? 31.404 -19.775 -7.394 1.00 49.56 344 GLU A C 1
ATOM 2803 O O . GLU A 1 344 ? 31.285 -19.845 -6.177 1.00 49.56 344 GLU A O 1
ATOM 2808 N N . THR A 1 345 ? 31.391 -18.603 -8.037 1.00 50.97 345 THR A N 1
ATOM 2809 C CA . THR A 1 345 ? 31.286 -17.271 -7.436 1.00 50.97 345 THR A CA 1
ATOM 2810 C C . THR A 1 345 ? 29.870 -16.683 -7.403 1.00 50.97 345 THR A C 1
ATOM 2812 O O . THR A 1 345 ? 29.662 -15.673 -6.732 1.00 50.97 345 THR A O 1
ATOM 2815 N N . TRP A 1 346 ? 28.882 -17.268 -8.094 1.00 57.59 346 TRP A N 1
ATOM 2816 C CA . TRP A 1 346 ? 27.499 -16.774 -8.062 1.00 57.59 346 TRP A CA 1
ATOM 2817 C C . TRP A 1 346 ? 26.730 -17.381 -6.893 1.00 57.59 346 TRP A C 1
ATOM 2819 O O . TRP A 1 346 ? 25.975 -18.353 -7.009 1.00 57.59 346 TRP A O 1
ATOM 2829 N N . ASN A 1 347 ? 26.893 -16.749 -5.735 1.00 60.66 347 ASN A N 1
ATOM 2830 C CA . ASN A 1 347 ? 25.924 -16.889 -4.666 1.00 60.66 347 ASN A CA 1
ATOM 2831 C C . ASN A 1 347 ? 24.616 -16.289 -5.183 1.00 60.66 347 ASN A C 1
ATOM 2833 O O . ASN A 1 347 ? 24.552 -15.098 -5.466 1.00 60.66 347 ASN A O 1
ATOM 2837 N N . HIS A 1 348 ? 23.579 -17.117 -5.332 1.00 68.19 348 HIS A N 1
ATOM 2838 C CA . HIS A 1 348 ? 22.231 -16.735 -5.785 1.00 68.19 348 HIS A CA 1
ATOM 2839 C C . HIS A 1 348 ? 21.498 -15.883 -4.730 1.00 68.19 348 HIS A C 1
ATOM 2841 O O . HIS A 1 348 ? 20.307 -16.060 -4.477 1.00 68.19 348 HIS A O 1
ATOM 2847 N N . ASN A 1 349 ? 22.252 -15.024 -4.055 1.00 77.25 349 ASN A N 1
ATOM 2848 C CA . ASN A 1 349 ? 21.798 -14.113 -3.046 1.00 77.25 349 ASN A CA 1
ATOM 2849 C C . ASN A 1 349 ? 21.273 -12.847 -3.723 1.00 77.25 349 ASN A C 1
ATOM 2851 O O . ASN A 1 349 ? 21.681 -12.477 -4.832 1.00 77.25 349 ASN A O 1
ATOM 2855 N N . TRP A 1 350 ? 20.366 -12.179 -3.035 1.00 80.31 350 TRP A N 1
ATOM 2856 C CA . TRP A 1 350 ? 19.759 -10.932 -3.460 1.00 80.31 350 TRP A CA 1
ATOM 2857 C C . TRP A 1 350 ? 19.851 -9.921 -2.325 1.00 80.31 350 TRP A C 1
ATOM 2859 O O . TRP A 1 350 ? 19.910 -10.294 -1.156 1.00 80.31 350 TRP A O 1
ATOM 2869 N N . GLY A 1 351 ? 19.898 -8.643 -2.680 1.00 80.75 351 GLY A N 1
ATOM 2870 C CA . GLY A 1 351 ? 20.059 -7.561 -1.724 1.00 80.75 351 GLY A CA 1
ATOM 2871 C C . GLY A 1 351 ? 21.024 -6.483 -2.223 1.00 80.75 351 GLY A C 1
ATOM 2872 O O . GLY A 1 351 ? 21.470 -6.518 -3.374 1.00 80.75 351 GLY A O 1
ATOM 2873 N N . PHE A 1 352 ? 21.245 -5.466 -1.386 1.00 83.94 352 PHE A N 1
ATOM 2874 C CA . PHE A 1 352 ? 21.878 -4.210 -1.787 1.00 83.94 352 PHE A CA 1
ATOM 2875 C C . PHE A 1 352 ? 23.370 -4.250 -1.481 1.00 83.94 352 PHE A C 1
ATOM 2877 O O . PHE A 1 352 ? 23.806 -4.869 -0.508 1.00 83.94 352 PHE A O 1
ATOM 2884 N N . VAL A 1 353 ? 24.147 -3.521 -2.279 1.00 88.12 353 VAL A N 1
ATOM 2885 C CA . VAL A 1 353 ? 25.470 -3.073 -1.846 1.00 88.12 353 VAL A CA 1
ATOM 2886 C C . VAL A 1 353 ? 25.269 -1.927 -0.861 1.00 88.12 353 VAL A C 1
ATOM 2888 O O . VAL A 1 353 ? 24.474 -1.026 -1.125 1.00 88.12 353 VAL A O 1
ATOM 2891 N N . CYS A 1 354 ? 25.963 -1.965 0.269 1.00 91.88 354 CYS A N 1
ATOM 2892 C CA . CYS A 1 354 ? 25.859 -0.966 1.319 1.00 91.88 354 CYS A CA 1
ATOM 2893 C C . CYS A 1 354 ? 27.245 -0.427 1.682 1.00 91.88 354 CYS A C 1
ATOM 2895 O O . CYS A 1 354 ? 28.110 -1.185 2.111 1.00 91.88 354 CYS A O 1
ATOM 2897 N N . TYR A 1 355 ? 27.466 0.875 1.526 1.00 95.00 355 TYR A N 1
ATOM 2898 C CA . TYR A 1 355 ? 28.716 1.522 1.913 1.00 95.00 355 TYR A CA 1
ATOM 2899 C C . TYR A 1 355 ? 28.624 2.062 3.336 1.00 95.00 355 TYR A C 1
ATOM 2901 O O . TYR A 1 355 ? 27.731 2.846 3.657 1.00 95.00 355 TYR A O 1
ATOM 2909 N N . ARG A 1 356 ? 29.599 1.716 4.174 1.00 96.38 356 ARG A N 1
ATOM 2910 C CA . ARG A 1 356 ? 29.870 2.442 5.416 1.00 96.38 356 ARG A CA 1
ATOM 2911 C C . ARG A 1 356 ? 30.678 3.687 5.073 1.00 96.38 356 ARG A C 1
ATOM 2913 O O . ARG A 1 356 ? 31.836 3.560 4.684 1.00 96.38 356 ARG A O 1
ATOM 2920 N N . LEU A 1 357 ? 30.092 4.864 5.279 1.00 96.94 357 LEU A N 1
ATOM 2921 C CA . LEU A 1 357 ? 30.736 6.173 5.104 1.00 96.94 357 LEU A CA 1
ATOM 2922 C C . LEU A 1 357 ? 30.766 6.977 6.413 1.00 96.94 357 LEU A C 1
ATOM 2924 O O . LEU A 1 357 ? 30.761 8.206 6.390 1.00 96.94 357 LEU A O 1
ATOM 2928 N N . THR A 1 358 ? 30.783 6.288 7.558 1.00 95.44 358 THR A N 1
ATOM 2929 C CA . THR A 1 358 ? 30.969 6.888 8.884 1.00 95.44 358 THR A CA 1
ATOM 2930 C C . THR A 1 358 ? 32.033 6.137 9.682 1.00 95.44 358 THR A C 1
ATOM 2932 O O . THR A 1 358 ? 32.028 4.901 9.737 1.00 95.44 358 THR A O 1
ATOM 2935 N N . TYR A 1 359 ? 32.992 6.881 10.240 1.00 95.62 359 TYR A N 1
ATOM 2936 C CA . TYR A 1 359 ? 34.266 6.342 10.735 1.00 95.62 359 TYR A CA 1
ATOM 2937 C C . TYR A 1 359 ? 34.595 6.743 12.177 1.00 95.62 359 TYR A C 1
ATOM 2939 O O . TYR A 1 359 ? 35.608 6.296 12.711 1.00 95.62 359 TYR A O 1
ATOM 2947 N N . GLN A 1 360 ? 33.767 7.572 12.815 1.00 93.25 360 GLN A N 1
ATOM 2948 C CA . GLN A 1 360 ? 34.016 8.072 14.175 1.00 93.25 360 GLN A CA 1
ATOM 2949 C C . GLN A 1 360 ? 33.692 7.049 15.274 1.00 93.25 360 GLN A C 1
ATOM 2951 O O . GLN A 1 360 ? 34.111 7.216 16.417 1.00 93.25 360 GLN A O 1
ATOM 2956 N N . GLN A 1 361 ? 32.945 6.000 14.938 1.00 94.12 361 GLN A N 1
ATOM 2957 C CA . GLN A 1 361 ? 32.528 4.948 15.860 1.00 94.12 361 GLN A CA 1
ATOM 2958 C C . GLN A 1 361 ? 33.633 3.909 16.048 1.00 94.12 361 GLN A C 1
ATOM 2960 O O . GLN A 1 361 ? 34.351 3.566 15.105 1.00 94.12 361 GLN A O 1
ATOM 2965 N N . SER A 1 362 ? 33.705 3.331 17.245 1.00 94.12 362 SER A N 1
ATOM 2966 C CA . SER A 1 362 ? 34.517 2.139 17.495 1.00 94.12 362 SER A CA 1
ATOM 2967 C C . SER A 1 362 ? 34.020 0.937 16.683 1.00 94.12 362 SER A C 1
ATOM 2969 O O . SER A 1 362 ? 32.843 0.843 16.322 1.00 94.12 362 SER A O 1
ATOM 2971 N N . ASP A 1 363 ? 34.898 -0.039 16.439 1.00 92.69 363 ASP A N 1
ATOM 2972 C CA . ASP A 1 363 ? 34.525 -1.260 15.712 1.00 92.69 363 ASP A CA 1
ATOM 2973 C C . ASP A 1 363 ? 33.414 -2.047 16.427 1.00 92.69 363 ASP A C 1
ATOM 2975 O O . ASP A 1 363 ? 32.561 -2.652 15.774 1.00 92.69 363 ASP A O 1
ATOM 2979 N N . SER A 1 364 ? 33.364 -1.998 17.763 1.00 94.44 364 SER A N 1
ATOM 2980 C CA . SER A 1 364 ? 32.291 -2.618 18.550 1.00 94.44 364 SER A CA 1
ATOM 2981 C C . SER A 1 364 ? 30.942 -1.919 18.385 1.00 94.44 364 SER A C 1
ATOM 2983 O O . SER A 1 364 ? 29.913 -2.588 18.266 1.00 94.44 364 SER A O 1
ATOM 2985 N N . GLU A 1 365 ? 30.933 -0.584 18.358 1.00 94.94 365 GLU A N 1
ATOM 2986 C CA . GLU A 1 365 ? 29.716 0.205 18.136 1.00 94.94 365 GLU A CA 1
ATOM 2987 C C . GLU A 1 365 ? 29.186 -0.017 16.720 1.00 94.94 365 GLU A C 1
ATOM 2989 O O . GLU A 1 365 ? 27.999 -0.291 16.544 1.00 94.94 365 GLU A O 1
ATOM 2994 N N . TRP A 1 366 ? 30.079 -0.000 15.726 1.00 94.75 366 TRP A N 1
ATOM 2995 C CA . TRP A 1 366 ? 29.735 -0.308 14.341 1.00 94.75 366 TRP A CA 1
ATOM 2996 C C . TRP A 1 366 ? 29.169 -1.720 14.184 1.00 94.75 366 TRP A C 1
ATOM 2998 O O . TRP A 1 366 ? 28.123 -1.894 13.567 1.00 94.75 366 TRP A O 1
ATOM 3008 N N . THR A 1 367 ? 29.822 -2.727 14.771 1.00 93.94 367 THR A N 1
ATOM 3009 C CA . THR A 1 367 ? 29.361 -4.124 14.698 1.00 93.94 367 THR A CA 1
ATOM 3010 C C . THR A 1 367 ? 27.962 -4.273 15.292 1.00 93.94 367 THR A C 1
ATOM 3012 O O . THR A 1 367 ? 27.106 -4.922 14.697 1.00 93.94 367 THR A O 1
ATOM 3015 N N . THR A 1 368 ? 27.712 -3.633 16.437 1.00 93.62 368 THR A N 1
ATOM 3016 C CA . THR A 1 368 ? 26.397 -3.654 17.096 1.00 93.62 368 THR A CA 1
ATOM 3017 C C . THR A 1 368 ? 25.336 -2.972 16.236 1.00 93.62 368 THR A C 1
ATOM 3019 O O . THR A 1 368 ? 24.253 -3.519 16.036 1.00 93.62 368 THR A O 1
ATOM 3022 N N . PHE A 1 369 ? 25.647 -1.791 15.696 1.00 93.50 369 PHE A N 1
ATOM 3023 C CA . PHE A 1 369 ? 24.764 -1.088 14.770 1.00 93.50 369 PHE A CA 1
ATOM 3024 C C . PHE A 1 369 ? 24.439 -1.953 13.549 1.00 93.50 369 PHE A C 1
ATOM 3026 O O . PHE A 1 369 ? 23.266 -2.128 13.235 1.00 93.50 369 PHE A O 1
ATOM 3033 N N . TRP A 1 370 ? 25.456 -2.523 12.897 1.00 92.94 370 TRP A N 1
ATOM 3034 C CA . TRP A 1 370 ? 25.286 -3.303 11.674 1.00 92.94 370 TRP A CA 1
ATOM 3035 C C . TRP A 1 370 ? 24.424 -4.542 11.906 1.00 92.94 370 TRP A C 1
ATOM 3037 O O . TRP A 1 370 ? 23.515 -4.801 11.127 1.00 92.94 370 TRP A O 1
ATOM 3047 N N . GLN A 1 371 ? 24.649 -5.266 13.007 1.00 90.81 371 GLN A N 1
ATOM 3048 C CA . GLN A 1 371 ? 23.830 -6.424 13.373 1.00 90.81 371 GLN A CA 1
ATOM 3049 C C . GLN A 1 371 ? 22.356 -6.052 13.564 1.00 90.81 371 GLN A C 1
ATOM 3051 O O . GLN A 1 371 ? 21.478 -6.765 13.081 1.00 90.81 371 GLN A O 1
ATOM 3056 N N . ASN A 1 372 ? 22.078 -4.933 14.238 1.00 87.75 372 ASN A N 1
ATOM 3057 C CA . ASN A 1 372 ? 20.708 -4.457 14.430 1.00 87.75 372 ASN A CA 1
ATOM 3058 C C . ASN A 1 372 ? 20.083 -4.001 13.107 1.00 87.75 372 ASN A C 1
ATOM 3060 O O . ASN A 1 372 ? 18.958 -4.382 12.799 1.00 87.75 372 ASN A O 1
ATOM 3064 N N . PHE A 1 373 ? 20.829 -3.231 12.314 1.00 88.19 373 PHE A N 1
ATOM 3065 C CA . PHE A 1 373 ? 20.412 -2.748 11.001 1.00 88.19 373 PHE A CA 1
ATOM 3066 C C . PHE A 1 373 ? 20.062 -3.905 10.058 1.00 88.19 373 PHE A C 1
ATOM 3068 O O . PHE A 1 373 ? 18.971 -3.929 9.496 1.00 88.19 373 PHE A O 1
ATOM 3075 N N . GLU A 1 374 ? 20.952 -4.888 9.923 1.00 87.62 374 GLU A N 1
ATOM 3076 C CA . GLU A 1 374 ? 20.754 -6.049 9.057 1.00 87.62 374 GLU A CA 1
ATOM 3077 C C . GLU A 1 374 ? 19.556 -6.891 9.518 1.00 87.62 374 GLU A C 1
ATOM 3079 O O . GLU A 1 374 ? 18.696 -7.250 8.710 1.00 87.62 374 GLU A O 1
ATOM 3084 N N . ALA A 1 375 ? 19.449 -7.145 10.827 1.00 84.75 375 ALA A N 1
ATOM 3085 C CA . ALA A 1 375 ? 18.316 -7.868 11.392 1.00 84.75 375 ALA A CA 1
ATOM 3086 C C . ALA A 1 375 ? 16.989 -7.140 11.139 1.00 84.75 375 ALA A C 1
ATOM 3088 O O . ALA A 1 375 ? 16.000 -7.774 10.775 1.00 84.75 375 ALA A O 1
ATOM 3089 N N . ASP A 1 376 ? 16.945 -5.820 11.311 1.00 80.50 376 ASP A N 1
ATOM 3090 C CA . ASP A 1 376 ? 15.729 -5.031 11.107 1.00 80.50 376 ASP A CA 1
ATOM 3091 C C . ASP A 1 376 ? 15.346 -4.921 9.632 1.00 80.50 376 ASP A C 1
ATOM 3093 O O . ASP A 1 376 ? 14.156 -4.970 9.303 1.00 80.50 376 ASP A O 1
ATOM 3097 N N . ALA A 1 377 ? 16.338 -4.844 8.744 1.00 80.88 377 ALA A N 1
ATOM 3098 C CA . ALA A 1 377 ? 16.116 -4.793 7.312 1.00 80.88 377 ALA A CA 1
ATOM 3099 C C . ALA A 1 377 ? 15.410 -6.066 6.823 1.00 80.88 377 ALA A C 1
ATOM 3101 O O . ALA A 1 377 ? 14.352 -5.976 6.201 1.00 80.88 377 ALA A O 1
ATOM 3102 N N . PHE A 1 378 ? 15.905 -7.254 7.184 1.00 80.44 378 PHE A N 1
ATOM 3103 C CA . PHE A 1 378 ? 15.316 -8.520 6.727 1.00 80.44 378 PHE A CA 1
ATOM 3104 C C . PHE A 1 378 ? 14.061 -8.949 7.494 1.00 80.44 378 PHE A C 1
ATOM 3106 O O . PHE A 1 378 ? 13.169 -9.556 6.903 1.00 80.44 378 PHE A O 1
ATOM 3113 N N . ARG A 1 379 ? 13.915 -8.569 8.772 1.00 77.62 379 ARG A N 1
ATOM 3114 C CA . ARG A 1 379 ? 12.702 -8.863 9.563 1.00 77.62 379 ARG A CA 1
ATOM 3115 C C . ARG A 1 379 ? 11.428 -8.298 8.928 1.00 77.62 379 ARG A C 1
ATOM 3117 O O . ARG A 1 379 ? 10.363 -8.899 9.069 1.00 77.62 379 ARG A O 1
ATOM 3124 N N . SER A 1 380 ? 11.551 -7.186 8.197 1.00 68.50 380 SER A N 1
ATOM 3125 C CA . SER A 1 380 ? 10.435 -6.506 7.523 1.00 68.50 380 SER A CA 1
ATOM 3126 C C . SER A 1 380 ? 9.662 -7.373 6.519 1.00 68.50 380 SER A C 1
ATOM 3128 O O . SER A 1 380 ? 8.486 -7.113 6.256 1.00 68.50 380 SER A O 1
ATOM 3130 N N . GLY A 1 381 ? 10.278 -8.442 6.006 1.00 73.12 381 GLY A N 1
ATOM 3131 C CA . GLY A 1 381 ? 9.636 -9.370 5.078 1.00 73.12 381 GLY A CA 1
ATOM 3132 C C . GLY A 1 381 ? 8.684 -10.385 5.725 1.00 73.12 381 GLY A C 1
ATOM 3133 O O . GLY A 1 381 ? 7.882 -10.996 5.025 1.00 73.12 381 GLY A O 1
ATOM 3134 N N . SER A 1 382 ? 8.694 -10.546 7.054 1.00 70.38 382 SER A N 1
ATOM 3135 C CA . SER A 1 382 ? 7.986 -11.637 7.757 1.00 70.38 382 SER A CA 1
ATOM 3136 C C . SER A 1 382 ? 6.449 -11.632 7.634 1.00 70.38 382 SER A C 1
ATOM 3138 O O . SER A 1 382 ? 5.785 -12.624 7.936 1.00 70.38 382 SER A O 1
ATOM 3140 N N . TRP A 1 383 ? 5.848 -10.520 7.200 1.00 75.38 383 TRP A N 1
ATOM 3141 C CA . TRP A 1 383 ? 4.402 -10.394 6.942 1.00 75.38 383 TRP A CA 1
ATOM 3142 C C . TRP A 1 383 ? 4.023 -10.448 5.471 1.00 75.38 383 TRP A C 1
ATOM 3144 O O . TRP A 1 383 ? 2.878 -10.170 5.102 1.00 75.38 383 TRP A O 1
ATOM 3154 N N . ILE A 1 384 ? 4.981 -10.816 4.634 1.00 80.94 384 ILE A N 1
ATOM 3155 C CA . ILE A 1 384 ? 4.854 -10.704 3.201 1.00 80.94 384 ILE A CA 1
ATOM 3156 C C . ILE A 1 384 ? 4.832 -12.096 2.608 1.00 80.94 384 ILE A C 1
ATOM 3158 O O . ILE A 1 384 ? 5.772 -12.882 2.706 1.00 80.94 384 ILE A O 1
ATOM 3162 N N . GLN A 1 385 ? 3.700 -12.409 1.991 1.00 83.25 385 GLN A N 1
ATOM 3163 C CA . GLN A 1 385 ? 3.470 -13.716 1.413 1.00 83.25 385 GLN A CA 1
ATOM 3164 C C . GLN A 1 385 ? 4.538 -14.039 0.365 1.00 83.25 385 GLN A C 1
ATOM 3166 O O . GLN A 1 385 ? 4.723 -13.298 -0.599 1.00 83.25 385 GLN A O 1
ATOM 3171 N N . GLY A 1 386 ? 5.211 -15.172 0.560 1.00 85.50 386 GLY A N 1
ATOM 3172 C CA . GLY A 1 386 ? 6.291 -15.642 -0.302 1.00 85.50 386 GLY A CA 1
ATOM 3173 C C . GLY A 1 386 ? 7.691 -15.233 0.162 1.00 85.50 386 GLY A C 1
ATOM 3174 O O . GLY A 1 386 ? 8.655 -15.802 -0.349 1.00 85.50 386 GLY A O 1
ATOM 3175 N N . PHE A 1 387 ? 7.830 -14.336 1.144 1.00 86.81 387 PHE A N 1
ATOM 3176 C CA . PHE A 1 387 ? 9.140 -13.877 1.610 1.00 86.81 387 PHE A CA 1
ATOM 3177 C C . PHE A 1 387 ? 9.997 -15.012 2.178 1.00 86.81 387 PHE A C 1
ATOM 3179 O O . PHE A 1 387 ? 11.144 -15.155 1.770 1.00 86.81 387 PHE A O 1
ATOM 3186 N N . ASP A 1 388 ? 9.425 -15.894 3.001 1.00 88.50 388 ASP A N 1
ATOM 3187 C CA . ASP A 1 388 ? 10.131 -17.032 3.620 1.00 88.50 388 ASP A CA 1
ATOM 3188 C C . ASP A 1 388 ? 10.897 -17.898 2.601 1.00 88.50 388 ASP A C 1
ATOM 3190 O O . ASP A 1 388 ? 11.939 -18.482 2.888 1.00 88.50 388 ASP A O 1
ATOM 3194 N N . SER A 1 389 ? 10.391 -17.980 1.367 1.00 87.25 389 SER A N 1
ATOM 3195 C CA . SER A 1 389 ? 11.020 -18.777 0.308 1.00 87.25 389 SER A CA 1
ATOM 3196 C C . SER A 1 389 ? 12.214 -18.100 -0.376 1.00 87.25 389 SER A C 1
ATOM 3198 O O . SER A 1 389 ? 12.966 -18.768 -1.085 1.00 87.25 389 SER A O 1
ATOM 3200 N N . ILE A 1 390 ? 12.398 -16.795 -0.165 1.00 85.00 390 ILE A N 1
ATOM 3201 C CA . ILE A 1 390 ? 13.536 -16.011 -0.663 1.00 85.00 390 ILE A CA 1
ATOM 3202 C C . ILE A 1 390 ? 14.432 -15.492 0.473 1.00 85.00 390 ILE A C 1
ATOM 3204 O O . ILE A 1 390 ? 15.583 -15.149 0.214 1.00 85.00 390 ILE A O 1
ATOM 3208 N N . GLU A 1 391 ? 13.952 -15.486 1.720 1.00 86.94 391 GLU A N 1
ATOM 3209 C CA . GLU A 1 391 ? 14.631 -14.952 2.909 1.00 86.94 391 GLU A CA 1
ATOM 3210 C C . GLU A 1 391 ? 16.042 -15.522 3.090 1.00 86.94 391 GLU A C 1
ATOM 3212 O O . GLU A 1 391 ? 16.998 -14.774 3.261 1.00 86.94 391 GLU A O 1
ATOM 3217 N N . ALA A 1 392 ? 16.212 -16.840 2.947 1.00 84.69 392 ALA A N 1
ATOM 3218 C CA . ALA A 1 392 ? 17.506 -17.510 3.127 1.00 84.69 392 ALA A CA 1
ATOM 3219 C C . ALA A 1 392 ? 18.602 -17.060 2.135 1.00 84.69 392 ALA A C 1
ATOM 3221 O O . ALA A 1 392 ? 19.761 -17.461 2.258 1.00 84.69 392 ALA A O 1
ATOM 3222 N N . LYS A 1 393 ? 18.231 -16.293 1.105 1.00 82.75 393 LYS A N 1
ATOM 3223 C CA . LYS A 1 393 ? 19.127 -15.733 0.087 1.00 82.75 393 LYS A CA 1
ATOM 3224 C C . LYS A 1 393 ? 19.254 -14.214 0.182 1.00 82.75 393 LYS A C 1
ATOM 3226 O O . LYS A 1 393 ? 20.012 -13.634 -0.591 1.00 82.75 393 LYS A O 1
ATOM 3231 N N . ALA A 1 394 ? 18.545 -13.582 1.105 1.00 84.44 394 ALA A N 1
ATOM 3232 C CA . ALA A 1 394 ? 18.597 -12.150 1.320 1.00 84.44 394 ALA A CA 1
ATOM 3233 C C . ALA A 1 394 ? 19.917 -11.782 2.035 1.00 84.44 394 ALA A C 1
ATOM 3235 O O . ALA A 1 394 ? 20.288 -12.418 3.020 1.00 84.44 394 ALA A O 1
ATOM 3236 N N . THR A 1 395 ? 20.680 -10.816 1.514 1.00 84.81 395 THR A N 1
ATOM 3237 C CA . THR A 1 395 ? 21.969 -10.395 2.096 1.00 84.81 395 THR A CA 1
ATOM 3238 C C . THR A 1 395 ? 22.303 -8.945 1.764 1.00 84.81 395 THR A C 1
ATOM 3240 O O . THR A 1 395 ? 22.014 -8.478 0.666 1.00 84.81 395 THR A O 1
ATOM 3243 N N . LEU A 1 396 ? 22.940 -8.221 2.684 1.00 86.88 396 LEU A N 1
ATOM 3244 C CA . LEU A 1 396 ? 23.504 -6.904 2.395 1.00 86.88 396 LEU A CA 1
ATOM 3245 C C . LEU A 1 396 ? 25.012 -7.037 2.191 1.00 86.88 396 LEU A C 1
ATOM 3247 O O . LEU A 1 396 ? 25.734 -7.524 3.058 1.00 86.88 396 LEU A O 1
ATOM 3251 N N . HIS A 1 397 ? 25.504 -6.599 1.033 1.00 86.75 397 HIS A N 1
ATOM 3252 C CA . HIS A 1 397 ? 26.932 -6.613 0.743 1.00 86.75 397 HIS A CA 1
ATOM 3253 C C . HIS A 1 397 ? 27.576 -5.325 1.250 1.00 86.75 397 HIS A C 1
ATOM 3255 O O . HIS A 1 397 ? 27.526 -4.291 0.583 1.00 86.75 397 HIS A O 1
ATOM 3261 N N . ILE A 1 398 ? 28.157 -5.392 2.445 1.00 90.81 398 ILE A N 1
ATOM 3262 C CA . ILE A 1 398 ? 28.832 -4.257 3.068 1.00 90.81 398 ILE A CA 1
ATOM 3263 C C . ILE A 1 398 ? 30.205 -3.980 2.440 1.00 90.81 398 ILE A C 1
ATOM 3265 O O . ILE A 1 398 ? 31.002 -4.893 2.231 1.00 90.81 398 ILE A O 1
ATOM 3269 N N . ILE A 1 399 ? 30.492 -2.700 2.202 1.00 93.19 399 ILE A N 1
ATOM 3270 C CA . ILE A 1 399 ? 31.805 -2.169 1.825 1.00 93.19 399 ILE A CA 1
ATOM 3271 C C . ILE A 1 399 ? 32.183 -1.089 2.836 1.00 93.19 399 ILE A C 1
ATOM 3273 O O . ILE A 1 399 ? 31.459 -0.104 2.994 1.00 93.19 399 ILE A O 1
ATOM 3277 N N . ASP A 1 400 ? 33.322 -1.240 3.511 1.00 95.94 400 ASP A N 1
ATOM 3278 C CA . ASP A 1 400 ? 33.888 -0.147 4.301 1.00 95.94 400 ASP A CA 1
ATOM 3279 C C . ASP A 1 400 ? 34.572 0.843 3.353 1.00 95.94 400 ASP A C 1
ATOM 3281 O O . ASP A 1 400 ? 35.499 0.479 2.628 1.00 95.94 400 ASP A O 1
ATOM 3285 N N . GLY A 1 401 ? 34.112 2.098 3.325 1.00 96.06 401 GLY A N 1
ATOM 3286 C CA . GLY A 1 401 ? 34.678 3.106 2.431 1.00 96.06 401 GLY A CA 1
ATOM 3287 C C . GLY A 1 401 ? 36.184 3.306 2.641 1.00 96.06 401 GLY A C 1
ATOM 3288 O O . GLY A 1 401 ? 36.897 3.594 1.680 1.00 96.06 401 GLY A O 1
ATOM 3289 N N . ARG A 1 402 ? 36.707 3.048 3.850 1.00 95.88 402 ARG A N 1
ATOM 3290 C CA . ARG A 1 402 ? 38.149 3.124 4.150 1.00 95.88 402 ARG A CA 1
ATOM 3291 C C . ARG A 1 402 ? 38.964 2.108 3.354 1.00 95.88 402 ARG A C 1
ATOM 3293 O O . ARG A 1 402 ? 40.048 2.448 2.885 1.00 95.88 402 ARG A O 1
ATOM 3300 N N . ASP A 1 403 ? 38.425 0.908 3.147 1.00 96.31 403 ASP A N 1
ATOM 3301 C CA . ASP A 1 403 ? 39.113 -0.185 2.447 1.00 96.31 403 ASP A CA 1
ATOM 3302 C C . ASP A 1 403 ? 39.278 0.101 0.948 1.00 96.31 403 ASP A C 1
ATOM 3304 O O . ASP A 1 403 ? 40.176 -0.434 0.297 1.00 96.31 403 ASP A O 1
ATOM 3308 N N . VAL A 1 404 ? 38.436 0.982 0.402 1.00 96.00 404 VAL A N 1
ATOM 3309 C CA . VAL A 1 404 ? 38.437 1.392 -1.011 1.00 96.00 404 VAL A CA 1
ATOM 3310 C C . VAL A 1 404 ? 38.867 2.851 -1.215 1.00 96.00 404 VAL A C 1
ATOM 3312 O O . VAL A 1 404 ? 38.751 3.387 -2.316 1.00 96.00 404 VAL A O 1
ATOM 3315 N N . GLY A 1 405 ? 39.398 3.500 -0.172 1.00 96.50 405 GLY A N 1
ATOM 3316 C CA . GLY A 1 405 ? 39.952 4.856 -0.245 1.00 96.50 405 GLY A CA 1
ATOM 3317 C C . GLY A 1 405 ? 38.916 5.979 -0.373 1.00 96.50 405 GLY A C 1
ATOM 3318 O O . GLY A 1 405 ? 39.246 7.048 -0.885 1.00 96.50 405 GLY A O 1
ATOM 3319 N N . ILE A 1 406 ? 37.679 5.756 0.074 1.00 97.81 406 ILE A N 1
ATOM 3320 C CA . ILE A 1 406 ? 36.593 6.744 0.069 1.00 97.81 406 ILE A CA 1
ATOM 3321 C C . ILE A 1 406 ? 36.601 7.547 1.389 1.00 97.81 406 ILE A C 1
ATOM 3323 O O . ILE A 1 406 ? 36.507 6.948 2.468 1.00 97.81 406 ILE A O 1
ATOM 3327 N N . PRO A 1 407 ? 36.689 8.893 1.344 1.00 96.81 407 PRO A N 1
ATOM 3328 C CA . PRO A 1 407 ? 36.588 9.745 2.533 1.00 96.81 407 PRO A CA 1
ATOM 3329 C C . PRO A 1 407 ? 35.245 9.621 3.273 1.00 96.81 407 PRO A C 1
ATOM 3331 O O . PRO A 1 407 ? 34.241 9.191 2.709 1.00 96.81 407 PRO A O 1
ATOM 3334 N N . GLU A 1 408 ? 35.214 10.016 4.551 1.00 95.62 408 GLU A N 1
ATOM 3335 C CA . GLU A 1 408 ? 33.981 9.983 5.353 1.00 95.62 408 GLU A CA 1
ATOM 3336 C C . GLU A 1 408 ? 32.912 10.888 4.722 1.00 95.62 408 GLU A C 1
ATOM 3338 O O . GLU A 1 408 ? 33.203 12.029 4.364 1.00 95.62 408 GLU A O 1
ATOM 3343 N N . GLY A 1 409 ? 31.685 10.382 4.578 1.00 94.00 409 GLY A N 1
ATOM 3344 C CA . GLY A 1 409 ? 30.565 11.115 3.981 1.00 94.00 409 GLY A CA 1
ATOM 3345 C C . GLY A 1 409 ? 30.649 11.387 2.470 1.00 94.00 409 GLY A C 1
ATOM 3346 O O . GLY A 1 409 ? 29.751 12.037 1.942 1.00 94.00 409 GLY A O 1
ATOM 3347 N N . ASP A 1 410 ? 31.672 10.910 1.750 1.00 95.69 410 ASP A N 1
ATOM 3348 C CA . ASP A 1 410 ? 31.827 11.182 0.311 1.00 95.69 410 ASP A CA 1
ATOM 3349 C C . ASP A 1 410 ? 30.975 10.236 -0.558 1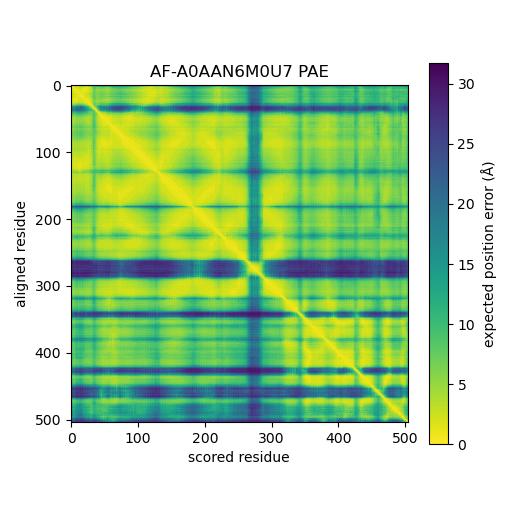.00 95.69 410 ASP A C 1
ATOM 3351 O O . ASP A 1 410 ? 31.430 9.211 -1.079 1.00 95.69 410 ASP A O 1
ATOM 3355 N N . ILE A 1 411 ? 29.698 10.597 -0.715 1.00 93.56 411 ILE A N 1
ATOM 3356 C CA . ILE A 1 411 ? 28.721 9.841 -1.509 1.00 93.56 411 ILE A CA 1
ATOM 3357 C C . ILE A 1 411 ? 29.099 9.818 -2.997 1.00 93.56 411 ILE A C 1
ATOM 3359 O O . ILE A 1 411 ? 28.898 8.801 -3.664 1.00 93.56 411 ILE A O 1
ATOM 3363 N N . GLN A 1 412 ? 29.697 10.886 -3.533 1.00 92.88 412 GLN A N 1
ATOM 3364 C CA . GLN A 1 412 ? 30.080 10.933 -4.946 1.00 92.88 412 GLN A CA 1
ATOM 3365 C C . GLN A 1 412 ? 31.221 9.955 -5.254 1.00 92.88 412 GLN A C 1
ATOM 3367 O O . GLN A 1 412 ? 31.199 9.276 -6.285 1.00 92.88 412 GLN A O 1
ATOM 3372 N N . ALA A 1 413 ? 32.204 9.834 -4.359 1.00 95.06 413 ALA A N 1
ATOM 3373 C CA . ALA A 1 413 ? 33.241 8.816 -4.477 1.00 95.06 413 ALA A CA 1
ATOM 3374 C C . ALA A 1 413 ? 32.655 7.395 -4.398 1.00 95.06 413 ALA A C 1
ATOM 3376 O O . ALA A 1 413 ? 33.056 6.534 -5.188 1.00 95.06 413 ALA A O 1
ATOM 3377 N N . ALA A 1 414 ? 31.653 7.164 -3.541 1.00 94.44 414 ALA A N 1
ATOM 3378 C CA . ALA A 1 414 ? 30.923 5.895 -3.492 1.00 94.44 414 ALA A CA 1
ATOM 3379 C C . ALA A 1 414 ? 30.148 5.600 -4.788 1.00 94.44 414 ALA A C 1
ATOM 3381 O O . ALA A 1 414 ? 30.271 4.489 -5.306 1.00 94.44 414 ALA A O 1
ATOM 3382 N N . LYS A 1 415 ? 29.450 6.586 -5.379 1.00 92.19 415 LYS A N 1
ATOM 3383 C CA . LYS A 1 415 ? 28.799 6.453 -6.702 1.00 92.19 415 LYS A CA 1
ATOM 3384 C C . LYS A 1 415 ? 29.810 6.036 -7.768 1.00 92.19 415 LYS A C 1
ATOM 3386 O O . LYS A 1 415 ? 29.609 5.053 -8.477 1.00 92.19 415 LYS A O 1
ATOM 3391 N N . ASN A 1 416 ? 30.940 6.739 -7.833 1.00 91.81 416 ASN A N 1
ATOM 3392 C CA . ASN A 1 416 ? 32.000 6.466 -8.801 1.00 91.81 416 ASN A CA 1
ATOM 3393 C C . ASN A 1 416 ? 32.606 5.066 -8.632 1.00 91.81 416 ASN A C 1
ATOM 3395 O O . ASN A 1 416 ? 32.905 4.403 -9.629 1.00 91.81 416 ASN A O 1
ATOM 3399 N N . HIS A 1 417 ? 32.820 4.621 -7.390 1.00 93.00 417 HIS A N 1
ATOM 3400 C CA . HIS A 1 417 ? 33.303 3.272 -7.107 1.00 93.00 417 HIS A CA 1
ATOM 3401 C C . HIS A 1 417 ? 32.253 2.226 -7.495 1.00 93.00 417 HIS A C 1
ATOM 3403 O O . HIS A 1 417 ? 32.576 1.276 -8.203 1.00 93.00 417 HIS A O 1
ATOM 3409 N N . PHE A 1 418 ? 30.989 2.428 -7.115 1.00 90.38 418 PHE A N 1
ATOM 3410 C CA . PHE A 1 418 ? 29.904 1.502 -7.421 1.00 90.38 418 PHE A CA 1
ATOM 3411 C C . PHE A 1 418 ? 29.740 1.284 -8.930 1.00 90.38 418 PHE A C 1
ATOM 3413 O O . PHE A 1 418 ? 29.793 0.140 -9.381 1.00 90.38 418 PHE A O 1
ATOM 3420 N N . SER A 1 419 ? 29.656 2.359 -9.721 1.00 87.19 419 SER A N 1
ATOM 3421 C CA . SER A 1 419 ? 29.476 2.275 -11.178 1.00 87.19 419 SER A CA 1
ATOM 3422 C C . SER A 1 419 ? 30.644 1.590 -11.898 1.00 87.19 419 SER A C 1
ATOM 3424 O O . SER A 1 419 ? 30.450 0.976 -12.946 1.00 87.19 419 SER A O 1
ATOM 3426 N N . LYS A 1 420 ? 31.865 1.666 -11.350 1.00 86.31 420 LYS A N 1
ATOM 3427 C CA . LYS A 1 420 ? 33.050 0.983 -11.902 1.00 86.31 420 LYS A CA 1
ATOM 3428 C C . LYS A 1 420 ? 33.121 -0.485 -11.490 1.00 86.31 420 LYS A C 1
ATOM 3430 O O . LYS A 1 420 ? 33.474 -1.333 -12.307 1.00 86.31 420 LYS A O 1
ATOM 3435 N N . THR A 1 421 ? 32.809 -0.776 -10.231 1.00 82.81 421 THR A N 1
ATOM 3436 C CA . THR A 1 421 ? 32.994 -2.099 -9.624 1.00 82.81 421 THR A CA 1
ATOM 3437 C C . THR A 1 421 ? 31.840 -3.046 -9.953 1.00 82.81 421 THR A C 1
ATOM 3439 O O . THR A 1 421 ? 32.066 -4.226 -10.212 1.00 82.81 421 THR A O 1
ATOM 3442 N N . TYR A 1 422 ? 30.608 -2.540 -10.020 1.00 76.50 422 TYR A N 1
ATOM 3443 C CA . TYR A 1 422 ? 29.393 -3.344 -10.175 1.00 76.50 422 TYR A CA 1
ATOM 3444 C C . TYR A 1 422 ? 28.764 -3.233 -11.570 1.00 76.50 422 TYR A C 1
ATOM 3446 O O . TYR A 1 422 ? 27.546 -3.211 -11.724 1.00 76.50 422 TYR A O 1
ATOM 3454 N N . THR A 1 423 ? 29.602 -3.244 -12.613 1.00 64.44 423 THR A N 1
ATOM 3455 C CA . THR A 1 423 ? 29.158 -3.296 -14.023 1.00 64.44 423 THR A CA 1
ATOM 3456 C C . THR A 1 423 ? 28.395 -4.587 -14.360 1.00 64.44 423 THR A C 1
ATOM 3458 O O . THR A 1 423 ? 27.521 -4.595 -15.227 1.00 64.44 423 THR A O 1
ATOM 3461 N N . THR A 1 424 ? 28.671 -5.668 -13.623 1.00 57.94 424 THR A N 1
ATOM 3462 C CA . THR A 1 424 ? 27.867 -6.895 -13.541 1.00 57.94 424 THR A CA 1
ATOM 3463 C C . THR A 1 424 ? 27.808 -7.336 -12.077 1.00 57.94 424 THR A C 1
ATOM 3465 O O . THR A 1 424 ? 28.822 -7.766 -11.529 1.00 57.94 424 THR A O 1
ATOM 3468 N N . LEU A 1 425 ? 26.654 -7.193 -11.418 1.00 53.47 425 LEU A N 1
ATOM 3469 C CA . LEU A 1 425 ? 26.518 -7.511 -9.990 1.00 53.47 425 LEU A CA 1
ATOM 3470 C C . LEU A 1 425 ? 26.813 -9.000 -9.685 1.00 53.47 425 LEU A C 1
ATOM 3472 O O . LEU A 1 425 ? 26.429 -9.862 -10.478 1.00 53.47 425 LEU A O 1
ATOM 3476 N N . PRO A 1 426 ? 27.455 -9.308 -8.538 1.00 48.47 426 PRO A N 1
ATOM 3477 C CA . PRO A 1 426 ? 27.657 -10.675 -8.045 1.00 48.47 426 PRO A CA 1
ATOM 3478 C C . PRO A 1 426 ? 26.410 -11.280 -7.370 1.00 48.47 426 PRO A C 1
ATOM 3480 O O . PRO A 1 426 ? 26.348 -12.493 -7.185 1.00 48.47 426 PRO A O 1
ATOM 3483 N N . THR A 1 427 ? 25.427 -10.452 -7.003 1.00 52.97 427 THR A N 1
ATOM 3484 C CA . THR A 1 427 ? 24.052 -10.859 -6.654 1.00 52.97 427 THR A CA 1
ATOM 3485 C C . THR A 1 427 ? 23.258 -11.128 -7.931 1.00 52.97 427 THR A C 1
ATOM 3487 O O . THR A 1 427 ? 23.759 -10.790 -9.000 1.00 52.97 427 THR A O 1
ATOM 3490 N N . LEU A 1 428 ? 22.057 -11.734 -7.853 1.00 53.84 428 LEU A N 1
ATOM 3491 C CA . LEU A 1 428 ? 21.164 -11.968 -9.012 1.00 53.84 428 LEU A CA 1
ATOM 3492 C C . LEU A 1 428 ? 21.225 -10.784 -9.986 1.00 53.84 428 LEU A C 1
ATOM 3494 O O . LEU A 1 428 ? 20.606 -9.739 -9.760 1.00 53.84 428 LEU A O 1
ATOM 3498 N N . GLY A 1 429 ? 22.046 -10.933 -11.029 1.00 45.00 429 GLY A N 1
ATOM 3499 C CA . GLY A 1 429 ? 22.501 -9.797 -11.808 1.00 45.00 429 GLY A CA 1
ATOM 3500 C C . GLY A 1 429 ? 21.289 -9.082 -12.380 1.00 45.00 429 GLY A C 1
ATOM 3501 O O . GLY A 1 429 ? 20.418 -9.735 -12.951 1.00 45.00 429 GLY A O 1
ATOM 3502 N N . ARG A 1 430 ? 21.249 -7.749 -12.260 1.00 50.09 430 ARG A N 1
ATOM 3503 C CA . ARG A 1 430 ? 20.243 -6.833 -12.847 1.00 50.09 430 ARG A CA 1
ATOM 3504 C C . ARG A 1 430 ? 19.063 -6.400 -11.969 1.00 50.09 430 ARG A C 1
ATOM 3506 O O . ARG A 1 430 ? 18.098 -5.898 -12.541 1.00 50.09 430 ARG A O 1
ATOM 3513 N N . ILE A 1 431 ? 19.024 -6.620 -10.653 1.00 53.22 431 ILE A N 1
ATOM 3514 C CA . ILE A 1 431 ? 17.908 -6.036 -9.870 1.00 53.22 431 ILE A CA 1
ATOM 3515 C C . ILE A 1 431 ? 18.202 -4.564 -9.556 1.00 53.22 431 ILE A C 1
ATOM 3517 O O . ILE A 1 431 ? 17.355 -3.729 -9.848 1.00 53.22 431 ILE A O 1
ATOM 3521 N N . TRP A 1 432 ? 19.417 -4.234 -9.105 1.00 62.03 432 TRP A N 1
ATOM 3522 C CA . TRP A 1 432 ? 19.779 -2.880 -8.656 1.00 62.03 432 TRP A CA 1
ATOM 3523 C C . TRP A 1 432 ? 21.133 -2.439 -9.219 1.00 62.03 432 TRP A C 1
ATOM 3525 O O . TRP A 1 432 ? 22.115 -2.313 -8.500 1.00 62.03 432 TRP A O 1
ATOM 3535 N N . THR A 1 433 ? 21.226 -2.276 -10.540 1.00 66.06 433 THR A N 1
ATOM 3536 C CA . THR A 1 433 ? 22.465 -1.796 -11.193 1.00 66.06 433 THR A CA 1
ATOM 3537 C C . THR A 1 433 ? 22.684 -0.300 -11.035 1.00 66.06 433 THR A C 1
ATOM 3539 O O . THR A 1 433 ? 23.759 0.182 -11.376 1.00 66.06 433 THR A O 1
ATOM 3542 N N . SER A 1 434 ? 21.663 0.411 -10.564 1.00 76.00 434 SER A N 1
ATOM 3543 C CA . SER A 1 434 ? 21.654 1.864 -10.510 1.00 76.00 434 SER A CA 1
ATOM 3544 C C . SER A 1 434 ? 21.573 2.414 -9.091 1.00 76.00 434 SER A C 1
ATOM 3546 O O . SER A 1 434 ? 21.802 3.603 -8.925 1.00 76.00 434 SER A O 1
ATOM 3548 N N . ASP A 1 435 ? 21.340 1.575 -8.078 1.00 85.44 435 ASP A N 1
ATOM 3549 C CA . ASP A 1 435 ? 21.084 2.030 -6.712 1.00 85.44 435 ASP A CA 1
ATOM 3550 C C . ASP A 1 435 ? 21.894 1.237 -5.683 1.00 85.44 435 ASP A C 1
ATOM 3552 O O . ASP A 1 435 ? 22.055 0.017 -5.793 1.00 85.44 435 ASP A O 1
ATOM 3556 N N . PHE A 1 436 ? 22.362 1.920 -4.641 1.00 88.94 436 PHE A N 1
ATOM 3557 C CA . PHE A 1 436 ? 23.039 1.307 -3.497 1.00 88.94 436 PHE A CA 1
ATOM 3558 C C . PHE A 1 436 ? 22.710 2.034 -2.193 1.00 88.94 436 PHE A C 1
ATOM 3560 O O . PHE A 1 436 ? 22.205 3.152 -2.199 1.00 88.94 436 PHE A O 1
ATOM 3567 N N . LEU A 1 437 ? 22.992 1.394 -1.060 1.00 92.06 437 LEU A N 1
ATOM 3568 C CA . LEU A 1 437 ? 22.761 1.961 0.266 1.00 92.06 437 LEU A CA 1
ATOM 3569 C C . LEU A 1 437 ? 24.030 2.616 0.819 1.00 92.06 437 LEU A C 1
ATOM 3571 O O . LEU A 1 437 ? 25.141 2.141 0.592 1.00 92.06 437 LEU A O 1
ATOM 3575 N N . VAL A 1 438 ? 23.863 3.666 1.612 1.00 94.50 438 VAL A N 1
ATOM 3576 C CA . VAL A 1 438 ? 24.925 4.350 2.349 1.00 94.50 438 VAL A CA 1
ATOM 3577 C C . VAL A 1 438 ? 24.517 4.493 3.808 1.00 94.50 438 VAL A C 1
ATOM 3579 O O . VAL A 1 438 ? 23.429 4.975 4.123 1.00 94.50 438 VAL A O 1
ATOM 3582 N N . VAL A 1 439 ? 25.435 4.122 4.697 1.00 95.25 439 VAL A N 1
ATOM 3583 C CA . VAL A 1 439 ? 25.384 4.461 6.117 1.00 95.25 439 VAL A CA 1
ATOM 3584 C C . VAL A 1 439 ? 26.373 5.593 6.371 1.00 95.25 439 VAL A C 1
ATOM 3586 O O . VAL A 1 439 ? 27.573 5.370 6.546 1.00 95.25 439 VAL A O 1
ATOM 3589 N N . ASP A 1 440 ? 25.857 6.815 6.373 1.00 94.06 440 ASP A N 1
ATOM 3590 C CA . ASP A 1 440 ? 26.573 8.013 6.802 1.00 94.06 440 ASP A CA 1
ATOM 3591 C C . ASP A 1 440 ? 26.347 8.287 8.302 1.00 94.06 440 ASP A C 1
ATOM 3593 O O . ASP A 1 440 ? 25.697 7.519 9.022 1.00 94.06 440 ASP A O 1
ATOM 3597 N N . HIS A 1 441 ? 26.893 9.398 8.798 1.00 93.00 441 HIS A N 1
ATOM 3598 C CA . HIS A 1 441 ? 26.759 9.771 10.205 1.00 93.00 441 HIS A CA 1
ATOM 3599 C C . HIS A 1 441 ? 25.293 9.988 10.626 1.00 93.00 441 HIS A C 1
ATOM 3601 O O . HIS A 1 441 ? 24.904 9.614 11.736 1.00 93.00 441 HIS A O 1
ATOM 3607 N N . ALA A 1 442 ? 24.467 10.562 9.746 1.00 89.56 442 ALA A N 1
ATOM 3608 C CA . ALA A 1 442 ? 23.053 10.805 10.018 1.00 89.56 442 ALA A CA 1
ATOM 3609 C C . ALA A 1 442 ? 22.270 9.484 10.114 1.00 89.56 442 ALA A C 1
ATOM 3611 O O . ALA A 1 442 ? 21.522 9.277 11.072 1.00 89.56 442 ALA A O 1
ATOM 3612 N N . SER A 1 443 ? 22.524 8.557 9.189 1.00 90.56 443 SER A N 1
ATOM 3613 C CA . SER A 1 443 ? 21.952 7.208 9.165 1.00 90.56 443 SER A CA 1
ATOM 3614 C C . SER A 1 443 ? 22.308 6.433 10.435 1.00 90.56 443 SER A C 1
ATOM 3616 O O . SER A 1 443 ? 21.430 5.887 11.105 1.00 90.56 443 SER A O 1
ATOM 3618 N N . TYR A 1 444 ? 23.582 6.455 10.839 1.00 92.62 444 TYR A N 1
ATOM 3619 C CA . TYR A 1 444 ? 24.032 5.832 12.086 1.00 92.62 444 TYR A CA 1
ATOM 3620 C C . TYR A 1 444 ? 23.354 6.444 13.323 1.00 92.62 444 TYR A C 1
ATOM 3622 O O . TYR A 1 444 ? 22.845 5.729 14.195 1.00 92.62 444 TYR A O 1
ATOM 3630 N N . THR A 1 445 ? 23.300 7.776 13.394 1.00 89.81 445 THR A N 1
ATOM 3631 C CA . THR A 1 445 ? 22.697 8.496 14.526 1.00 89.81 445 THR A CA 1
ATOM 3632 C C . THR A 1 445 ? 21.197 8.226 14.627 1.00 89.81 445 THR A C 1
ATOM 3634 O O . THR A 1 445 ? 20.681 8.053 15.727 1.00 89.81 445 THR A O 1
ATOM 3637 N N . SER A 1 446 ? 20.498 8.095 13.496 1.00 86.50 446 SER A N 1
ATOM 3638 C CA . SER A 1 446 ? 19.057 7.810 13.476 1.00 86.50 446 SER A CA 1
ATOM 3639 C C . SER A 1 446 ? 18.678 6.478 14.142 1.00 86.50 446 SER A C 1
ATOM 3641 O O . SER A 1 446 ? 17.564 6.338 14.642 1.00 86.50 446 SER A O 1
ATOM 3643 N N . HIS A 1 447 ? 19.605 5.515 14.193 1.00 85.69 447 HIS A N 1
ATOM 3644 C CA . HIS A 1 447 ? 19.402 4.219 14.848 1.00 85.69 447 HIS A CA 1
ATOM 3645 C C . HIS A 1 447 ? 19.860 4.207 16.303 1.00 85.69 447 HIS A C 1
ATOM 3647 O O . HIS A 1 447 ? 19.264 3.530 17.137 1.00 85.69 447 HIS A O 1
ATOM 3653 N N . THR A 1 448 ? 20.939 4.925 16.610 1.00 87.62 448 THR A N 1
ATOM 3654 C CA . THR A 1 448 ? 21.572 4.894 17.936 1.00 87.62 448 THR A CA 1
ATOM 3655 C C . THR A 1 448 ? 21.015 5.944 18.894 1.00 87.62 448 THR A C 1
ATOM 3657 O O . THR A 1 448 ? 21.040 5.744 20.106 1.00 87.62 448 THR A O 1
ATOM 3660 N N . ALA A 1 449 ? 20.459 7.031 18.361 1.00 84.94 449 ALA A N 1
ATOM 3661 C CA . ALA A 1 449 ? 19.823 8.111 19.105 1.00 84.94 449 ALA A CA 1
ATOM 3662 C C . ALA A 1 449 ? 18.538 8.580 18.384 1.00 84.94 449 ALA A C 1
ATOM 3664 O O . ALA A 1 449 ? 18.493 9.701 17.866 1.00 84.94 449 ALA A O 1
ATOM 3665 N N . PRO A 1 450 ? 17.489 7.733 18.317 1.00 74.69 450 PRO A N 1
ATOM 3666 C CA . PRO A 1 450 ? 16.255 8.074 17.616 1.00 74.69 450 PRO A CA 1
ATOM 3667 C C . PRO A 1 450 ? 15.575 9.296 18.249 1.00 74.69 450 PRO A C 1
ATOM 3669 O O . PRO A 1 450 ? 15.487 9.420 19.473 1.00 74.69 450 PRO A O 1
ATOM 3672 N N . GLN A 1 451 ? 15.078 10.202 17.406 1.00 67.12 451 GLN A N 1
ATOM 3673 C CA . GLN A 1 451 ? 14.363 11.394 17.863 1.00 67.12 451 GLN A CA 1
ATOM 3674 C C . GLN A 1 451 ? 12.992 11.008 18.450 1.00 67.12 451 GLN A C 1
ATOM 3676 O O . GLN A 1 451 ? 12.285 10.192 17.851 1.00 67.12 451 GLN A O 1
ATOM 3681 N N . PRO A 1 452 ? 12.563 11.604 19.579 1.00 64.31 452 PRO A N 1
ATOM 3682 C CA . PRO A 1 452 ? 11.217 11.395 20.109 1.00 64.31 452 PRO A CA 1
ATOM 3683 C C . PRO A 1 452 ? 10.142 11.809 19.092 1.00 64.31 452 PRO A C 1
ATOM 3685 O O . PRO A 1 452 ? 10.231 12.873 18.479 1.00 64.31 452 PRO A O 1
ATOM 3688 N N . GLU A 1 453 ? 9.080 11.011 18.939 1.00 60.09 453 GLU A N 1
ATOM 3689 C CA . GLU A 1 453 ? 7.976 11.290 17.997 1.00 60.09 453 GLU A CA 1
ATOM 3690 C C . GLU A 1 453 ? 7.021 12.422 18.456 1.00 60.09 453 GLU A C 1
ATOM 3692 O O . GLU A 1 453 ? 6.010 12.687 17.804 1.00 60.09 453 GLU A O 1
ATOM 3697 N N . ASP A 1 454 ? 7.327 13.115 19.558 1.00 52.59 454 ASP A N 1
ATOM 3698 C CA . ASP A 1 454 ? 6.385 13.949 20.325 1.00 52.59 454 ASP A CA 1
ATOM 3699 C C . ASP A 1 454 ? 5.913 15.246 19.641 1.00 52.59 454 ASP A C 1
ATOM 3701 O O . ASP A 1 454 ? 5.027 15.932 20.156 1.00 52.59 454 ASP A O 1
ATOM 3705 N N . ARG A 1 455 ? 6.453 15.618 18.476 1.00 51.03 455 ARG A N 1
ATOM 3706 C CA . ARG A 1 455 ? 5.996 16.805 17.735 1.00 51.03 455 ARG A CA 1
ATOM 3707 C C . ARG A 1 455 ? 5.713 16.489 16.280 1.00 51.03 455 ARG A C 1
ATOM 3709 O O . ARG A 1 455 ? 6.553 16.684 15.407 1.00 51.03 455 ARG A O 1
ATOM 3716 N N . ARG A 1 456 ? 4.470 16.089 16.017 1.00 56.59 456 ARG A N 1
ATOM 3717 C CA . ARG A 1 456 ? 3.908 16.184 14.671 1.00 56.59 456 ARG A CA 1
ATOM 3718 C C . ARG A 1 456 ? 3.468 17.623 14.427 1.00 56.59 456 ARG A C 1
ATOM 3720 O O . ARG A 1 456 ? 2.749 18.175 15.266 1.00 56.59 456 ARG A O 1
ATOM 3727 N N . PRO A 1 457 ? 3.864 18.247 13.313 1.00 54.34 457 PRO A N 1
ATOM 3728 C CA . PRO A 1 457 ? 3.216 19.476 12.919 1.00 54.34 457 PRO A CA 1
ATOM 3729 C C . PRO A 1 457 ? 1.749 19.165 12.537 1.00 54.34 457 PRO A C 1
ATOM 3731 O O . PRO A 1 457 ? 1.409 18.023 12.205 1.00 54.34 457 PRO A O 1
ATOM 3734 N N . PRO A 1 458 ? 0.834 20.134 12.700 1.00 47.44 458 PRO A N 1
ATOM 3735 C CA . PRO A 1 458 ? -0.576 19.925 12.405 1.00 47.44 458 PRO A CA 1
ATOM 3736 C C . PRO A 1 458 ? -0.784 19.733 10.893 1.00 47.44 458 PRO A C 1
ATOM 3738 O O . PRO A 1 458 ? -0.098 20.389 10.100 1.00 47.44 458 PRO A O 1
ATOM 3741 N N . PRO A 1 459 ? -1.761 18.907 10.466 1.00 46.81 459 PRO A N 1
ATOM 3742 C CA . PRO A 1 459 ? -2.129 18.804 9.057 1.00 46.81 459 PRO A CA 1
ATOM 3743 C C . PRO A 1 459 ? -2.336 20.198 8.430 1.00 46.81 459 PRO A C 1
ATOM 3745 O O . PRO A 1 459 ? -2.939 21.059 9.074 1.00 46.81 459 PRO A O 1
ATOM 3748 N N . PRO A 1 460 ? -1.867 20.450 7.193 1.00 50.81 460 PRO A N 1
ATOM 3749 C CA . PRO A 1 460 ? -1.253 19.515 6.245 1.00 50.81 460 PRO A CA 1
ATOM 3750 C C . PRO A 1 460 ? 0.275 19.374 6.381 1.00 50.81 460 PRO A C 1
ATOM 3752 O O . PRO A 1 460 ? 0.892 18.714 5.548 1.00 50.81 460 PRO A O 1
ATOM 3755 N N . TYR A 1 461 ? 0.894 20.007 7.377 1.00 47.47 461 TYR A N 1
ATOM 3756 C CA . TYR A 1 461 ? 2.343 20.060 7.519 1.00 47.47 461 TYR A CA 1
ATOM 3757 C C . TYR A 1 461 ? 2.800 18.921 8.424 1.00 47.47 461 TYR A C 1
ATOM 3759 O O . TYR A 1 461 ? 2.475 18.871 9.599 1.00 47.47 461 TYR A O 1
ATOM 3767 N N . GLY A 1 462 ? 3.526 17.968 7.864 1.00 51.19 462 GLY A N 1
ATOM 3768 C CA . GLY A 1 462 ? 4.039 16.809 8.579 1.00 51.19 462 GLY A CA 1
ATOM 3769 C C . GLY A 1 462 ? 4.515 15.769 7.579 1.00 51.19 462 GLY A C 1
ATOM 3770 O O . GLY A 1 462 ? 3.957 15.716 6.475 1.00 51.19 462 GLY A O 1
ATOM 3771 N N . PRO A 1 463 ? 5.546 14.977 7.916 1.00 53.53 463 PRO A N 1
ATOM 3772 C CA . PRO A 1 463 ? 5.899 13.828 7.100 1.00 53.53 463 PRO A CA 1
ATOM 3773 C C . PRO A 1 463 ? 4.678 12.931 6.879 1.00 53.53 463 PRO A C 1
ATOM 3775 O O . PRO A 1 463 ? 3.673 13.016 7.600 1.00 53.53 463 PRO A O 1
ATOM 3778 N N . SER A 1 464 ? 4.767 12.064 5.871 1.00 54.19 464 SER A N 1
ATOM 3779 C CA . SER A 1 464 ? 3.812 10.970 5.732 1.00 54.19 464 SER A CA 1
ATOM 3780 C C . SER A 1 464 ? 3.721 10.223 7.064 1.00 54.19 464 SER A C 1
ATOM 3782 O O . SER A 1 464 ? 4.621 10.310 7.905 1.00 54.19 464 SER A O 1
ATOM 3784 N N . PHE A 1 465 ? 2.625 9.515 7.304 1.00 52.59 465 PHE A N 1
ATOM 3785 C CA . PHE A 1 465 ? 2.533 8.635 8.456 1.00 52.59 465 PHE A CA 1
ATOM 3786 C C . PHE A 1 465 ? 3.746 7.669 8.450 1.00 52.59 465 PHE A C 1
ATOM 3788 O O . PHE A 1 465 ? 3.660 6.689 7.718 1.00 52.59 465 PHE A O 1
ATOM 3795 N N . CYS A 1 466 ? 4.848 7.979 9.182 1.00 49.47 466 CYS A N 1
ATOM 3796 C CA . CYS A 1 466 ? 5.987 7.124 9.622 1.00 49.47 466 CYS A CA 1
ATOM 3797 C C . CYS A 1 466 ? 7.431 7.703 9.727 1.00 49.47 466 CYS A C 1
ATOM 3799 O O . CYS A 1 466 ? 8.322 6.915 10.034 1.00 49.47 466 CYS A O 1
ATOM 3801 N N . ASP A 1 467 ? 7.744 8.993 9.578 1.00 59.00 467 ASP A N 1
ATOM 3802 C CA . ASP A 1 467 ? 9.139 9.333 9.181 1.00 59.00 467 ASP A CA 1
ATOM 3803 C C . ASP A 1 467 ? 10.129 9.856 10.256 1.00 59.00 467 ASP A C 1
ATOM 3805 O O . ASP A 1 467 ? 10.885 10.775 9.969 1.00 59.00 467 ASP A O 1
ATOM 3809 N N . ASN A 1 468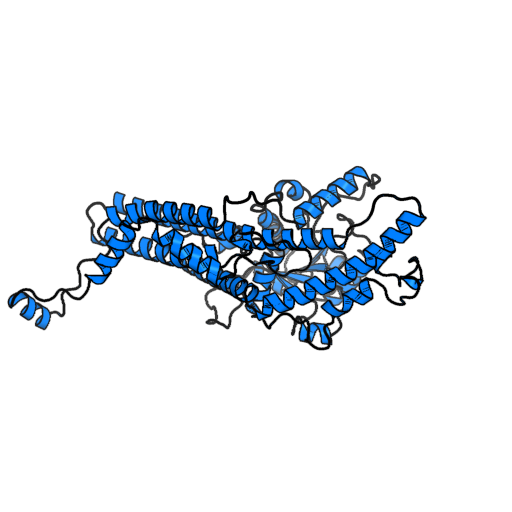 ? 10.198 9.269 11.462 1.00 62.28 468 ASN A N 1
ATOM 3810 C CA . ASN A 1 468 ? 11.294 9.561 12.425 1.00 62.28 468 ASN A CA 1
ATOM 3811 C C . ASN A 1 468 ? 12.110 8.322 12.862 1.00 62.28 468 ASN A C 1
ATOM 3813 O O . ASN A 1 468 ? 12.954 8.419 13.753 1.00 62.28 468 ASN A O 1
ATOM 3817 N N . GLY A 1 469 ? 11.843 7.143 12.289 1.00 69.50 469 GLY A N 1
ATOM 3818 C CA . GLY A 1 469 ? 12.591 5.925 12.616 1.00 69.50 469 GLY A CA 1
ATOM 3819 C C . GLY A 1 469 ? 14.009 5.914 12.032 1.00 69.50 469 GLY A C 1
ATOM 3820 O O . GLY A 1 469 ? 14.352 6.751 11.201 1.00 69.50 469 GLY A O 1
ATOM 3821 N N . GLY A 1 470 ? 14.812 4.921 12.429 1.00 79.81 470 GLY A N 1
ATOM 3822 C CA . GLY A 1 470 ? 16.127 4.685 11.826 1.00 79.81 470 GLY A CA 1
ATOM 3823 C C . GLY A 1 470 ? 16.052 4.564 10.298 1.00 79.81 470 GLY A C 1
ATOM 3824 O O . GLY A 1 470 ? 15.176 3.863 9.767 1.00 79.81 470 GLY A O 1
ATOM 3825 N N . PHE A 1 471 ? 16.957 5.258 9.607 1.00 84.94 471 PHE A N 1
ATOM 3826 C CA . PHE A 1 471 ? 17.060 5.307 8.149 1.00 84.94 471 PHE A CA 1
ATOM 3827 C C . PHE A 1 471 ? 18.492 5.066 7.654 1.00 84.94 471 PHE A C 1
ATOM 3829 O O . PHE A 1 471 ? 19.463 5.224 8.394 1.00 84.94 471 PHE A O 1
ATOM 3836 N N . VAL A 1 472 ? 18.599 4.699 6.381 1.00 88.69 472 VAL A N 1
ATOM 3837 C CA . VAL A 1 472 ? 19.826 4.689 5.578 1.00 88.69 472 VAL A CA 1
ATOM 3838 C C . VAL A 1 472 ? 19.584 5.449 4.285 1.00 88.69 472 VAL A C 1
ATOM 3840 O O . VAL A 1 472 ? 18.444 5.553 3.838 1.00 88.69 472 VAL A O 1
ATOM 3843 N N . ASN A 1 473 ? 20.628 5.972 3.658 1.00 89.06 473 ASN A N 1
ATOM 3844 C CA . ASN A 1 473 ? 20.465 6.661 2.382 1.00 89.06 473 ASN A CA 1
ATOM 3845 C C . ASN A 1 473 ? 20.475 5.632 1.249 1.00 89.06 473 ASN A C 1
ATOM 3847 O O . ASN A 1 473 ? 21.417 4.852 1.148 1.00 89.06 473 ASN A O 1
ATOM 3851 N N . LEU A 1 474 ? 19.464 5.627 0.382 1.00 88.31 474 LEU A N 1
ATOM 3852 C CA . LEU A 1 474 ? 19.605 5.005 -0.937 1.00 88.31 474 LEU A CA 1
ATOM 3853 C C . LEU A 1 474 ? 20.113 6.079 -1.885 1.00 88.31 474 LEU A C 1
ATOM 3855 O O . LEU A 1 474 ? 19.611 7.209 -1.918 1.00 88.31 474 LEU A O 1
ATOM 3859 N N . VAL A 1 475 ? 21.101 5.688 -2.659 1.00 88.69 475 VAL A N 1
ATOM 3860 C CA . VAL A 1 475 ? 21.826 6.547 -3.563 1.00 88.69 475 VAL A CA 1
ATOM 3861 C C . VAL A 1 475 ? 21.600 6.028 -4.969 1.00 88.69 475 VAL A C 1
ATOM 3863 O O . VAL A 1 475 ? 21.992 4.902 -5.274 1.00 88.69 475 VAL A O 1
ATOM 3866 N N . ASP A 1 476 ? 20.988 6.868 -5.800 1.00 85.50 476 ASP A N 1
ATOM 3867 C CA . ASP A 1 476 ? 20.797 6.598 -7.223 1.00 85.50 476 ASP A CA 1
ATOM 3868 C C . ASP A 1 476 ? 22.021 7.105 -8.003 1.00 85.50 476 ASP A C 1
ATOM 3870 O O . ASP A 1 476 ? 22.559 8.197 -7.761 1.00 85.50 476 ASP A O 1
ATOM 3874 N N . THR A 1 477 ? 22.502 6.277 -8.921 1.00 84.56 477 THR A N 1
ATOM 3875 C CA . THR A 1 477 ? 23.628 6.560 -9.820 1.00 84.56 477 THR A CA 1
ATOM 3876 C C . THR A 1 477 ? 23.191 7.149 -11.156 1.00 84.56 477 THR A C 1
ATOM 3878 O O . THR A 1 477 ? 24.047 7.607 -11.912 1.00 84.56 477 THR A O 1
ATOM 3881 N N . MET A 1 478 ? 21.891 7.153 -11.451 1.00 80.00 478 MET A N 1
ATOM 3882 C CA . MET A 1 478 ? 21.326 7.796 -12.629 1.00 80.00 478 MET A CA 1
ATOM 3883 C C . MET A 1 478 ? 21.468 9.314 -12.516 1.00 80.00 478 MET A C 1
ATOM 3885 O O . MET A 1 478 ? 21.169 9.926 -11.489 1.00 80.00 478 MET A O 1
ATOM 3889 N N . GLU A 1 479 ? 21.896 9.931 -13.611 1.00 77.12 479 GLU A N 1
ATOM 3890 C CA . GLU A 1 479 ? 21.868 11.380 -13.768 1.00 77.12 479 GLU A CA 1
ATOM 3891 C C . GLU A 1 479 ? 20.571 11.764 -14.479 1.00 77.12 479 GLU A C 1
ATOM 3893 O O . GLU A 1 479 ? 20.342 11.390 -15.631 1.00 77.12 479 GLU A O 1
ATOM 3898 N N . TYR A 1 480 ? 19.711 12.501 -13.780 1.00 74.62 480 TYR A N 1
ATOM 3899 C CA . TYR A 1 480 ? 18.465 13.006 -14.345 1.00 74.62 480 TYR A CA 1
ATOM 3900 C C . TYR A 1 480 ? 18.645 14.446 -14.840 1.00 74.62 480 TYR A C 1
ATOM 3902 O O . TYR A 1 480 ? 19.366 15.225 -14.207 1.00 74.62 480 TYR A O 1
ATOM 3910 N N . PRO A 1 481 ? 17.952 14.846 -15.922 1.00 74.50 481 PRO A N 1
ATOM 3911 C CA . PRO A 1 481 ? 17.870 16.246 -16.316 1.00 74.50 481 PRO A CA 1
ATOM 3912 C C . PRO A 1 481 ? 17.334 17.104 -15.152 1.00 74.50 481 PRO A C 1
ATOM 3914 O O . PRO A 1 481 ? 16.285 16.763 -14.597 1.00 74.50 481 PRO A O 1
ATOM 3917 N N . PRO A 1 482 ? 17.993 18.219 -14.779 1.00 73.38 482 PRO A N 1
ATOM 3918 C CA . PRO A 1 482 ? 17.555 19.055 -13.656 1.00 73.38 482 PRO A CA 1
ATOM 3919 C C . PRO A 1 482 ? 16.111 19.550 -13.793 1.00 73.38 482 PRO A C 1
ATOM 3921 O O . PRO A 1 482 ? 15.343 19.506 -12.839 1.00 73.38 482 PRO A O 1
ATOM 3924 N N . GLU A 1 483 ? 15.718 19.923 -15.012 1.00 69.88 483 GLU A N 1
ATOM 3925 C CA . GLU A 1 483 ? 14.364 20.383 -15.343 1.00 69.88 483 GLU A CA 1
ATOM 3926 C C . GLU A 1 483 ? 13.300 19.317 -15.030 1.00 69.88 483 GLU A C 1
ATOM 3928 O O . GLU A 1 483 ? 12.221 19.633 -14.529 1.00 69.88 483 GLU A O 1
ATOM 3933 N N . LEU A 1 484 ? 13.621 18.037 -15.256 1.00 67.12 484 LEU A N 1
ATOM 3934 C CA . LEU A 1 484 ? 12.731 16.922 -14.944 1.00 67.12 484 LEU A CA 1
ATOM 3935 C C . LEU A 1 484 ? 12.586 16.732 -13.431 1.00 67.12 484 LEU A C 1
ATOM 3937 O O . LEU A 1 484 ? 11.475 16.495 -12.947 1.00 67.12 484 LEU A O 1
ATOM 3941 N N . ILE A 1 485 ? 13.684 16.847 -12.677 1.00 67.88 485 ILE A N 1
ATOM 3942 C CA . ILE A 1 485 ? 13.650 16.774 -11.210 1.00 67.88 485 ILE A CA 1
ATOM 3943 C C . ILE A 1 485 ? 12.806 17.919 -10.647 1.00 67.88 485 ILE A C 1
ATOM 3945 O O . ILE A 1 485 ? 11.935 17.667 -9.819 1.00 67.88 485 ILE A O 1
ATOM 3949 N N . ASP A 1 486 ? 13.001 19.151 -11.115 1.00 66.62 486 ASP A N 1
ATOM 3950 C CA . ASP A 1 486 ? 12.273 20.321 -10.610 1.00 66.62 486 ASP A CA 1
ATOM 3951 C C . ASP A 1 486 ? 10.752 20.178 -10.768 1.00 66.62 486 ASP A C 1
ATOM 3953 O O . ASP A 1 486 ? 9.984 20.613 -9.907 1.00 66.62 486 ASP A O 1
ATOM 3957 N N . VAL A 1 487 ? 10.308 19.517 -11.840 1.00 60.53 487 VAL A N 1
ATOM 3958 C CA . VAL A 1 487 ? 8.887 19.262 -12.100 1.00 60.53 487 VAL A CA 1
ATOM 3959 C C . VAL A 1 487 ? 8.365 18.046 -11.327 1.00 60.53 487 VAL A C 1
ATOM 3961 O O . VAL A 1 487 ? 7.266 18.089 -10.768 1.00 60.53 487 VAL A O 1
ATOM 3964 N N . THR A 1 488 ? 9.116 16.943 -11.296 1.00 58.44 488 THR A N 1
ATOM 3965 C CA . THR A 1 488 ? 8.600 15.641 -10.825 1.00 58.44 488 THR A CA 1
ATOM 3966 C C . THR A 1 488 ? 8.954 15.309 -9.377 1.00 58.44 488 THR A C 1
ATOM 3968 O O . THR A 1 488 ? 8.200 14.595 -8.708 1.00 58.44 488 THR A O 1
ATOM 3971 N N . ALA A 1 489 ? 10.072 15.834 -8.881 1.00 64.62 489 ALA A N 1
ATOM 3972 C CA . ALA A 1 489 ? 10.623 15.580 -7.556 1.00 64.62 489 ALA A CA 1
ATOM 3973 C C . ALA A 1 489 ? 11.423 16.798 -7.030 1.00 64.62 489 ALA A C 1
ATOM 3975 O O . ALA A 1 489 ? 12.609 16.661 -6.719 1.00 64.62 489 ALA A O 1
ATOM 3976 N N . PRO A 1 490 ? 10.808 17.995 -6.915 1.00 60.50 490 PRO A N 1
ATOM 3977 C CA . PRO A 1 490 ? 11.517 19.208 -6.514 1.00 60.50 490 PRO A CA 1
ATOM 3978 C C . PRO A 1 490 ? 12.230 19.021 -5.170 1.00 60.50 490 PRO A C 1
ATOM 3980 O O . PRO A 1 490 ? 11.616 18.621 -4.177 1.00 60.50 490 PRO A O 1
ATOM 3983 N N . GLY A 1 491 ? 13.530 19.324 -5.145 1.00 65.50 491 GLY A N 1
ATOM 3984 C CA . GLY A 1 491 ? 14.395 19.143 -3.976 1.00 65.50 491 GLY A CA 1
ATOM 3985 C C . GLY A 1 491 ? 15.065 17.768 -3.862 1.00 65.50 491 GLY A C 1
ATOM 3986 O O . GLY A 1 491 ? 15.798 17.549 -2.901 1.00 65.50 491 GLY A O 1
ATOM 3987 N N . TYR A 1 492 ? 14.854 16.852 -4.813 1.00 72.94 492 TYR A N 1
ATOM 3988 C CA . TYR A 1 492 ? 15.605 15.599 -4.879 1.00 72.94 492 TYR A CA 1
ATOM 3989 C C . TYR A 1 492 ? 17.049 15.846 -5.332 1.00 72.94 492 TYR A C 1
ATOM 3991 O O . TYR A 1 492 ? 17.294 16.446 -6.375 1.00 72.94 492 TYR A O 1
ATOM 3999 N N . THR A 1 493 ? 18.012 15.357 -4.554 1.00 71.88 493 THR A N 1
ATOM 4000 C CA . THR A 1 493 ? 19.452 15.561 -4.791 1.00 71.88 493 THR A CA 1
ATOM 4001 C C . THR A 1 493 ? 20.166 14.300 -5.286 1.00 71.88 493 THR A C 1
ATOM 4003 O O . THR A 1 493 ? 21.391 14.228 -5.241 1.00 71.88 493 THR A O 1
ATOM 4006 N N . GLY A 1 494 ? 19.428 13.279 -5.740 1.00 66.50 494 GLY A N 1
ATOM 4007 C CA . GLY A 1 494 ? 20.005 11.964 -6.063 1.00 66.50 494 GLY A CA 1
ATOM 4008 C C . GLY A 1 494 ? 20.204 11.059 -4.840 1.00 66.50 494 GLY A C 1
ATOM 4009 O O . GLY A 1 494 ? 20.803 9.989 -4.949 1.00 66.50 494 GLY A O 1
ATOM 4010 N N . GLU A 1 495 ? 19.722 11.499 -3.679 1.00 75.88 495 GLU A N 1
ATOM 4011 C CA . GLU A 1 495 ? 19.789 10.807 -2.396 1.00 75.88 495 GLU A CA 1
ATOM 4012 C C . GLU A 1 495 ? 18.401 10.832 -1.769 1.00 75.88 495 GLU A C 1
ATOM 4014 O O . GLU A 1 495 ? 17.699 11.846 -1.811 1.00 75.88 495 GLU A O 1
ATOM 4019 N N . LEU A 1 496 ? 17.991 9.713 -1.186 1.00 76.06 496 LEU A N 1
ATOM 4020 C CA . LEU A 1 496 ? 16.756 9.653 -0.422 1.00 76.06 496 LEU A CA 1
ATOM 4021 C C . LEU A 1 496 ? 17.029 8.935 0.894 1.00 76.06 496 LEU A C 1
ATOM 4023 O O . LEU A 1 496 ? 17.684 7.894 0.926 1.00 76.06 496 LEU A O 1
ATOM 4027 N N . GLN A 1 497 ? 16.503 9.490 1.979 1.00 74.44 497 GLN A N 1
ATOM 4028 C CA . GLN A 1 497 ? 16.493 8.820 3.271 1.00 74.44 497 GLN A CA 1
ATOM 4029 C C . GLN A 1 497 ? 15.441 7.711 3.232 1.00 74.44 497 GLN A C 1
ATOM 4031 O O . GLN A 1 497 ? 14.247 7.967 3.070 1.00 74.44 497 GLN A O 1
ATOM 4036 N N . TYR A 1 498 ? 15.890 6.470 3.372 1.00 71.00 498 TYR A N 1
ATOM 4037 C CA . TYR A 1 498 ? 15.062 5.274 3.365 1.00 71.00 498 TYR A CA 1
ATOM 4038 C C . TYR A 1 498 ? 15.006 4.654 4.758 1.00 71.00 498 TYR A C 1
ATOM 4040 O O . TYR A 1 498 ? 16.022 4.277 5.338 1.00 71.00 498 TYR A O 1
ATOM 4048 N N . LEU A 1 499 ? 13.798 4.504 5.299 1.00 67.25 499 LEU A N 1
ATOM 4049 C CA . LEU A 1 499 ? 13.584 3.791 6.557 1.00 67.25 499 LEU A CA 1
ATOM 4050 C C . LEU A 1 499 ? 13.940 2.309 6.386 1.00 67.25 499 LEU A C 1
ATOM 4052 O O . LEU A 1 499 ? 13.483 1.659 5.451 1.00 67.25 499 LEU A O 1
ATOM 4056 N N . VAL A 1 500 ? 14.702 1.768 7.335 1.00 56.50 500 VAL A N 1
ATOM 4057 C CA . VAL A 1 500 ? 15.370 0.455 7.215 1.00 56.50 500 VAL A CA 1
ATOM 4058 C C . VAL A 1 500 ? 14.423 -0.739 7.107 1.00 56.50 500 VAL A C 1
ATOM 4060 O O . VAL A 1 500 ? 14.788 -1.773 6.564 1.00 56.50 500 VAL A O 1
ATOM 4063 N N . GLN A 1 501 ? 13.175 -0.600 7.544 1.00 57.12 501 GLN A N 1
ATOM 4064 C CA . GLN A 1 501 ? 12.192 -1.687 7.569 1.00 57.12 501 GLN A CA 1
ATOM 4065 C C . GLN A 1 501 ? 11.524 -1.935 6.197 1.00 57.12 501 GLN A C 1
ATOM 4067 O O . GLN A 1 501 ? 10.301 -2.042 6.130 1.00 57.12 501 GLN A O 1
ATOM 4072 N N . PHE A 1 502 ? 12.304 -1.971 5.111 1.00 47.94 502 PHE A N 1
ATOM 4073 C CA . PHE A 1 502 ? 11.827 -1.994 3.718 1.00 47.94 502 PHE A CA 1
ATOM 4074 C C . PHE A 1 502 ? 12.616 -2.962 2.814 1.00 47.94 502 PHE A C 1
ATOM 4076 O O . PHE A 1 502 ? 12.773 -2.702 1.634 1.00 47.94 502 PHE A O 1
ATOM 4083 N N . ILE A 1 503 ? 13.118 -4.114 3.273 1.00 48.41 503 ILE A N 1
ATOM 4084 C CA . ILE A 1 503 ? 13.612 -5.114 2.286 1.00 48.41 503 ILE A CA 1
ATOM 4085 C C . ILE A 1 503 ? 12.457 -5.748 1.470 1.00 48.41 503 ILE A C 1
ATOM 4087 O O . ILE A 1 503 ? 12.654 -6.627 0.633 1.00 48.41 503 ILE A O 1
ATOM 4091 N N . ALA A 1 504 ? 11.253 -5.213 1.631 1.00 38.03 504 ALA A N 1
ATOM 4092 C CA . ALA A 1 504 ? 10.124 -5.420 0.761 1.00 38.03 504 ALA A CA 1
ATOM 4093 C C . ALA A 1 504 ? 9.606 -4.114 0.208 1.00 38.03 504 ALA A C 1
ATOM 4095 O O . ALA A 1 504 ? 9.414 -3.198 1.048 1.00 38.03 504 ALA A O 1
#

Sequence (504 aa):
MGLLQVPYKDWAPAPYNTLDYSCMDRISPIFEDPEGTKSAPSFWARLNVLRKKMWHGMVPLTRERWLDKKMDDPKNYRMMMELMQDILTVFTWLNSKETLDCTRGVYAWLVDAHVEFEGAVNLLRERSGQEERVDMAGTWAEFYHAMVSTMTERTHQWLVARVGEIQSRAFAEYTKTIKEKQGDVEAIAQASKIYYECVQDLNAMITKADYVLGVPMTGFKGYNPSNKASDLSLELRRDTYARIADTKPWTYLSKIMDAQKRDGPEKPQNITDLVDEMKNGPKPAAPRFRDTDVFLGHYHEGVQNRAEIRKALRGEPKALGEEHWITILKERMAFYLQHGQRHETWNHNWGFVCYRLTYQQSDSEWTTFWQNFEADAFRSGSWIQGFDSIEAKATLHIIDGRDVGIPEGDIQAAKNHFSKTYTTLPTLGRIWTSDFLVVDHASYTSHTAPQPEDRRPPPPYGPSFCDNGGFVNLVDTMEYPPELIDVTAPGYTGELQYLVQFIA

Radius of gyration: 28.63 Å; Cα contacts (8 Å, |Δi|>4): 588; chains: 1; bounding box: 80×50×90 Å

Secondary structure (DSSP, 8-state):
--GGGS-GGGTPPTTGGG--S-HHHHHTHHHH-TTSSSPPPP--GGGHHHHHHHHTT--SS-HHHHHHTTTTSGGGHHHHHHHHHHHHHHHHHHTSHHHHHHHHHHHHHHHHHHHHHHHHHHHHHHHTT--PPP-HHHHHHHHHHHHHHHHHHHHHHHHHHHHHHHHHHHHHHHHHHHHHTTT-HHHHHHHHHHHHHHHHHHHHHHHHHHHHS----TT-TT----SSGGGS-HHHHHHHHHHHHTTS--HHHHHHHHHHHH-SPPPP-SHHHHHHHHHH-SPPPPPTT--HHHHHHHHHHHHHHHHHHHHHHH-SPPPP---HHHHHHHHHHHHHHHH----TT----B--EEEE---SS-HHHHHHHHHHHHHHHHHGGGGSTTTHHHHTTB--EEEEGGGGTPPTT-HHHHHHHHHHH-SS-SSSTTSSSSEEEEE-HHHHHHHHSPPPS--PPPTTSS-STTTTS-EEEEEE-----HHHHHHHSTT--SEEEEESS---